Protein AF-A0A815IG19-F1 (afdb_monomer_lite)

Radius of gyration: 32.84 Å; chains: 1; bounding box: 84×66×95 Å

Structure (mmCIF, N/CA/C/O backbone):
data_AF-A0A815IG19-F1
#
_entry.id   AF-A0A815IG19-F1
#
loop_
_atom_site.group_PDB
_atom_site.id
_atom_site.type_symbol
_atom_site.label_atom_id
_atom_site.label_alt_id
_atom_site.label_comp_id
_atom_site.label_asym_id
_atom_site.label_entity_id
_atom_site.label_seq_id
_atom_site.pdbx_PDB_ins_code
_atom_site.Cartn_x
_atom_site.Cartn_y
_atom_site.Cartn_z
_atom_site.occupancy
_atom_site.B_iso_or_equiv
_atom_site.auth_seq_id
_atom_site.auth_comp_id
_atom_site.auth_asym_id
_atom_site.auth_atom_id
_atom_site.pdbx_PDB_model_num
ATOM 1 N N . MET A 1 1 ? 14.663 2.638 -41.928 1.00 62.72 1 MET A N 1
ATOM 2 C CA . MET A 1 1 ? 13.233 2.380 -42.229 1.00 62.72 1 MET A CA 1
ATOM 3 C C . MET A 1 1 ? 12.978 0.930 -42.662 1.00 62.72 1 MET A C 1
ATOM 5 O O . MET A 1 1 ? 12.234 0.260 -41.966 1.00 62.72 1 MET A O 1
ATOM 9 N N . ILE A 1 2 ? 13.628 0.408 -43.716 1.00 82.56 2 ILE A N 1
ATOM 10 C CA . ILE A 1 2 ? 13.399 -0.968 -44.228 1.00 82.56 2 ILE A CA 1
ATOM 11 C C . ILE A 1 2 ? 13.691 -2.063 -43.181 1.00 82.56 2 ILE A C 1
ATOM 13 O O . ILE A 1 2 ? 12.855 -2.937 -42.961 1.00 82.56 2 ILE A O 1
ATOM 17 N N . GLU A 1 3 ? 14.836 -1.997 -42.492 1.00 87.00 3 GLU A N 1
ATOM 18 C CA . GLU A 1 3 ? 15.204 -2.995 -41.470 1.00 87.00 3 GLU A CA 1
ATOM 19 C C . GLU A 1 3 ? 14.201 -3.038 -40.303 1.00 87.00 3 GLU A C 1
ATOM 21 O O . GLU A 1 3 ? 13.783 -4.111 -39.871 1.00 87.00 3 GLU A O 1
ATOM 26 N N . TYR A 1 4 ? 13.748 -1.873 -39.830 1.00 85.56 4 TYR A N 1
ATOM 27 C CA . TYR A 1 4 ? 12.746 -1.789 -38.766 1.00 85.56 4 TYR A CA 1
ATOM 28 C C . TYR A 1 4 ? 11.423 -2.455 -39.178 1.00 85.56 4 TYR A C 1
ATOM 30 O O . TYR A 1 4 ? 10.830 -3.195 -38.394 1.00 85.56 4 TYR A O 1
ATOM 38 N N . THR A 1 5 ? 10.983 -2.271 -40.428 1.00 85.50 5 THR A N 1
ATOM 39 C CA . THR A 1 5 ? 9.784 -2.934 -40.966 1.00 85.50 5 THR A CA 1
ATOM 40 C C . THR A 1 5 ? 9.928 -4.457 -40.987 1.00 85.50 5 THR A C 1
ATOM 42 O O . THR A 1 5 ? 8.974 -5.165 -40.656 1.00 85.50 5 THR A O 1
ATOM 45 N N . ILE A 1 6 ? 11.114 -4.972 -41.324 1.00 86.25 6 ILE A N 1
ATOM 46 C CA . ILE A 1 6 ? 11.411 -6.410 -41.301 1.00 86.25 6 ILE A CA 1
ATOM 47 C C . ILE A 1 6 ? 11.325 -6.952 -39.873 1.00 86.25 6 ILE A C 1
ATOM 49 O O . ILE A 1 6 ? 10.612 -7.930 -39.639 1.00 86.25 6 ILE A O 1
ATOM 53 N N . ILE A 1 7 ? 11.990 -6.297 -38.916 1.00 85.94 7 ILE A N 1
ATOM 54 C CA . ILE A 1 7 ? 11.973 -6.679 -37.495 1.00 85.94 7 ILE A CA 1
ATOM 55 C C . ILE A 1 7 ? 10.540 -6.672 -36.959 1.00 85.94 7 ILE A C 1
ATOM 57 O O . ILE A 1 7 ? 10.085 -7.666 -36.399 1.00 85.94 7 ILE A O 1
ATOM 61 N N . ARG A 1 8 ? 9.784 -5.599 -37.213 1.00 84.44 8 ARG A N 1
ATOM 62 C CA . ARG A 1 8 ? 8.375 -5.488 -36.818 1.00 84.44 8 ARG A CA 1
ATOM 63 C C . ARG A 1 8 ? 7.523 -6.611 -37.410 1.00 84.44 8 ARG A C 1
ATOM 65 O O . ARG A 1 8 ? 6.678 -7.173 -36.717 1.00 84.44 8 ARG A O 1
ATOM 72 N N . GLY A 1 9 ? 7.741 -6.953 -38.680 1.00 84.69 9 GLY A N 1
ATOM 73 C CA . GLY A 1 9 ? 7.064 -8.068 -39.339 1.00 84.69 9 GLY A CA 1
ATOM 74 C C . GLY A 1 9 ? 7.369 -9.415 -38.679 1.00 84.69 9 GLY A C 1
ATOM 75 O O . GLY A 1 9 ? 6.464 -10.228 -38.502 1.00 84.69 9 GLY A O 1
ATOM 76 N N . ILE A 1 10 ? 8.620 -9.639 -38.266 1.00 85.50 10 ILE A N 1
ATOM 77 C CA . ILE A 1 10 ? 9.021 -10.834 -37.511 1.00 85.50 10 ILE A CA 1
ATOM 78 C C . ILE A 1 10 ? 8.312 -10.870 -36.153 1.00 85.50 10 ILE A C 1
ATOM 80 O O . ILE A 1 10 ? 7.688 -11.882 -35.835 1.00 85.50 10 ILE A O 1
ATOM 84 N N . CYS A 1 11 ? 8.350 -9.774 -35.391 1.00 82.25 11 CYS A N 1
ATOM 85 C CA . CYS A 1 11 ? 7.723 -9.685 -34.072 1.00 82.25 11 CYS A CA 1
ATOM 86 C C . CYS A 1 11 ? 6.214 -9.938 -34.135 1.00 82.25 11 CYS A C 1
ATOM 88 O O . CYS A 1 11 ? 5.722 -10.768 -33.385 1.00 82.25 11 CYS A O 1
ATOM 90 N N . LYS A 1 12 ? 5.485 -9.330 -35.084 1.00 83.56 12 LYS A N 1
ATOM 91 C CA . LYS A 1 12 ? 4.035 -9.563 -35.245 1.00 83.56 12 LYS A CA 1
ATOM 92 C C . LYS A 1 12 ? 3.686 -11.037 -35.463 1.00 83.56 12 LYS A C 1
ATOM 94 O O . LYS A 1 12 ? 2.710 -11.522 -34.901 1.00 83.56 12 LYS A O 1
ATOM 99 N N . ILE A 1 13 ? 4.474 -11.746 -36.274 1.00 84.62 13 ILE A N 1
ATOM 100 C CA . ILE A 1 13 ? 4.261 -13.177 -36.537 1.00 84.62 13 ILE A CA 1
ATOM 101 C C . ILE A 1 13 ? 4.494 -13.990 -35.264 1.00 84.62 13 ILE A C 1
ATOM 103 O O . ILE A 1 13 ? 3.682 -14.848 -34.932 1.00 84.62 13 ILE A O 1
ATOM 107 N N . LEU A 1 14 ? 5.593 -13.723 -34.557 1.00 82.81 14 LEU A N 1
ATOM 108 C CA . LEU A 1 14 ? 5.945 -14.471 -33.353 1.00 82.81 14 LEU A CA 1
ATOM 109 C C . LEU A 1 14 ? 4.978 -14.183 -32.198 1.00 82.81 14 LEU A C 1
ATOM 111 O O . LEU A 1 14 ? 4.561 -15.115 -31.523 1.00 82.81 14 LEU A O 1
ATOM 115 N N . SER A 1 15 ? 4.550 -12.932 -32.008 1.00 80.19 15 SER A N 1
ATOM 116 C CA . SER A 1 15 ? 3.579 -12.573 -30.966 1.00 80.19 15 SER A CA 1
ATOM 117 C C . SER A 1 15 ? 2.219 -13.225 -31.212 1.00 80.19 15 SER A C 1
ATOM 119 O O . SER A 1 15 ? 1.582 -13.669 -30.262 1.00 80.19 15 SER A O 1
ATOM 121 N N . LYS A 1 16 ? 1.798 -13.356 -32.480 1.00 82.06 16 LYS A N 1
ATOM 122 C CA . LYS A 1 16 ? 0.582 -14.100 -32.834 1.00 82.06 16 LYS A CA 1
ATOM 123 C C . LYS A 1 16 ? 0.697 -15.579 -32.444 1.00 82.06 16 LYS A C 1
ATOM 125 O O . LYS A 1 16 ? -0.163 -16.081 -31.730 1.00 82.06 16 LYS A O 1
ATOM 130 N N . GLN A 1 17 ? 1.795 -16.232 -32.825 1.00 81.31 17 GLN A N 1
ATOM 131 C CA . GLN A 1 17 ? 2.060 -17.632 -32.463 1.00 81.31 17 GLN A CA 1
ATOM 132 C C . GLN A 1 17 ? 2.101 -17.837 -30.942 1.00 81.31 17 GLN A C 1
ATOM 134 O O . GLN A 1 17 ? 1.592 -18.825 -30.428 1.00 81.31 17 GLN A O 1
ATOM 139 N N . GLN A 1 18 ? 2.667 -16.885 -30.200 1.00 78.06 18 GLN A N 1
ATOM 140 C CA . GLN A 1 18 ? 2.701 -16.946 -28.742 1.00 78.06 18 GLN A CA 1
ATOM 141 C C . GLN A 1 18 ? 1.303 -16.802 -28.123 1.00 78.06 18 GLN A C 1
ATOM 143 O O . GLN A 1 18 ? 0.976 -17.524 -27.188 1.00 78.06 18 GLN A O 1
ATOM 148 N N . SER A 1 19 ? 0.459 -15.911 -28.656 1.00 76.06 19 SER A N 1
ATOM 149 C CA . SER A 1 19 ? -0.928 -15.747 -28.192 1.00 76.06 19 SER A CA 1
ATOM 150 C C . SER A 1 19 ? -1.822 -16.954 -28.494 1.00 76.06 19 SER A C 1
ATOM 152 O O . SER A 1 19 ? -2.787 -17.199 -27.777 1.00 76.06 19 SER A O 1
ATOM 154 N N . GLU A 1 20 ? -1.474 -17.727 -29.523 1.00 82.62 20 GLU A N 1
ATOM 155 C CA . GLU A 1 20 ? -2.133 -18.981 -29.902 1.00 82.62 20 GLU A CA 1
ATOM 156 C C . GLU A 1 20 ? -1.581 -20.189 -29.103 1.00 82.62 20 GLU A C 1
ATOM 158 O O . GLU A 1 20 ? -2.014 -21.315 -29.319 1.00 82.62 20 GLU A O 1
ATOM 163 N N . ASN A 1 21 ? -0.679 -19.957 -28.131 1.00 73.94 21 ASN A N 1
ATOM 164 C CA . ASN A 1 21 ? 0.061 -20.961 -27.346 1.00 73.94 21 ASN A CA 1
ATOM 165 C C . ASN A 1 21 ? 0.948 -21.914 -28.178 1.00 73.94 21 ASN A C 1
ATOM 167 O O . ASN A 1 21 ? 1.387 -22.946 -27.673 1.00 73.94 21 ASN A O 1
ATOM 171 N N . ASP A 1 22 ? 1.282 -21.554 -29.420 1.00 68.00 22 ASP A N 1
ATOM 172 C CA . ASP A 1 22 ? 2.115 -22.376 -30.309 1.00 68.00 22 ASP A CA 1
ATOM 173 C C . ASP A 1 22 ? 3.610 -22.350 -29.941 1.00 68.00 22 ASP A C 1
ATOM 175 O O . ASP A 1 22 ? 4.386 -23.184 -30.418 1.00 68.00 22 ASP A O 1
ATOM 179 N N . ILE A 1 23 ? 4.050 -21.367 -29.145 1.00 75.00 23 ILE A N 1
ATOM 180 C CA . ILE A 1 23 ? 5.449 -21.188 -28.729 1.00 75.00 23 ILE A CA 1
ATOM 181 C C . ILE A 1 23 ? 5.556 -20.646 -27.299 1.00 75.00 23 ILE A C 1
ATOM 183 O O . ILE A 1 23 ? 4.781 -19.780 -26.892 1.00 75.00 23 ILE A O 1
ATOM 187 N N . THR A 1 24 ? 6.558 -21.108 -26.547 1.00 74.06 24 THR A N 1
ATOM 188 C CA . THR A 1 24 ? 6.907 -20.531 -25.238 1.00 74.06 24 THR A CA 1
ATOM 189 C C . THR A 1 24 ? 7.701 -19.222 -25.385 1.00 74.06 24 THR A C 1
ATOM 191 O O . THR A 1 24 ? 8.184 -18.887 -26.469 1.00 74.06 24 THR A O 1
ATOM 194 N N . VAL A 1 25 ? 7.899 -18.480 -24.285 1.00 66.06 25 VAL A N 1
ATOM 195 C CA . VAL A 1 25 ? 8.759 -17.273 -24.264 1.00 66.06 25 VAL A CA 1
ATOM 196 C C . VAL A 1 25 ? 10.199 -17.602 -24.695 1.00 66.06 25 VAL A C 1
ATOM 198 O O . VAL A 1 25 ? 10.800 -16.854 -25.462 1.00 66.06 25 VAL A O 1
ATOM 201 N N . GLY A 1 26 ? 10.742 -18.751 -24.273 1.00 67.62 26 GLY A N 1
ATOM 202 C CA . GLY A 1 26 ? 12.081 -19.195 -24.685 1.00 67.62 26 GLY A CA 1
ATOM 203 C C . GLY A 1 26 ? 12.168 -19.527 -26.180 1.00 67.62 26 GLY A C 1
ATOM 204 O O . GLY A 1 26 ? 13.157 -19.200 -26.841 1.00 67.62 26 GLY A O 1
ATOM 205 N N . ASP A 1 27 ? 11.101 -20.099 -26.746 1.00 74.00 27 ASP A N 1
ATOM 206 C CA . ASP A 1 27 ? 11.007 -20.386 -28.183 1.00 74.00 27 ASP A CA 1
ATOM 207 C C . ASP A 1 27 ? 10.880 -19.111 -29.024 1.00 74.00 27 ASP A C 1
ATOM 209 O O . ASP A 1 27 ? 11.406 -19.046 -30.141 1.00 74.00 27 ASP A O 1
ATOM 213 N N . PHE A 1 28 ? 10.208 -18.082 -28.497 1.00 77.94 28 PHE A N 1
ATOM 214 C CA . PHE A 1 28 ? 10.094 -16.774 -29.139 1.00 77.94 28 PHE A CA 1
ATOM 215 C C . PHE A 1 28 ? 11.479 -16.172 -29.398 1.00 77.94 28 PHE A C 1
ATOM 217 O O . PHE A 1 28 ? 11.775 -15.748 -30.517 1.00 77.94 28 PHE A O 1
ATOM 224 N N . GLU A 1 29 ? 12.356 -16.187 -28.394 1.00 76.75 29 GLU A N 1
ATOM 225 C CA . GLU A 1 29 ? 13.694 -15.601 -28.490 1.00 76.75 29 GLU A CA 1
ATOM 226 C C . GLU A 1 29 ? 14.581 -16.319 -29.508 1.00 76.75 29 GLU A C 1
ATOM 228 O O . GLU A 1 29 ? 15.235 -15.674 -30.333 1.00 76.75 29 GLU A O 1
ATOM 233 N N . GLN A 1 30 ? 14.586 -17.654 -29.502 1.00 80.75 30 GLN A N 1
ATOM 234 C CA . GLN A 1 30 ? 15.357 -18.423 -30.480 1.00 80.75 30 GLN A CA 1
ATOM 235 C C . GLN A 1 30 ? 14.843 -18.192 -31.907 1.00 80.75 30 GLN A C 1
ATOM 237 O O . GLN A 1 30 ? 15.633 -17.968 -32.832 1.00 80.75 30 GLN A O 1
ATOM 242 N N . ARG A 1 31 ? 13.519 -18.188 -32.100 1.00 83.31 31 ARG A N 1
ATOM 243 C CA . ARG A 1 31 ? 12.899 -17.974 -33.416 1.00 83.31 31 ARG A CA 1
ATOM 244 C C . ARG A 1 31 ? 13.076 -16.547 -33.925 1.00 83.31 31 ARG A C 1
ATOM 246 O O . ARG A 1 31 ? 13.221 -16.370 -35.137 1.00 83.31 31 ARG A O 1
ATOM 253 N N . LEU A 1 32 ? 13.110 -15.551 -33.039 1.00 85.25 32 LEU A N 1
ATOM 254 C CA . LEU A 1 32 ? 13.422 -14.161 -33.376 1.00 85.25 32 LEU A CA 1
ATOM 255 C C . LEU A 1 32 ? 14.798 -14.067 -34.035 1.00 85.25 32 LEU A C 1
ATOM 257 O O . LEU A 1 32 ? 14.917 -13.522 -35.132 1.00 85.25 32 LEU A O 1
ATOM 261 N N . TRP A 1 33 ? 15.823 -14.653 -33.415 1.00 85.25 33 TRP A N 1
ATOM 262 C CA . TRP A 1 33 ? 17.185 -14.608 -33.947 1.00 85.25 33 TRP A CA 1
ATOM 263 C C . TRP A 1 33 ? 17.350 -15.373 -35.255 1.00 85.25 33 TRP A C 1
ATOM 265 O O . TRP A 1 33 ? 18.054 -14.898 -36.147 1.00 85.25 33 TRP A O 1
ATOM 275 N N . LEU A 1 34 ? 16.705 -16.534 -35.391 1.00 85.75 34 LEU A N 1
ATOM 276 C CA . LEU A 1 34 ? 16.709 -17.294 -36.644 1.00 85.75 34 LEU A CA 1
ATOM 277 C C . LEU A 1 34 ? 16.098 -16.463 -37.778 1.00 85.75 34 LEU A C 1
ATOM 279 O O . LEU A 1 34 ? 16.766 -16.191 -38.772 1.00 85.75 34 LEU A O 1
ATOM 283 N N . LYS A 1 35 ? 14.877 -15.952 -37.580 1.00 86.88 35 LYS A N 1
ATOM 284 C CA . LYS A 1 35 ? 14.181 -15.145 -38.591 1.00 86.88 35 LYS A CA 1
ATOM 285 C C . LYS A 1 35 ? 14.908 -13.837 -38.907 1.00 86.88 35 LYS A C 1
ATOM 287 O O . LYS A 1 35 ? 14.890 -13.417 -40.062 1.00 86.88 35 LYS A O 1
ATOM 292 N N . LEU A 1 36 ? 15.536 -13.194 -37.920 1.00 86.25 36 LEU A N 1
ATOM 293 C CA . LEU A 1 36 ? 16.306 -11.969 -38.143 1.00 86.25 36 LEU A CA 1
ATOM 294 C C . LEU A 1 36 ? 17.538 -12.239 -39.008 1.00 86.25 36 LEU A C 1
ATOM 296 O O . LEU A 1 36 ? 17.770 -11.506 -39.963 1.00 86.25 36 LEU A O 1
ATOM 300 N N . ASN A 1 37 ? 18.289 -13.306 -38.720 1.00 85.62 37 ASN A N 1
ATOM 301 C CA . ASN A 1 37 ? 19.464 -13.685 -39.509 1.00 85.62 37 ASN A CA 1
ATOM 302 C C . ASN A 1 37 ? 19.128 -13.989 -40.975 1.00 85.62 37 ASN A C 1
ATOM 304 O O . ASN A 1 37 ? 19.974 -13.760 -41.841 1.00 85.62 37 ASN A O 1
ATOM 308 N N . ASP A 1 38 ? 17.919 -14.488 -41.234 1.00 85.81 38 ASP A N 1
ATOM 309 C CA . ASP A 1 38 ? 17.461 -14.854 -42.575 1.00 85.81 38 ASP A CA 1
ATOM 310 C C . ASP A 1 38 ? 16.901 -13.662 -43.363 1.00 85.81 38 ASP A C 1
ATOM 312 O O . ASP A 1 38 ? 17.003 -13.633 -44.587 1.00 85.81 38 ASP A O 1
ATOM 316 N N . LYS A 1 39 ? 16.289 -12.686 -42.679 1.00 88.69 39 LYS A N 1
ATOM 317 C CA . LYS A 1 39 ? 15.538 -11.595 -43.326 1.00 88.69 39 LYS A CA 1
ATOM 318 C C . LYS A 1 39 ? 16.203 -10.222 -43.271 1.00 88.69 39 LYS A C 1
ATOM 320 O O . LYS A 1 39 ? 15.758 -9.336 -43.993 1.00 88.69 39 LYS A O 1
ATOM 325 N N . THR A 1 40 ? 17.206 -10.021 -42.420 1.00 88.25 40 THR A N 1
ATOM 326 C CA . THR A 1 40 ? 17.898 -8.729 -42.270 1.00 88.25 40 THR A CA 1
ATOM 327 C C . THR A 1 40 ? 18.508 -8.242 -43.588 1.00 88.25 40 THR A C 1
ATOM 329 O O . THR A 1 40 ? 19.107 -9.022 -44.335 1.00 88.25 40 THR A O 1
ATOM 332 N N . ILE A 1 41 ? 18.437 -6.933 -43.848 1.00 89.94 41 ILE A N 1
ATOM 333 C CA . ILE A 1 41 ? 19.045 -6.326 -45.048 1.00 89.94 41 ILE A CA 1
ATOM 334 C C . ILE A 1 41 ? 20.576 -6.359 -45.018 1.00 89.94 41 ILE A C 1
ATOM 336 O O . ILE A 1 41 ? 21.223 -6.208 -46.051 1.00 89.94 41 ILE A O 1
ATOM 340 N N . TYR A 1 42 ? 21.164 -6.555 -43.838 1.00 87.44 42 TYR A N 1
ATOM 341 C CA . TYR A 1 42 ? 22.612 -6.578 -43.646 1.00 87.44 42 TYR A CA 1
ATOM 342 C C . TYR A 1 42 ? 23.214 -7.961 -43.959 1.00 87.44 42 TYR A C 1
ATOM 344 O O . TYR A 1 42 ? 24.425 -8.101 -44.125 1.00 87.44 42 TYR A O 1
ATOM 352 N N . GLY A 1 43 ? 22.383 -9.000 -44.071 1.00 87.06 43 GLY A N 1
ATOM 353 C CA . GLY A 1 43 ? 22.811 -10.389 -44.208 1.00 87.06 43 GLY A CA 1
ATOM 354 C C . GLY A 1 43 ? 23.482 -10.964 -42.950 1.00 87.06 43 GLY A C 1
ATOM 355 O O . GLY A 1 43 ? 24.058 -10.260 -42.115 1.00 87.06 43 GLY A O 1
ATOM 356 N N . LYS A 1 44 ? 23.465 -12.298 -42.834 1.00 86.88 44 LYS A N 1
ATOM 357 C CA . LYS A 1 44 ? 23.898 -13.058 -41.643 1.00 86.88 44 LYS A CA 1
ATOM 358 C C . LYS A 1 44 ? 25.302 -12.716 -41.118 1.00 86.88 44 LYS A C 1
ATOM 360 O O . LYS A 1 44 ? 25.531 -12.724 -39.910 1.00 86.88 44 LYS A O 1
ATOM 365 N N . LYS A 1 45 ? 26.266 -12.432 -42.003 1.00 86.31 45 LYS A N 1
ATOM 366 C CA . LYS A 1 45 ? 27.654 -12.125 -41.598 1.00 86.31 45 LYS A CA 1
ATOM 367 C C . LYS A 1 45 ? 27.795 -10.724 -40.999 1.00 86.31 45 LYS A C 1
ATOM 369 O O . LYS A 1 45 ? 28.525 -10.567 -40.025 1.00 86.31 45 LYS A O 1
ATOM 374 N N . LEU A 1 46 ? 27.137 -9.716 -41.572 1.00 88.19 46 LEU A N 1
ATOM 375 C CA . LEU A 1 46 ? 27.278 -8.331 -41.120 1.00 88.19 46 LEU A CA 1
ATOM 376 C C . LEU A 1 46 ? 26.428 -8.063 -39.879 1.00 88.19 46 LEU A C 1
ATOM 378 O O . LEU A 1 46 ? 26.928 -7.434 -38.955 1.00 88.19 46 LEU A O 1
ATOM 382 N N . ILE A 1 47 ? 25.208 -8.608 -39.800 1.00 88.94 47 ILE A N 1
ATOM 383 C CA . ILE A 1 47 ? 24.361 -8.455 -38.607 1.00 88.94 47 ILE A CA 1
ATOM 384 C C . ILE A 1 47 ? 25.046 -9.021 -37.357 1.00 88.94 47 ILE A C 1
ATOM 386 O O . ILE A 1 47 ? 25.034 -8.404 -36.296 1.00 88.94 47 ILE A O 1
ATOM 390 N N . ARG A 1 48 ? 25.754 -10.149 -37.494 1.00 87.75 48 ARG A N 1
ATOM 391 C CA . ARG A 1 48 ? 26.563 -10.720 -36.414 1.00 87.75 48 ARG A CA 1
ATOM 392 C C . ARG A 1 48 ? 27.678 -9.766 -35.971 1.00 87.75 48 ARG A C 1
ATOM 394 O O . ARG A 1 48 ? 27.822 -9.539 -34.775 1.00 87.75 48 ARG A O 1
ATOM 401 N N . LYS A 1 49 ? 28.405 -9.167 -36.923 1.00 90.12 49 LYS A N 1
ATOM 402 C CA . LYS A 1 49 ? 29.443 -8.163 -36.633 1.00 90.12 49 LYS A CA 1
ATOM 403 C C . LYS A 1 49 ? 28.881 -6.911 -35.959 1.00 90.12 49 LYS A C 1
ATOM 405 O O . LYS A 1 49 ? 29.558 -6.352 -35.106 1.00 90.12 49 LYS A O 1
ATOM 410 N N . ILE A 1 50 ? 27.670 -6.483 -36.328 1.00 91.19 50 ILE A N 1
ATOM 411 C CA . ILE A 1 50 ? 26.982 -5.355 -35.686 1.00 91.19 50 ILE A CA 1
ATOM 412 C C . ILE A 1 50 ? 26.764 -5.662 -34.201 1.00 91.19 50 ILE A C 1
ATOM 414 O O . ILE A 1 50 ? 27.159 -4.865 -33.365 1.00 91.19 50 ILE A O 1
ATOM 418 N N . PHE A 1 51 ? 26.223 -6.834 -33.851 1.00 90.19 51 PHE A N 1
ATOM 419 C CA . PHE A 1 51 ? 25.996 -7.196 -32.445 1.00 90.19 51 PHE A CA 1
ATOM 420 C C . PHE A 1 51 ? 27.283 -7.457 -31.642 1.00 90.19 51 PHE A C 1
ATOM 422 O O . PHE A 1 51 ? 27.280 -7.285 -30.426 1.00 90.19 51 PHE A O 1
ATOM 429 N N . GLU A 1 52 ? 28.372 -7.868 -32.295 1.00 90.62 52 GLU A N 1
ATOM 430 C CA . GLU A 1 52 ? 29.682 -8.096 -31.662 1.00 90.62 52 GLU A CA 1
ATOM 431 C C . GLU A 1 52 ? 30.497 -6.799 -31.465 1.00 90.62 52 GLU A C 1
ATOM 433 O O . GLU A 1 52 ? 31.467 -6.802 -30.710 1.00 90.62 52 GLU A O 1
ATOM 438 N N . ASN A 1 53 ? 30.122 -5.689 -32.112 1.00 91.00 53 ASN A N 1
ATOM 439 C CA . ASN A 1 53 ? 30.845 -4.417 -32.055 1.00 91.00 53 ASN A CA 1
ATOM 440 C C . ASN A 1 53 ? 29.959 -3.289 -31.507 1.00 91.00 53 ASN A C 1
ATOM 442 O O . ASN A 1 53 ? 29.020 -2.861 -32.171 1.00 91.00 53 ASN A O 1
ATOM 446 N N . GLU A 1 54 ? 30.318 -2.749 -30.340 1.00 87.50 54 GLU A N 1
ATOM 447 C CA . GLU A 1 54 ? 29.533 -1.720 -29.641 1.00 87.50 54 GLU A CA 1
ATOM 448 C C . GLU A 1 54 ? 29.224 -0.491 -30.506 1.00 87.50 54 GLU A C 1
ATOM 450 O O . GLU A 1 54 ? 28.083 -0.046 -30.561 1.00 87.50 54 GLU A O 1
ATOM 455 N N . LYS A 1 55 ? 30.210 0.023 -31.252 1.00 88.69 55 LYS A N 1
ATOM 456 C CA . LYS A 1 55 ? 30.030 1.225 -32.081 1.00 88.69 55 LYS A CA 1
ATOM 457 C C . LYS A 1 55 ? 29.072 0.977 -33.242 1.00 88.69 55 LYS A C 1
ATOM 459 O O . LYS A 1 55 ? 28.252 1.827 -33.575 1.00 88.69 55 LYS A O 1
ATOM 464 N N . LEU A 1 56 ? 29.180 -0.187 -33.884 1.00 90.12 56 LEU A N 1
ATOM 465 C CA . LEU A 1 56 ? 28.268 -0.554 -34.969 1.00 90.12 56 LEU A CA 1
ATOM 466 C C . LEU A 1 56 ? 26.853 -0.789 -34.437 1.00 90.12 56 LEU A C 1
ATOM 468 O O . LEU A 1 56 ? 25.887 -0.370 -35.076 1.00 90.12 56 LEU A O 1
ATOM 472 N N . PHE A 1 57 ? 26.737 -1.421 -33.269 1.00 91.00 57 PHE A N 1
ATOM 473 C CA . PHE A 1 57 ? 25.465 -1.612 -32.589 1.00 91.00 57 PHE A CA 1
ATOM 474 C C . PHE A 1 57 ? 24.807 -0.281 -32.217 1.00 91.00 57 PHE A C 1
ATOM 476 O O . PHE A 1 57 ? 23.619 -0.124 -32.470 1.00 91.00 57 PHE A O 1
ATOM 483 N N . GLU A 1 58 ? 25.555 0.688 -31.684 1.00 88.94 58 GLU A N 1
ATOM 484 C CA . GLU A 1 58 ? 25.051 2.023 -31.333 1.00 88.94 58 GLU A CA 1
ATOM 485 C C . GLU A 1 58 ? 24.349 2.704 -32.512 1.00 88.94 58 GLU A C 1
ATOM 487 O O . GLU A 1 58 ? 23.196 3.119 -32.389 1.00 88.94 58 GLU A O 1
ATOM 492 N N . HIS A 1 59 ? 25.007 2.763 -33.674 1.00 89.06 59 HIS A N 1
ATOM 493 C CA . HIS A 1 59 ? 24.425 3.358 -34.879 1.00 89.06 59 HIS A CA 1
ATOM 494 C C . HIS A 1 59 ? 23.212 2.574 -35.386 1.00 89.06 59 HIS A C 1
ATOM 496 O O . HIS A 1 59 ? 22.165 3.159 -35.661 1.00 89.06 59 HIS A O 1
ATOM 502 N N . TYR A 1 60 ? 23.332 1.246 -35.468 1.00 90.19 60 TYR A N 1
ATOM 503 C CA . TYR A 1 60 ? 22.238 0.376 -35.899 1.00 90.19 60 TYR A CA 1
ATOM 504 C C . TYR A 1 60 ? 21.007 0.528 -34.999 1.00 90.19 60 TYR A C 1
ATOM 506 O O . TYR A 1 60 ? 19.886 0.693 -35.479 1.00 90.19 60 TYR A O 1
ATOM 514 N N . PHE A 1 61 ? 21.211 0.498 -33.685 1.00 89.81 61 PHE A N 1
ATOM 515 C CA . PHE A 1 61 ? 20.134 0.545 -32.710 1.00 89.81 61 PHE A CA 1
ATOM 516 C C . PHE A 1 61 ? 19.502 1.934 -32.633 1.00 89.81 61 PHE A C 1
ATOM 518 O O . PHE A 1 61 ? 18.282 2.029 -32.535 1.00 89.81 61 PHE A O 1
ATOM 525 N N . HIS A 1 62 ? 20.285 3.008 -32.767 1.00 89.38 62 HIS A N 1
ATOM 526 C CA . HIS A 1 62 ? 19.766 4.373 -32.841 1.00 89.38 62 HIS A CA 1
ATOM 527 C C . HIS A 1 62 ? 18.715 4.544 -33.954 1.00 89.38 62 HIS A C 1
ATOM 529 O O . HIS A 1 62 ? 17.627 5.062 -33.699 1.00 89.38 62 HIS A O 1
ATOM 535 N N . ASP A 1 63 ? 18.990 4.062 -35.169 1.00 87.44 63 ASP A N 1
ATOM 536 C CA . ASP A 1 63 ? 18.061 4.182 -36.303 1.00 87.44 63 ASP A CA 1
ATOM 537 C C . ASP A 1 63 ? 16.756 3.401 -36.086 1.00 87.44 63 ASP A C 1
ATOM 539 O O . ASP A 1 63 ? 15.665 3.829 -36.495 1.00 87.44 63 ASP A O 1
ATOM 543 N N . LEU A 1 64 ? 16.857 2.253 -35.415 1.00 88.62 64 LEU A N 1
ATOM 544 C CA . LEU A 1 64 ? 15.700 1.460 -35.018 1.00 88.62 64 LEU A CA 1
ATOM 545 C C . LEU A 1 64 ? 14.888 2.154 -33.926 1.00 88.62 64 LEU A C 1
ATOM 547 O O . LEU A 1 64 ? 13.664 2.190 -34.033 1.00 88.62 64 LEU A O 1
ATOM 551 N N . LEU A 1 65 ? 15.545 2.752 -32.930 1.00 89.88 65 LEU A N 1
ATOM 552 C CA . LEU A 1 65 ? 14.883 3.528 -31.884 1.00 89.88 65 LEU A CA 1
ATOM 553 C C . LEU A 1 65 ? 14.132 4.722 -32.473 1.00 89.88 65 LEU A C 1
ATOM 555 O O . LEU A 1 65 ? 12.960 4.894 -32.167 1.00 89.88 65 LEU A O 1
ATOM 559 N N . CYS A 1 66 ? 14.736 5.492 -33.380 1.00 89.69 66 CYS A N 1
ATOM 560 C CA . CYS A 1 66 ? 14.042 6.589 -34.064 1.00 89.69 66 CYS A CA 1
ATOM 561 C C . CYS A 1 66 ? 12.757 6.115 -34.759 1.00 89.69 66 CYS A C 1
ATOM 563 O O . CYS A 1 66 ? 11.715 6.762 -34.669 1.00 89.69 66 CYS A O 1
ATOM 565 N N . SER A 1 67 ? 12.815 4.962 -35.430 1.00 89.56 67 SER A N 1
ATOM 566 C CA . SER A 1 67 ? 11.645 4.380 -36.099 1.00 89.56 67 SER A CA 1
ATOM 567 C C . SER A 1 67 ? 10.587 3.914 -35.088 1.00 89.56 67 SER A C 1
ATOM 569 O O . SER A 1 67 ? 9.399 4.169 -35.277 1.00 89.56 67 SER A O 1
ATOM 571 N N . PHE A 1 68 ? 11.022 3.290 -33.993 1.00 88.75 68 PHE A N 1
ATOM 572 C CA . PHE A 1 68 ? 10.170 2.809 -32.909 1.00 88.75 68 PHE A CA 1
ATOM 573 C C . PHE A 1 68 ? 9.442 3.934 -32.168 1.00 88.75 68 PHE A C 1
ATOM 575 O O . PHE A 1 68 ? 8.244 3.820 -31.913 1.00 88.75 68 PHE A O 1
ATOM 582 N N . LEU A 1 69 ? 10.138 5.022 -31.836 1.00 90.69 69 LEU A N 1
ATOM 583 C CA . LEU A 1 69 ? 9.553 6.157 -31.118 1.00 90.69 69 LEU A CA 1
ATOM 584 C C . LEU A 1 69 ? 8.503 6.867 -31.972 1.00 90.69 69 LEU A C 1
ATOM 586 O O . LEU A 1 69 ? 7.416 7.160 -31.479 1.00 90.69 69 LEU A O 1
ATOM 590 N N . ASN A 1 70 ? 8.789 7.046 -33.265 1.00 89.19 70 ASN A N 1
ATOM 591 C CA . ASN A 1 70 ? 7.842 7.625 -34.214 1.00 89.19 70 ASN A CA 1
ATOM 592 C C . ASN A 1 70 ? 6.582 6.765 -34.378 1.00 89.19 70 ASN A C 1
ATOM 594 O O . ASN A 1 70 ? 5.480 7.304 -34.375 1.00 89.19 70 ASN A O 1
ATOM 598 N N . GLU A 1 71 ? 6.717 5.439 -34.499 1.00 88.62 71 GLU A N 1
ATOM 599 C CA . GLU A 1 71 ? 5.556 4.545 -34.621 1.00 88.62 71 GLU A CA 1
ATOM 600 C C . GLU A 1 71 ? 4.651 4.592 -33.379 1.00 88.62 71 GLU A C 1
ATOM 602 O O . GLU A 1 71 ? 3.428 4.559 -33.505 1.00 88.62 71 GLU A O 1
ATOM 607 N N . ASN A 1 72 ? 5.247 4.691 -32.190 1.00 88.19 72 ASN A N 1
ATOM 608 C CA . ASN A 1 72 ? 4.528 4.659 -30.916 1.00 88.19 72 ASN A CA 1
ATOM 609 C C . ASN A 1 72 ? 4.169 6.051 -30.369 1.00 88.19 72 ASN A C 1
ATOM 611 O O . ASN A 1 72 ? 3.667 6.153 -29.252 1.00 88.19 72 ASN A O 1
ATOM 615 N N . ASN A 1 73 ? 4.396 7.117 -31.146 1.00 90.19 73 ASN A N 1
ATOM 616 C CA . ASN A 1 73 ? 4.140 8.511 -30.766 1.00 90.19 73 ASN A CA 1
ATOM 617 C C . ASN A 1 73 ? 4.832 8.958 -29.462 1.00 90.19 73 ASN A C 1
ATOM 619 O O . ASN A 1 73 ? 4.270 9.748 -28.706 1.00 90.19 73 ASN A O 1
ATOM 623 N N . ILE A 1 74 ? 6.051 8.476 -29.209 1.00 91.50 74 ILE A N 1
ATOM 624 C CA . ILE A 1 74 ? 6.853 8.839 -28.032 1.00 91.50 74 ILE A CA 1
ATOM 625 C C . ILE A 1 74 ? 7.782 10.001 -28.403 1.00 91.50 74 ILE A C 1
ATOM 627 O O . ILE A 1 74 ? 8.550 9.898 -29.357 1.00 91.50 74 ILE A O 1
ATOM 631 N N . ARG A 1 75 ? 7.750 11.098 -27.641 1.00 92.00 75 ARG A N 1
ATOM 632 C CA . ARG A 1 75 ? 8.485 12.348 -27.926 1.00 92.00 75 ARG A CA 1
ATOM 633 C C . ARG A 1 75 ? 9.841 12.470 -27.226 1.00 92.00 75 ARG A C 1
ATOM 635 O O . ARG A 1 75 ? 10.469 13.520 -27.323 1.00 92.00 75 ARG A O 1
ATOM 642 N N . LEU A 1 76 ? 10.288 11.434 -26.518 1.00 92.31 76 LEU A N 1
ATOM 643 C CA . LEU A 1 76 ? 11.635 11.382 -25.937 1.00 92.31 76 LEU A CA 1
ATOM 644 C C . LEU A 1 76 ? 12.703 11.339 -27.033 1.00 92.31 76 LEU A C 1
ATOM 646 O O . LEU A 1 76 ? 12.475 10.780 -28.108 1.00 92.31 76 LEU A O 1
ATOM 650 N N . THR A 1 77 ? 13.901 11.856 -26.757 1.00 92.62 77 THR A N 1
ATOM 651 C CA . THR A 1 77 ? 15.009 11.705 -27.706 1.00 92.62 77 THR A CA 1
ATOM 652 C C . THR A 1 77 ? 15.473 10.249 -27.792 1.00 92.62 77 THR A C 1
ATOM 654 O O . THR A 1 77 ? 15.501 9.505 -26.805 1.00 92.62 77 THR A O 1
ATOM 657 N N . SER A 1 78 ? 15.921 9.841 -28.983 1.00 89.06 78 SER A N 1
ATOM 658 C CA . SER A 1 78 ? 16.531 8.525 -29.212 1.00 89.06 78 SER A CA 1
ATOM 659 C C . SER A 1 78 ? 17.723 8.273 -28.288 1.00 89.06 78 SER A C 1
ATOM 661 O O . SER A 1 78 ? 17.903 7.155 -27.816 1.00 89.06 78 SER A O 1
ATOM 663 N N . ASN A 1 79 ? 18.504 9.311 -27.976 1.00 89.50 79 ASN A N 1
ATOM 664 C CA . ASN A 1 79 ? 19.637 9.225 -27.061 1.00 89.50 79 ASN A CA 1
ATOM 665 C C . ASN A 1 79 ? 19.201 8.924 -25.618 1.00 89.50 79 ASN A C 1
ATOM 667 O O . ASN A 1 79 ? 19.827 8.100 -24.949 1.00 89.50 79 ASN A O 1
ATOM 671 N N . PHE A 1 80 ? 18.120 9.547 -25.138 1.00 90.31 80 PHE A N 1
ATOM 672 C CA . PHE A 1 80 ? 17.572 9.239 -23.817 1.00 90.31 80 PHE A CA 1
ATOM 673 C C . PHE A 1 80 ? 17.166 7.770 -23.727 1.00 90.31 80 PHE A C 1
ATOM 675 O O . PHE A 1 80 ? 17.609 7.047 -22.834 1.00 90.31 80 PHE A O 1
ATOM 682 N N . VAL A 1 81 ? 16.386 7.312 -24.704 1.00 90.31 81 VAL A N 1
ATOM 683 C CA . VAL A 1 81 ? 15.899 5.930 -24.784 1.00 90.31 81 VAL A CA 1
ATOM 684 C C . VAL A 1 81 ? 17.058 4.943 -24.904 1.00 90.31 81 VAL A C 1
ATOM 686 O O . VAL A 1 81 ? 17.097 3.942 -24.187 1.00 90.31 81 VAL A O 1
ATOM 689 N N . PHE A 1 82 ? 18.049 5.263 -25.737 1.00 89.19 82 PHE A N 1
ATOM 690 C CA . PHE A 1 82 ? 19.267 4.477 -25.874 1.00 89.19 82 PHE A CA 1
ATOM 691 C C . PHE A 1 82 ? 19.970 4.309 -24.524 1.00 89.19 82 PHE A C 1
ATOM 693 O O . PHE A 1 82 ? 20.316 3.194 -24.144 1.00 89.19 82 PHE A O 1
ATOM 700 N N . LYS A 1 83 ? 20.144 5.387 -23.750 1.00 87.00 83 LYS A N 1
ATOM 701 C CA . LYS A 1 83 ? 20.782 5.305 -22.429 1.00 87.00 83 LYS A CA 1
ATOM 702 C C . LYS A 1 83 ? 19.955 4.507 -21.426 1.00 87.00 83 LYS A C 1
ATOM 704 O O . LYS A 1 83 ? 20.550 3.750 -20.664 1.00 87.00 83 LYS A O 1
ATOM 709 N N . ILE A 1 84 ? 18.630 4.611 -21.432 1.00 87.56 84 ILE A N 1
ATOM 710 C CA . ILE A 1 84 ? 17.785 3.798 -20.545 1.00 87.56 84 ILE A CA 1
ATOM 711 C C . ILE A 1 84 ? 17.969 2.297 -20.814 1.00 87.56 84 ILE A C 1
ATOM 713 O O . ILE A 1 84 ? 18.124 1.532 -19.868 1.00 87.56 84 ILE A O 1
ATOM 717 N N . ILE A 1 85 ? 18.018 1.879 -22.082 1.00 85.38 85 ILE A N 1
ATOM 718 C CA . ILE A 1 85 ? 18.125 0.458 -22.455 1.00 85.38 85 ILE A CA 1
ATOM 719 C C . ILE A 1 85 ? 19.565 -0.070 -22.339 1.00 85.38 85 ILE A C 1
ATOM 721 O O . ILE A 1 85 ? 19.788 -1.205 -21.914 1.00 85.38 85 ILE A O 1
ATOM 725 N N . CYS A 1 86 ? 20.555 0.726 -22.750 1.00 81.69 86 CYS A N 1
ATOM 726 C CA . CYS A 1 86 ? 21.909 0.234 -23.022 1.00 81.69 86 CYS A CA 1
ATOM 727 C C . CYS A 1 86 ? 22.928 0.511 -21.911 1.00 81.69 86 CYS A C 1
ATOM 729 O O . CYS A 1 86 ? 24.045 0.009 -21.994 1.00 81.69 86 CYS A O 1
ATOM 731 N N . THR A 1 87 ? 22.599 1.288 -20.872 1.00 78.56 87 THR A N 1
ATOM 732 C CA . THR A 1 87 ? 23.592 1.629 -19.829 1.00 78.56 87 THR A CA 1
ATOM 733 C C . THR A 1 87 ? 23.927 0.447 -18.919 1.00 78.56 87 THR A C 1
ATOM 735 O O . THR A 1 87 ? 25.006 0.424 -18.337 1.00 78.56 87 THR A O 1
ATOM 738 N N . ASN A 1 88 ? 23.059 -0.565 -18.830 1.00 77.00 88 ASN A N 1
ATOM 739 C CA . ASN A 1 88 ? 23.344 -1.777 -18.071 1.00 77.00 88 ASN A CA 1
ATOM 740 C C . ASN A 1 88 ? 24.484 -2.588 -18.748 1.00 77.00 88 ASN A C 1
ATOM 742 O O . ASN A 1 88 ? 24.294 -3.109 -19.858 1.00 77.00 88 ASN A O 1
ATOM 746 N N . PRO A 1 89 ? 25.677 -2.706 -18.126 1.00 70.19 89 PRO A N 1
ATOM 747 C CA . PRO A 1 89 ? 26.831 -3.343 -18.759 1.00 70.19 89 PRO A CA 1
ATOM 748 C C . PRO A 1 89 ? 26.813 -4.873 -18.659 1.00 70.19 89 PRO A C 1
ATOM 750 O O . PRO A 1 89 ? 27.598 -5.517 -19.347 1.00 70.19 89 PRO A O 1
ATOM 753 N N . THR A 1 90 ? 25.938 -5.473 -17.842 1.00 74.19 90 THR A N 1
ATOM 754 C CA . THR A 1 90 ? 25.815 -6.942 -17.754 1.00 74.19 90 THR A CA 1
ATOM 755 C C . THR A 1 90 ? 25.039 -7.527 -18.934 1.00 74.19 90 THR A C 1
ATOM 757 O O . THR A 1 90 ? 25.051 -8.736 -19.158 1.00 74.19 90 THR A O 1
ATOM 760 N N . ARG A 1 91 ? 24.383 -6.676 -19.732 1.00 78.31 91 ARG A N 1
ATOM 761 C CA . ARG A 1 91 ? 23.604 -7.088 -20.899 1.00 78.31 91 ARG A CA 1
ATOM 762 C C . ARG A 1 91 ? 24.425 -7.011 -22.172 1.00 78.31 91 ARG A C 1
ATOM 764 O O . ARG A 1 91 ? 24.945 -5.956 -22.523 1.00 78.31 91 ARG A O 1
ATOM 771 N N . SER A 1 92 ? 24.444 -8.115 -22.914 1.00 85.12 92 SER A N 1
ATOM 772 C CA . SER A 1 92 ? 24.971 -8.128 -24.277 1.00 85.12 92 SER A CA 1
ATOM 773 C C . SER A 1 92 ? 24.118 -7.260 -25.212 1.00 85.12 92 SER A C 1
ATOM 775 O O . SER A 1 92 ? 22.926 -7.059 -24.971 1.00 85.12 92 SER A O 1
ATOM 777 N N . ASN A 1 93 ? 24.683 -6.817 -26.336 1.00 87.44 93 ASN A N 1
ATOM 778 C CA . ASN A 1 93 ? 23.935 -6.080 -27.366 1.00 87.44 93 ASN A CA 1
ATOM 779 C C . ASN A 1 93 ? 22.734 -6.857 -27.909 1.00 87.44 93 ASN A C 1
ATOM 781 O O . ASN A 1 93 ? 21.693 -6.273 -28.202 1.00 87.44 93 ASN A O 1
ATOM 785 N N . LYS A 1 94 ? 22.837 -8.189 -27.964 1.00 85.56 94 LYS A N 1
ATOM 786 C CA . LYS A 1 94 ? 21.705 -9.058 -28.296 1.00 85.56 94 LYS A CA 1
ATOM 787 C C . LYS A 1 94 ? 20.585 -8.936 -27.265 1.00 85.56 94 LYS A C 1
ATOM 789 O O . LYS A 1 94 ? 19.446 -8.686 -27.640 1.00 85.56 94 LYS A O 1
ATOM 794 N N . THR A 1 95 ? 20.924 -9.022 -25.983 1.00 81.81 95 THR A N 1
ATOM 795 C CA . THR A 1 95 ? 19.967 -8.900 -24.875 1.00 81.81 95 THR A CA 1
ATOM 796 C C . THR A 1 95 ? 19.318 -7.512 -24.829 1.00 81.81 95 THR A C 1
ATOM 798 O O . THR A 1 95 ? 18.108 -7.408 -24.646 1.00 81.81 95 THR A O 1
ATOM 801 N N . ARG A 1 96 ? 20.095 -6.442 -25.054 1.00 83.50 96 ARG A N 1
ATOM 802 C CA . ARG A 1 96 ? 19.599 -5.051 -25.136 1.00 83.50 96 ARG A CA 1
ATOM 803 C C . ARG A 1 96 ? 18.632 -4.841 -26.300 1.00 83.50 96 ARG A C 1
ATOM 805 O O . ARG A 1 96 ? 17.661 -4.109 -26.181 1.00 83.50 96 ARG A O 1
ATOM 812 N N . PHE A 1 97 ? 18.895 -5.487 -27.430 1.00 85.50 97 PHE A N 1
ATOM 813 C CA . PHE A 1 97 ? 18.001 -5.453 -28.580 1.00 85.50 97 PHE A CA 1
ATOM 814 C C . PHE A 1 97 ? 16.724 -6.266 -28.341 1.00 85.50 97 PHE A C 1
ATOM 816 O O . PHE A 1 97 ? 15.631 -5.803 -28.652 1.00 85.50 97 PHE A O 1
ATOM 823 N N . GLN A 1 98 ? 16.848 -7.458 -27.750 1.00 80.00 98 GLN A N 1
ATOM 824 C CA . GLN A 1 98 ? 15.711 -8.321 -27.420 1.00 80.00 98 GLN A CA 1
ATOM 825 C C . GLN A 1 98 ? 14.730 -7.662 -26.455 1.00 80.00 98 GLN A C 1
ATOM 827 O O . GLN A 1 98 ? 13.525 -7.823 -26.633 1.00 80.00 98 GLN A O 1
ATOM 832 N N . SER A 1 99 ? 15.209 -6.909 -25.460 1.00 75.62 99 SER A N 1
ATOM 833 C CA . SER A 1 99 ? 14.325 -6.289 -24.466 1.00 75.62 99 SER A CA 1
ATOM 834 C C . SER A 1 99 ? 13.316 -5.319 -25.090 1.00 75.62 99 SER A C 1
ATOM 836 O O . SER A 1 99 ? 12.176 -5.267 -24.636 1.00 75.62 99 SER A O 1
ATOM 838 N N . LEU A 1 100 ? 13.690 -4.623 -26.172 1.00 75.00 100 LEU A N 1
ATOM 839 C CA . LEU A 1 100 ? 12.790 -3.752 -26.938 1.00 75.00 100 LEU A CA 1
ATOM 840 C C . LEU A 1 100 ? 11.680 -4.539 -27.664 1.00 75.00 100 LEU A C 1
ATOM 842 O O . LEU A 1 100 ? 10.646 -3.970 -27.997 1.00 75.00 100 LEU A O 1
ATOM 846 N N . LEU A 1 101 ? 11.898 -5.825 -27.949 1.00 75.12 101 LEU A N 1
ATOM 847 C CA . LEU A 1 101 ? 11.056 -6.620 -28.847 1.00 75.12 101 LEU A CA 1
ATOM 848 C C . LEU A 1 101 ? 10.157 -7.619 -28.117 1.00 75.12 101 LEU A C 1
ATOM 850 O O . LEU A 1 101 ? 9.027 -7.833 -28.548 1.00 75.12 101 LEU A O 1
ATOM 854 N N . THR A 1 102 ? 10.636 -8.226 -27.031 1.00 69.06 102 THR A N 1
ATOM 855 C CA . THR A 1 102 ? 9.876 -9.238 -26.280 1.00 69.06 102 THR A CA 1
ATOM 856 C C . THR A 1 102 ? 8.911 -8.596 -25.276 1.00 69.06 102 THR A C 1
ATOM 858 O O . THR A 1 102 ? 7.775 -9.039 -25.163 1.00 69.06 102 THR A O 1
ATOM 861 N N . ASN A 1 103 ? 9.313 -7.497 -24.621 1.00 68.62 103 ASN A N 1
ATOM 862 C CA . ASN A 1 103 ? 8.514 -6.779 -23.612 1.00 68.62 103 ASN A CA 1
ATOM 863 C C . ASN A 1 103 ? 8.144 -5.359 -24.074 1.00 68.62 103 ASN A C 1
ATOM 865 O O . ASN A 1 103 ? 8.173 -4.402 -23.298 1.00 68.62 103 ASN A O 1
ATOM 869 N N . TRP A 1 104 ? 7.838 -5.211 -25.363 1.00 77.31 104 TRP A N 1
ATOM 870 C CA . TRP A 1 104 ? 7.671 -3.907 -26.003 1.00 77.31 104 TRP A CA 1
ATOM 871 C C . TRP A 1 104 ? 6.556 -3.056 -25.362 1.00 77.31 104 TRP A C 1
ATOM 873 O O . TRP A 1 104 ? 6.728 -1.847 -25.248 1.00 77.31 104 TRP A O 1
ATOM 883 N N . GLU A 1 105 ? 5.468 -3.662 -24.870 1.00 83.94 105 GLU A N 1
ATOM 884 C CA . GLU A 1 105 ? 4.365 -2.948 -24.201 1.00 83.94 105 GLU A CA 1
ATOM 885 C C . GLU A 1 105 ? 4.802 -2.281 -22.887 1.00 83.94 105 GLU A C 1
ATOM 887 O O . GLU A 1 105 ? 4.578 -1.085 -22.693 1.00 83.94 105 GLU A O 1
ATOM 892 N N . GLU A 1 106 ? 5.480 -3.021 -22.001 1.00 86.25 106 GLU A N 1
ATOM 893 C CA . GLU A 1 106 ? 5.989 -2.460 -20.741 1.00 86.25 106 GLU A CA 1
ATOM 894 C C . GLU A 1 106 ? 7.087 -1.421 -20.993 1.00 86.25 106 GLU A C 1
ATOM 896 O O . GLU A 1 106 ? 7.142 -0.397 -20.315 1.00 86.25 106 GLU A O 1
ATOM 901 N N . ILE A 1 107 ? 7.936 -1.639 -22.001 1.00 88.00 107 ILE A N 1
ATOM 902 C CA . ILE A 1 107 ? 8.974 -0.680 -22.393 1.00 88.00 107 ILE A CA 1
ATOM 903 C C . ILE A 1 107 ? 8.362 0.622 -22.935 1.00 88.00 107 ILE A C 1
ATOM 905 O O . ILE A 1 107 ? 8.812 1.707 -22.559 1.00 88.00 107 ILE A O 1
ATOM 909 N N . ILE A 1 108 ? 7.308 0.551 -23.757 1.00 90.06 108 ILE A N 1
ATOM 910 C CA . ILE A 1 108 ? 6.546 1.739 -24.178 1.00 90.06 108 ILE A CA 1
ATOM 911 C C . ILE A 1 108 ? 5.978 2.456 -22.961 1.00 90.06 108 ILE A C 1
ATOM 913 O O . ILE A 1 108 ? 6.107 3.676 -22.862 1.00 90.06 108 ILE A O 1
ATOM 917 N N . GLN A 1 109 ? 5.387 1.715 -22.023 1.00 92.38 109 GLN A N 1
ATOM 918 C CA . GLN A 1 109 ? 4.830 2.295 -20.809 1.00 92.38 109 GLN A CA 1
ATOM 919 C C . GLN A 1 109 ? 5.904 3.011 -19.978 1.00 92.38 109 GLN A C 1
ATOM 921 O O . GLN A 1 109 ? 5.678 4.130 -19.520 1.00 92.38 109 GLN A O 1
ATOM 926 N N . ILE A 1 110 ? 7.100 2.430 -19.845 1.00 93.75 110 ILE A N 1
ATOM 927 C CA . ILE A 1 110 ? 8.256 3.070 -19.200 1.00 93.75 110 ILE A CA 1
ATOM 928 C C . ILE A 1 110 ? 8.620 4.382 -19.901 1.00 93.75 110 ILE A C 1
ATOM 930 O O . ILE A 1 110 ? 8.819 5.402 -19.238 1.00 93.75 110 ILE A O 1
ATOM 934 N N . PHE A 1 111 ? 8.673 4.403 -21.232 1.00 93.88 111 PHE A N 1
ATOM 935 C CA . PHE A 1 111 ? 8.966 5.630 -21.974 1.00 93.88 111 PHE A CA 1
ATOM 936 C C . PHE A 1 111 ? 7.871 6.685 -21.825 1.00 93.88 111 PHE A C 1
ATOM 938 O O . PHE A 1 111 ? 8.188 7.854 -21.621 1.00 93.88 111 PHE A O 1
ATOM 945 N N . GLN A 1 112 ? 6.600 6.293 -21.824 1.00 94.19 112 GLN A N 1
ATOM 946 C CA . GLN A 1 112 ? 5.487 7.203 -21.547 1.00 94.19 112 GLN A CA 1
ATOM 947 C C . GLN A 1 112 ? 5.558 7.776 -20.123 1.00 94.19 112 GLN A C 1
ATOM 949 O O . GLN A 1 112 ? 5.297 8.960 -19.920 1.00 94.19 112 GLN A O 1
ATOM 954 N N . ILE A 1 113 ? 5.978 6.985 -19.129 1.00 95.94 113 ILE A N 1
ATOM 955 C CA . ILE A 1 113 ? 6.212 7.466 -17.758 1.00 95.94 113 ILE A CA 1
ATOM 956 C C . ILE A 1 113 ? 7.311 8.540 -17.736 1.00 95.94 113 ILE A C 1
ATOM 958 O O . ILE A 1 113 ? 7.138 9.589 -17.108 1.00 95.94 113 ILE A O 1
ATOM 962 N N . PHE A 1 114 ? 8.426 8.319 -18.438 1.00 95.62 114 PHE A N 1
ATOM 963 C CA . PHE A 1 114 ? 9.489 9.322 -18.546 1.00 95.62 114 PHE A CA 1
ATOM 964 C C . PHE A 1 114 ? 9.041 10.570 -19.308 1.00 95.62 114 PHE A C 1
ATOM 966 O O . PHE A 1 114 ? 9.367 11.672 -18.877 1.00 95.62 114 PHE A O 1
ATOM 973 N N . GLU A 1 115 ? 8.259 10.426 -20.376 1.00 94.12 115 GLU A N 1
ATOM 974 C CA . GLU A 1 115 ? 7.675 11.543 -21.128 1.00 94.12 115 GLU A CA 1
ATOM 975 C C . GLU A 1 115 ? 6.718 12.384 -20.265 1.00 94.12 115 GLU A C 1
ATOM 977 O O . GLU A 1 115 ? 6.772 13.614 -20.263 1.00 94.12 115 GLU A O 1
ATOM 982 N N . LEU A 1 116 ? 5.886 11.752 -19.435 1.00 92.69 116 LEU A N 1
ATOM 983 C CA . LEU A 1 116 ? 5.092 12.480 -18.442 1.00 92.69 116 LEU A CA 1
ATOM 984 C C . LEU A 1 116 ? 5.998 13.246 -17.468 1.00 92.69 116 LEU A C 1
ATOM 986 O O . LEU A 1 116 ? 5.711 14.399 -17.128 1.00 92.69 116 LEU A O 1
ATOM 990 N N . GLY A 1 117 ? 7.121 12.643 -17.073 1.00 91.00 117 GLY A N 1
ATOM 991 C CA . GLY A 1 117 ? 8.173 13.289 -16.292 1.00 91.00 117 GLY A CA 1
ATOM 992 C C . GLY A 1 117 ? 8.807 14.496 -16.993 1.00 91.00 117 GLY A C 1
ATOM 993 O O . GLY A 1 117 ? 9.056 15.511 -16.333 1.00 91.00 117 GLY A O 1
ATOM 994 N N . THR A 1 118 ? 9.018 14.444 -18.317 1.00 90.94 118 THR A N 1
ATOM 995 C CA . THR A 1 118 ? 9.649 15.551 -19.060 1.00 90.94 118 THR A CA 1
ATOM 996 C C . THR A 1 118 ? 8.790 16.809 -19.103 1.00 90.94 118 THR A C 1
ATOM 998 O O . THR A 1 118 ? 9.305 17.923 -19.186 1.00 90.94 118 THR A O 1
ATOM 1001 N N . SER A 1 119 ? 7.477 16.658 -18.928 1.00 86.44 119 SER A N 1
ATOM 1002 C CA . SER A 1 119 ? 6.550 17.785 -18.805 1.00 86.44 119 SER A CA 1
ATOM 1003 C C . SER A 1 119 ? 6.750 18.639 -17.538 1.00 86.44 119 SER A C 1
ATOM 1005 O O . SER A 1 119 ? 6.090 19.669 -17.392 1.00 86.44 119 SER A O 1
ATOM 1007 N N . LEU A 1 120 ? 7.599 18.195 -16.603 1.00 86.12 120 LEU A N 1
ATOM 1008 C CA . LEU A 1 120 ? 7.935 18.880 -15.347 1.00 86.12 120 LEU A CA 1
ATOM 1009 C C . LEU A 1 120 ? 9.451 19.036 -15.149 1.00 86.12 120 LEU A C 1
ATOM 1011 O O . LEU A 1 120 ? 9.901 19.967 -14.480 1.00 86.12 120 LEU A O 1
ATOM 1015 N N . ILE A 1 121 ? 10.247 18.123 -15.707 1.00 88.44 121 ILE A N 1
ATOM 1016 C CA . ILE A 1 121 ? 11.702 18.084 -15.574 1.00 88.44 121 ILE A CA 1
ATOM 1017 C C . ILE A 1 121 ? 12.314 18.079 -16.972 1.00 88.44 121 ILE A C 1
ATOM 1019 O O . ILE A 1 121 ? 12.034 17.183 -17.747 1.00 88.44 121 ILE A O 1
ATOM 1023 N N . HIS A 1 122 ? 13.219 19.005 -17.289 1.00 89.69 122 HIS A N 1
ATOM 1024 C CA . HIS A 1 122 ? 13.918 18.953 -18.579 1.00 89.69 122 HIS A CA 1
ATOM 1025 C C . HIS A 1 122 ? 14.585 17.590 -18.821 1.00 89.69 122 HIS A C 1
ATOM 1027 O O . HIS A 1 122 ? 15.261 17.063 -17.930 1.00 89.69 122 HIS A O 1
ATOM 1033 N N . GLU A 1 123 ? 14.437 17.061 -20.037 1.00 91.25 123 GLU A N 1
ATOM 1034 C CA . GLU A 1 123 ? 14.936 15.737 -20.423 1.00 91.25 123 GLU A CA 1
ATOM 1035 C C . GLU A 1 123 ? 16.433 15.576 -20.135 1.00 91.25 123 GLU A C 1
ATOM 1037 O O . GLU A 1 123 ? 16.831 14.597 -19.512 1.00 91.25 123 GLU A O 1
ATOM 1042 N N . ASP A 1 124 ? 17.250 16.591 -20.430 1.00 90.12 124 ASP A N 1
ATOM 1043 C CA . ASP A 1 124 ? 18.686 16.592 -20.116 1.00 90.12 124 ASP A CA 1
ATOM 1044 C C . ASP A 1 124 ? 18.976 16.385 -18.624 1.00 90.12 124 ASP A C 1
ATOM 1046 O O . ASP A 1 124 ? 19.973 15.769 -18.238 1.00 90.12 124 ASP A O 1
ATOM 1050 N N . SER A 1 125 ? 18.114 16.908 -17.748 1.00 88.25 125 SER A N 1
ATOM 1051 C CA . SER A 1 125 ? 18.259 16.735 -16.304 1.00 88.25 125 SER A CA 1
ATOM 1052 C C . SER A 1 125 ? 17.896 15.317 -15.869 1.00 88.25 125 SER A C 1
ATOM 1054 O O . SER A 1 125 ? 18.554 14.786 -14.965 1.00 88.25 125 SER A O 1
ATOM 1056 N N . LEU A 1 126 ? 16.888 14.704 -16.497 1.00 89.00 126 LEU A N 1
ATOM 1057 C CA . LEU A 1 126 ? 16.548 13.297 -16.285 1.00 89.00 126 LEU A CA 1
ATOM 1058 C C . LEU A 1 126 ? 17.655 12.391 -16.818 1.00 89.00 126 LEU A C 1
ATOM 1060 O O . LEU A 1 126 ? 18.112 11.519 -16.085 1.00 89.00 126 LEU A O 1
ATOM 1064 N N . LEU A 1 127 ? 18.169 12.662 -18.017 1.00 89.12 127 LEU A N 1
ATOM 1065 C CA . LEU A 1 127 ? 19.260 11.908 -18.625 1.00 89.12 127 LEU A CA 1
ATOM 1066 C C . LEU A 1 127 ? 20.506 11.922 -17.737 1.00 89.12 127 LEU A C 1
ATOM 1068 O O . LEU A 1 127 ? 21.037 10.867 -17.404 1.00 89.12 127 LEU A O 1
ATOM 1072 N N . LYS A 1 128 ? 20.918 13.106 -17.264 1.00 88.00 128 LYS A N 1
ATOM 1073 C CA . LYS A 1 128 ? 22.025 13.256 -16.301 1.00 88.00 128 LYS A CA 1
ATOM 1074 C C . LYS A 1 128 ? 21.783 12.501 -14.996 1.00 88.00 128 LYS A C 1
ATOM 1076 O O . LYS A 1 128 ? 22.733 12.081 -14.349 1.00 88.00 128 LYS A O 1
ATOM 1081 N N . THR A 1 129 ? 20.529 12.378 -14.569 1.00 87.00 129 THR A N 1
ATOM 1082 C CA . THR A 1 129 ? 20.182 11.616 -13.363 1.00 87.00 129 THR A CA 1
ATOM 1083 C C . THR A 1 129 ? 20.332 10.120 -13.624 1.00 87.00 129 THR A C 1
ATOM 1085 O O . THR A 1 129 ? 20.977 9.440 -12.833 1.00 87.00 129 THR A O 1
ATOM 1088 N N . CYS A 1 130 ? 19.822 9.635 -14.757 1.00 85.12 130 CYS A N 1
ATOM 1089 C CA . CYS A 1 130 ? 19.911 8.230 -15.139 1.00 85.12 130 CYS A CA 1
ATOM 1090 C C . CYS A 1 130 ? 21.360 7.787 -15.379 1.00 85.12 130 CYS A C 1
ATOM 1092 O O . CYS A 1 130 ? 21.720 6.660 -15.073 1.00 85.12 130 CYS A O 1
ATOM 1094 N N . THR A 1 131 ? 22.230 8.660 -15.886 1.00 81.88 131 THR A N 1
ATOM 1095 C CA . THR A 1 131 ? 23.646 8.312 -16.071 1.00 81.88 131 THR A CA 1
ATOM 1096 C C . THR A 1 131 ? 24.434 8.348 -14.764 1.00 81.88 131 THR A C 1
ATOM 1098 O O . THR A 1 131 ? 25.232 7.453 -14.514 1.00 81.88 131 THR A O 1
ATOM 1101 N N . ARG A 1 132 ? 24.195 9.341 -13.896 1.00 82.81 132 ARG A N 1
ATOM 1102 C CA . ARG A 1 132 ? 24.901 9.475 -12.606 1.00 82.81 132 ARG A CA 1
ATOM 1103 C C . ARG A 1 132 ? 24.525 8.423 -11.570 1.00 82.81 132 ARG A C 1
ATOM 1105 O O . ARG A 1 132 ? 25.258 8.260 -10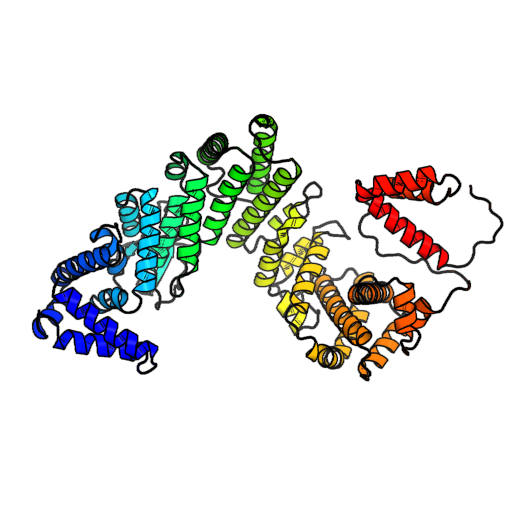.602 1.00 82.81 132 ARG A O 1
ATOM 1112 N N . GLN A 1 133 ? 23.385 7.758 -11.734 1.00 80.88 133 GLN A N 1
ATOM 1113 C CA . GLN A 1 133 ? 22.932 6.740 -10.790 1.00 80.88 133 GLN A CA 1
ATOM 1114 C C . GLN A 1 133 ? 23.754 5.450 -10.850 1.00 80.88 133 GLN A C 1
ATOM 1116 O O . GLN A 1 133 ? 23.553 4.594 -10.004 1.00 80.88 133 GLN A O 1
ATOM 1121 N N . PHE A 1 134 ? 24.601 5.255 -11.863 1.00 80.75 134 PHE A N 1
ATOM 1122 C CA . PHE A 1 134 ? 25.320 4.003 -12.059 1.00 80.75 134 PHE A CA 1
ATOM 1123 C C . PHE A 1 134 ? 26.817 4.198 -11.844 1.00 80.75 134 PHE A C 1
ATOM 1125 O O . PHE A 1 134 ? 27.444 5.040 -12.487 1.00 80.75 134 PHE A O 1
ATOM 1132 N N . ILE A 1 135 ? 27.378 3.401 -10.941 1.00 75.75 135 ILE A N 1
ATOM 1133 C CA . ILE A 1 135 ? 28.801 3.353 -10.629 1.00 75.75 135 ILE A CA 1
ATOM 1134 C C . ILE A 1 135 ? 29.282 1.930 -10.894 1.00 75.75 135 ILE A C 1
ATOM 1136 O O . ILE A 1 135 ? 28.732 0.955 -10.383 1.00 75.75 135 ILE A O 1
ATOM 1140 N N . ARG A 1 136 ? 30.340 1.812 -11.692 1.00 67.38 136 ARG A N 1
ATOM 1141 C CA . ARG A 1 136 ? 31.055 0.555 -11.889 1.00 67.38 136 ARG A CA 1
ATOM 1142 C C . ARG A 1 136 ? 32.319 0.597 -11.046 1.00 67.38 136 ARG A C 1
ATOM 1144 O O . ARG A 1 136 ? 33.156 1.471 -11.260 1.00 67.38 136 ARG A O 1
ATOM 1151 N N . ILE A 1 137 ? 32.438 -0.324 -10.095 1.00 67.19 137 ILE A N 1
ATOM 1152 C CA . ILE A 1 137 ? 33.690 -0.525 -9.372 1.00 67.19 137 ILE A CA 1
ATOM 1153 C C . ILE A 1 137 ? 34.500 -1.529 -10.184 1.00 67.19 137 ILE A C 1
ATOM 1155 O O . ILE A 1 137 ? 34.238 -2.728 -10.135 1.00 67.19 137 ILE A O 1
ATOM 1159 N N . ASP A 1 138 ? 35.460 -1.037 -10.961 1.00 56.25 138 ASP A N 1
ATOM 1160 C CA . ASP A 1 138 ? 36.572 -1.884 -11.389 1.00 56.25 138 ASP A CA 1
ATOM 1161 C C . ASP A 1 138 ? 37.535 -2.030 -10.192 1.00 56.25 138 ASP A C 1
ATOM 1163 O O . ASP A 1 138 ? 37.630 -1.110 -9.379 1.00 56.25 138 ASP A O 1
ATOM 1167 N N . ASP A 1 139 ? 38.215 -3.177 -10.082 1.00 44.19 139 ASP A N 1
ATOM 1168 C CA . ASP A 1 139 ? 38.981 -3.734 -8.938 1.00 44.19 139 ASP A CA 1
ATOM 1169 C C . ASP A 1 139 ? 39.971 -2.830 -8.167 1.00 44.19 139 ASP A C 1
ATOM 1171 O O . ASP A 1 139 ? 40.687 -3.313 -7.292 1.00 44.19 139 ASP A O 1
ATOM 1175 N N . GLN A 1 140 ? 40.051 -1.533 -8.454 1.00 41.69 140 GLN A N 1
ATOM 1176 C CA . GLN A 1 140 ? 41.002 -0.593 -7.861 1.00 41.69 140 GLN A CA 1
ATOM 1177 C C . GLN A 1 140 ? 40.397 0.726 -7.351 1.00 41.69 140 GLN A C 1
ATOM 1179 O O . GLN A 1 140 ? 41.145 1.569 -6.863 1.00 41.69 140 GLN A O 1
ATOM 1184 N N . TYR A 1 141 ? 39.076 0.924 -7.395 1.00 44.38 141 TYR A N 1
ATOM 1185 C CA . TYR A 1 141 ? 38.460 2.149 -6.871 1.00 44.38 141 TYR A CA 1
ATOM 1186 C C . TYR A 1 141 ? 37.562 1.871 -5.668 1.00 44.38 141 TYR A C 1
ATOM 1188 O O . TYR A 1 141 ? 36.446 1.377 -5.803 1.00 44.38 141 TYR A O 1
ATOM 1196 N N . HIS A 1 142 ? 38.026 2.273 -4.483 1.00 47.81 142 HIS A N 1
ATOM 1197 C CA . HIS A 1 142 ? 37.112 2.605 -3.394 1.00 47.81 142 HIS A CA 1
ATOM 1198 C C . HIS A 1 142 ? 36.115 3.635 -3.928 1.00 47.81 142 HIS A C 1
ATOM 1200 O O . HIS A 1 142 ? 36.517 4.648 -4.514 1.00 47.81 142 HIS A O 1
ATOM 1206 N N . VAL A 1 143 ? 34.819 3.376 -3.768 1.00 49.56 143 VAL A N 1
ATOM 1207 C CA . VAL A 1 143 ? 33.828 4.409 -4.039 1.00 49.56 143 VAL A CA 1
ATOM 1208 C C . VAL A 1 143 ? 34.153 5.538 -3.058 1.00 49.56 143 VAL A C 1
ATOM 1210 O O . VAL A 1 143 ? 34.309 5.344 -1.860 1.00 49.56 143 VAL A O 1
ATOM 1213 N N . ASN A 1 144 ? 34.383 6.750 -3.559 1.00 44.84 144 ASN A N 1
ATOM 1214 C CA . ASN A 1 144 ? 34.458 7.913 -2.679 1.00 44.84 144 ASN A CA 1
ATOM 1215 C C . ASN A 1 144 ? 33.011 8.259 -2.286 1.00 44.84 144 ASN A C 1
ATOM 1217 O O . ASN A 1 144 ? 32.464 9.270 -2.724 1.00 44.84 144 ASN A O 1
ATOM 1221 N N . ALA A 1 145 ? 32.366 7.395 -1.494 1.00 46.84 145 ALA A N 1
ATOM 1222 C CA . ALA A 1 145 ? 31.011 7.591 -0.977 1.00 46.84 145 ALA A CA 1
ATOM 1223 C C . ALA A 1 145 ? 30.949 8.638 0.148 1.00 46.84 145 ALA A C 1
ATOM 1225 O O . ALA A 1 145 ? 29.901 8.831 0.747 1.00 46.84 145 ALA A O 1
ATOM 1226 N N . ASN A 1 146 ? 32.038 9.371 0.411 1.00 40.72 146 ASN A N 1
ATOM 1227 C CA . ASN A 1 146 ? 32.077 10.439 1.415 1.00 40.72 146 ASN A CA 1
ATOM 1228 C C . ASN A 1 146 ? 31.173 11.647 1.088 1.00 40.72 146 ASN A C 1
ATOM 1230 O O . ASN A 1 146 ? 31.009 12.529 1.929 1.00 40.72 146 ASN A O 1
ATOM 1234 N N . ASN A 1 147 ? 30.566 11.701 -0.103 1.00 43.94 147 ASN A N 1
ATOM 1235 C CA . ASN A 1 147 ? 29.529 12.677 -0.423 1.00 43.94 147 ASN A CA 1
ATOM 1236 C C . ASN A 1 147 ? 28.160 11.998 -0.368 1.00 43.94 147 ASN A C 1
ATOM 1238 O O . ASN A 1 147 ? 27.834 11.218 -1.263 1.00 43.94 147 ASN A O 1
ATOM 1242 N N . LYS A 1 148 ? 27.349 12.354 0.640 1.00 53.09 148 LYS A N 1
ATOM 1243 C CA . LYS A 1 148 ? 25.927 11.987 0.739 1.00 53.09 148 LYS A CA 1
ATOM 1244 C C . LYS A 1 148 ? 25.264 12.119 -0.631 1.00 53.09 148 LYS A C 1
ATOM 1246 O O . LYS A 1 148 ? 25.143 13.224 -1.163 1.00 53.09 148 LYS A O 1
ATOM 1251 N N . ASN A 1 149 ? 24.881 10.992 -1.223 1.00 67.19 149 ASN A N 1
ATOM 1252 C CA . ASN A 1 149 ? 24.301 10.998 -2.556 1.00 67.19 149 ASN A CA 1
ATOM 1253 C C . ASN A 1 149 ? 22.806 11.326 -2.482 1.00 67.19 149 ASN A C 1
ATOM 1255 O O . ASN A 1 149 ? 22.080 10.793 -1.652 1.00 67.19 149 ASN A O 1
ATOM 1259 N N . ASP A 1 150 ? 22.334 12.177 -3.385 1.00 75.38 150 ASP A N 1
ATOM 1260 C CA . ASP A 1 150 ? 20.928 12.583 -3.490 1.00 75.38 150 ASP A CA 1
ATOM 1261 C C . ASP A 1 150 ? 20.056 11.564 -4.252 1.00 75.38 150 ASP A C 1
ATOM 1263 O O . ASP A 1 150 ? 18.856 11.796 -4.447 1.00 75.38 150 ASP A O 1
ATOM 1267 N N . LEU A 1 151 ? 20.669 10.498 -4.774 1.00 82.75 151 LEU A N 1
ATOM 1268 C CA . LEU A 1 151 ? 20.094 9.557 -5.733 1.00 82.75 151 LEU A CA 1
ATOM 1269 C C . LEU A 1 151 ? 20.223 8.114 -5.249 1.00 82.75 151 LEU A C 1
ATOM 1271 O O . LEU A 1 151 ? 21.211 7.750 -4.613 1.00 82.75 151 LEU A O 1
ATOM 1275 N N . TYR A 1 152 ? 19.262 7.284 -5.651 1.00 85.81 152 TYR A N 1
ATOM 1276 C CA . TYR A 1 152 ? 19.416 5.836 -5.599 1.00 85.81 152 TYR A CA 1
ATOM 1277 C C . TYR A 1 152 ? 20.513 5.441 -6.575 1.00 85.81 152 TYR A C 1
ATOM 1279 O O . TYR A 1 152 ? 20.407 5.721 -7.769 1.00 85.81 152 TYR A O 1
ATOM 1287 N N . THR A 1 153 ? 21.563 4.802 -6.079 1.00 85.94 153 THR A N 1
ATOM 1288 C CA . THR A 1 153 ? 22.760 4.501 -6.865 1.00 85.94 153 THR A CA 1
ATOM 1289 C C . THR A 1 153 ? 22.926 3.005 -7.006 1.00 85.94 153 THR A C 1
ATOM 1291 O O . THR A 1 153 ? 22.881 2.284 -6.018 1.00 85.94 153 THR A O 1
ATOM 1294 N N . LEU A 1 154 ? 23.104 2.542 -8.235 1.00 83.75 154 LEU A N 1
ATOM 1295 C CA . LEU A 1 154 ? 23.502 1.180 -8.541 1.00 83.75 154 LEU A CA 1
ATOM 1296 C C . LEU A 1 154 ? 25.011 1.093 -8.580 1.00 83.75 154 LEU A C 1
ATOM 1298 O O . LEU A 1 154 ? 25.666 1.848 -9.299 1.00 83.75 154 LEU A O 1
ATOM 1302 N N . ILE A 1 155 ? 25.529 0.126 -7.845 1.00 82.38 155 ILE A N 1
ATOM 1303 C CA . ILE A 1 155 ? 26.931 -0.228 -7.813 1.00 82.38 155 ILE A CA 1
ATOM 1304 C C . ILE A 1 155 ? 27.049 -1.633 -8.384 1.00 82.38 155 ILE A C 1
ATOM 1306 O O . ILE A 1 155 ? 26.469 -2.575 -7.847 1.00 82.38 155 ILE A O 1
ATOM 1310 N N . LEU A 1 156 ? 27.782 -1.773 -9.484 1.00 78.69 156 LEU A N 1
ATOM 1311 C CA . LEU A 1 156 ? 28.149 -3.087 -10.001 1.00 78.69 156 LEU A CA 1
ATOM 1312 C C . LEU A 1 156 ? 29.447 -3.542 -9.331 1.00 78.69 156 LEU A C 1
ATOM 1314 O O . LEU A 1 156 ? 30.476 -2.877 -9.481 1.00 78.69 156 LEU A O 1
ATOM 1318 N N . THR A 1 157 ? 29.382 -4.660 -8.610 1.00 73.38 157 THR A N 1
ATOM 1319 C CA . THR A 1 157 ? 30.525 -5.346 -7.992 1.00 73.38 157 THR A CA 1
ATOM 1320 C C . THR A 1 157 ? 30.794 -6.674 -8.713 1.00 73.38 157 THR A C 1
ATOM 1322 O O . THR A 1 157 ? 30.052 -7.066 -9.615 1.00 73.38 157 THR A O 1
ATOM 1325 N N . LYS A 1 158 ? 31.846 -7.403 -8.311 1.00 68.44 158 LYS A N 1
ATOM 1326 C CA . LYS A 1 158 ? 32.089 -8.775 -8.799 1.00 68.44 158 LYS A CA 1
ATOM 1327 C C . LYS A 1 158 ? 30.979 -9.758 -8.428 1.00 68.44 158 LYS A C 1
ATOM 1329 O O . LYS A 1 158 ? 30.804 -10.751 -9.123 1.00 68.44 158 LYS A O 1
ATOM 1334 N N . GLU A 1 159 ? 30.286 -9.500 -7.322 1.00 65.38 159 GLU A N 1
ATOM 1335 C CA . GLU A 1 159 ? 29.264 -10.386 -6.757 1.00 65.38 159 GLU A CA 1
ATOM 1336 C C . GLU A 1 159 ? 27.862 -10.090 -7.310 1.00 65.38 159 GLU A C 1
ATOM 1338 O O . GLU A 1 159 ? 26.936 -10.849 -7.047 1.00 65.38 159 GLU A O 1
ATOM 1343 N N . GLY A 1 160 ? 27.703 -9.013 -8.091 1.00 73.25 160 GLY A N 1
ATOM 1344 C CA . GLY A 1 160 ? 26.440 -8.614 -8.707 1.00 73.25 160 GLY A CA 1
ATOM 1345 C C . GLY A 1 160 ? 26.125 -7.135 -8.493 1.00 73.25 160 GLY A C 1
ATOM 1346 O O . GLY A 1 160 ? 27.013 -6.302 -8.290 1.00 73.25 160 GLY A O 1
ATOM 1347 N N . PHE A 1 161 ? 24.843 -6.786 -8.563 1.00 76.75 161 PHE A N 1
ATOM 1348 C CA . PHE A 1 161 ? 24.388 -5.425 -8.294 1.00 76.75 161 PHE A CA 1
ATOM 1349 C C . PHE A 1 161 ? 24.109 -5.205 -6.808 1.00 76.75 161 PHE A C 1
ATOM 1351 O O . PHE A 1 161 ? 23.369 -5.958 -6.176 1.00 76.75 161 PHE A O 1
ATOM 1358 N N . ALA A 1 162 ? 24.622 -4.095 -6.288 1.00 78.31 162 ALA A N 1
ATOM 1359 C CA . ALA A 1 162 ? 24.218 -3.524 -5.014 1.00 78.31 162 ALA A CA 1
ATOM 1360 C C . ALA A 1 162 ? 23.546 -2.165 -5.244 1.00 78.31 162 ALA A C 1
ATOM 1362 O O . ALA A 1 162 ? 23.902 -1.422 -6.163 1.00 78.31 162 ALA A O 1
ATOM 1363 N N . GLN A 1 163 ? 22.575 -1.822 -4.401 1.00 82.44 163 GLN A N 1
ATOM 1364 C CA . GLN A 1 163 ? 21.936 -0.509 -4.421 1.00 82.44 163 GLN A CA 1
ATOM 1365 C C . GLN A 1 163 ? 22.269 0.262 -3.144 1.00 82.44 163 GLN A C 1
ATOM 1367 O O . GLN A 1 163 ? 22.180 -0.267 -2.035 1.00 82.44 163 GLN A O 1
ATOM 1372 N N . LEU A 1 164 ? 22.623 1.531 -3.325 1.00 80.06 164 LEU A N 1
ATOM 1373 C CA . LEU A 1 164 ? 22.811 2.516 -2.275 1.00 80.06 164 LEU A CA 1
ATOM 1374 C C . LEU A 1 164 ? 21.648 3.512 -2.302 1.00 80.06 164 LEU A C 1
ATOM 1376 O O . LEU A 1 164 ? 21.376 4.141 -3.328 1.00 80.06 164 LEU A O 1
ATOM 1380 N N . GLU A 1 165 ? 20.952 3.647 -1.179 1.00 79.12 165 GLU A N 1
ATOM 1381 C CA . GLU A 1 165 ? 19.859 4.610 -1.034 1.00 79.12 165 GLU A CA 1
ATOM 1382 C C . GLU A 1 165 ? 20.390 6.045 -0.839 1.00 79.12 165 GLU A C 1
ATOM 1384 O O . GLU A 1 165 ? 21.507 6.227 -0.346 1.00 79.12 165 GLU A O 1
ATOM 1389 N N . PRO A 1 166 ? 19.605 7.082 -1.195 1.00 77.06 166 PRO A N 1
ATOM 1390 C CA . PRO A 1 166 ? 20.002 8.468 -0.973 1.00 77.06 166 PRO A CA 1
ATOM 1391 C C . PRO A 1 166 ? 20.350 8.747 0.496 1.00 77.06 166 PRO A C 1
ATOM 1393 O O . PRO A 1 166 ? 19.582 8.402 1.389 1.00 77.06 166 PRO A O 1
ATOM 1396 N N . GLY A 1 167 ? 21.467 9.433 0.738 1.00 70.00 167 GLY A N 1
ATOM 1397 C CA . GLY A 1 167 ? 21.924 9.830 2.074 1.00 70.00 167 GLY A CA 1
ATOM 1398 C C . GLY A 1 167 ? 22.623 8.737 2.888 1.00 70.00 167 GLY A C 1
ATOM 1399 O O . GLY A 1 167 ? 23.118 9.053 3.968 1.00 70.00 167 GLY A O 1
ATOM 1400 N N . ASN A 1 168 ? 22.700 7.506 2.372 1.00 70.62 168 ASN A N 1
ATOM 1401 C CA . ASN A 1 168 ? 23.411 6.399 3.007 1.00 70.62 168 ASN A CA 1
ATOM 1402 C C . ASN A 1 168 ? 24.844 6.259 2.471 1.00 70.62 168 ASN A C 1
ATOM 1404 O O . ASN A 1 168 ? 25.120 6.574 1.312 1.00 70.62 168 ASN A O 1
ATOM 1408 N N . ASP A 1 169 ? 25.722 5.708 3.310 1.00 66.56 169 ASP A N 1
ATOM 1409 C CA . ASP A 1 169 ? 27.107 5.369 2.965 1.00 66.56 169 ASP A CA 1
ATOM 1410 C C . ASP A 1 169 ? 27.244 3.874 2.609 1.00 66.56 169 ASP A C 1
ATOM 1412 O O . ASP A 1 169 ? 26.345 3.070 2.865 1.00 66.56 169 ASP A O 1
ATOM 1416 N N . GLU A 1 170 ? 28.406 3.465 2.087 1.00 64.75 170 GLU A N 1
ATOM 1417 C CA . GLU A 1 170 ? 28.712 2.080 1.665 1.00 64.75 170 GLU A CA 1
ATOM 1418 C C . GLU A 1 170 ? 28.418 0.998 2.714 1.00 64.75 170 GLU A C 1
ATOM 1420 O O . GLU A 1 170 ? 28.108 -0.140 2.369 1.00 64.75 170 GLU A O 1
ATOM 1425 N N . ARG A 1 171 ? 28.446 1.341 4.006 1.00 61.47 171 ARG A N 1
ATOM 1426 C CA . ARG A 1 171 ? 28.119 0.412 5.104 1.00 61.47 171 ARG A CA 1
ATOM 1427 C C . ARG A 1 171 ? 26.673 -0.097 5.061 1.00 61.47 171 ARG A C 1
ATOM 1429 O O . ARG A 1 171 ? 26.353 -1.060 5.751 1.00 61.47 171 ARG A O 1
ATOM 1436 N N . HIS A 1 172 ? 25.811 0.549 4.278 1.00 60.94 172 HIS A N 1
ATOM 1437 C CA . HIS A 1 172 ? 24.395 0.226 4.122 1.00 60.94 172 HIS A CA 1
ATOM 1438 C C . HIS A 1 172 ? 24.068 -0.437 2.775 1.00 60.94 172 HIS A C 1
ATOM 1440 O O . HIS A 1 172 ? 22.896 -0.499 2.398 1.00 60.94 172 HIS A O 1
ATOM 1446 N N . LEU A 1 173 ? 25.074 -0.923 2.039 1.00 65.75 173 LEU A N 1
ATOM 1447 C CA . LEU A 1 173 ? 24.863 -1.638 0.780 1.00 65.75 173 LEU A CA 1
ATOM 1448 C C . LEU A 1 173 ? 24.009 -2.898 0.994 1.00 65.75 173 LEU A C 1
ATOM 1450 O O . LEU A 1 173 ? 24.334 -3.774 1.797 1.00 65.75 173 LEU A O 1
ATOM 1454 N N . LYS A 1 174 ? 22.897 -2.989 0.257 1.00 62.38 174 LYS A N 1
ATOM 1455 C CA . LYS A 1 174 ? 22.064 -4.195 0.188 1.00 62.38 174 LYS A CA 1
ATOM 1456 C C . LYS A 1 174 ? 22.653 -5.130 -0.875 1.00 62.38 174 LYS A C 1
ATOM 1458 O O . LYS A 1 174 ? 22.516 -4.864 -2.065 1.00 62.38 174 LYS A O 1
ATOM 1463 N N . ASN A 1 175 ? 23.298 -6.214 -0.441 1.00 55.31 175 ASN A N 1
ATOM 1464 C CA . ASN A 1 175 ? 24.130 -7.080 -1.296 1.00 55.31 175 ASN A CA 1
ATOM 1465 C C . ASN A 1 175 ? 23.389 -8.226 -2.018 1.00 55.31 175 ASN A C 1
ATOM 1467 O O . ASN A 1 175 ? 24.006 -9.222 -2.371 1.00 55.31 175 ASN A O 1
ATOM 1471 N N . SER A 1 176 ? 22.077 -8.139 -2.254 1.00 53.06 176 SER A N 1
ATOM 1472 C CA . SER A 1 176 ? 21.417 -9.123 -3.131 1.00 53.06 176 SER A CA 1
ATOM 1473 C C . SER A 1 176 ? 20.196 -8.527 -3.821 1.00 53.06 176 SER A C 1
ATOM 1475 O O . SER A 1 176 ? 19.107 -8.454 -3.255 1.00 53.06 176 SER A O 1
ATOM 1477 N N . LEU A 1 177 ? 20.384 -8.076 -5.058 1.00 59.59 177 LEU A N 1
ATOM 1478 C CA . LEU A 1 177 ? 19.284 -7.787 -5.969 1.00 59.59 177 LEU A CA 1
ATOM 1479 C C . LEU A 1 177 ? 19.247 -8.893 -7.021 1.00 59.59 177 LEU A C 1
ATOM 1481 O O . LEU A 1 177 ? 20.264 -9.241 -7.605 1.00 59.59 177 LEU A O 1
ATOM 1485 N N . ASN A 1 178 ? 18.074 -9.495 -7.189 1.00 55.38 178 ASN A N 1
ATOM 1486 C CA . ASN A 1 178 ? 17.867 -10.679 -8.016 1.00 55.38 178 ASN A CA 1
ATOM 1487 C C . ASN A 1 178 ? 18.171 -10.370 -9.503 1.00 55.38 178 ASN A C 1
ATOM 1489 O O . ASN A 1 178 ? 17.574 -9.451 -10.067 1.00 55.38 178 ASN A O 1
ATOM 1493 N N . ASP A 1 179 ? 19.048 -11.149 -10.145 1.00 59.53 179 ASP A N 1
ATOM 1494 C CA . ASP A 1 179 ? 19.676 -10.828 -11.447 1.00 59.53 179 ASP A CA 1
ATOM 1495 C C . ASP A 1 179 ? 18.749 -10.891 -12.679 1.00 59.53 179 ASP A C 1
ATOM 1497 O O . ASP A 1 179 ? 19.139 -10.512 -13.785 1.00 59.53 179 ASP A O 1
ATOM 1501 N N . ASN A 1 180 ? 17.501 -11.340 -12.519 1.00 61.75 180 ASN A N 1
ATOM 1502 C CA . ASN A 1 180 ? 16.583 -11.532 -13.649 1.00 61.75 180 ASN A CA 1
ATOM 1503 C C . ASN A 1 180 ? 15.847 -10.251 -14.095 1.00 61.75 180 ASN A C 1
ATOM 1505 O O . ASN A 1 180 ? 15.158 -10.277 -15.116 1.00 61.75 180 ASN A O 1
ATOM 1509 N N . ARG A 1 181 ? 15.959 -9.134 -13.360 1.00 74.19 181 ARG A N 1
ATOM 1510 C CA . ARG A 1 181 ? 15.270 -7.861 -13.667 1.00 74.19 181 ARG A CA 1
ATOM 1511 C C . ARG A 1 181 ? 16.231 -6.786 -14.162 1.00 74.19 181 ARG A C 1
ATOM 1513 O O . ARG A 1 181 ? 17.438 -6.855 -13.947 1.00 74.19 181 ARG A O 1
ATOM 1520 N N . ASP A 1 182 ? 15.703 -5.766 -14.846 1.00 80.81 182 ASP A N 1
ATOM 1521 C CA . ASP A 1 182 ? 16.525 -4.615 -15.238 1.00 80.81 182 ASP A CA 1
ATOM 1522 C C . ASP A 1 182 ? 16.651 -3.596 -14.106 1.00 80.81 182 ASP A C 1
ATOM 1524 O O . ASP A 1 182 ? 15.945 -2.584 -14.069 1.00 80.81 182 ASP A O 1
ATOM 1528 N N . LEU A 1 183 ? 17.588 -3.848 -13.197 1.00 83.44 183 LEU A N 1
ATOM 1529 C CA . LEU A 1 183 ? 17.815 -2.984 -12.041 1.00 83.44 183 LEU A CA 1
ATOM 1530 C C . LEU A 1 183 ? 18.115 -1.534 -12.452 1.00 83.44 183 LEU A C 1
ATOM 1532 O O . LEU A 1 183 ? 17.725 -0.603 -11.752 1.00 83.44 183 LEU A O 1
ATOM 1536 N N . PHE A 1 184 ? 18.743 -1.311 -13.617 1.00 86.69 184 PHE A N 1
ATOM 1537 C CA . PHE A 1 184 ? 19.009 0.040 -14.122 1.00 86.69 184 PHE A CA 1
ATOM 1538 C C . PHE A 1 184 ? 17.723 0.816 -14.414 1.00 86.69 184 PHE A C 1
ATOM 1540 O O . PHE A 1 184 ? 17.615 1.990 -14.050 1.00 86.69 184 PHE A O 1
ATOM 1547 N N . ILE A 1 185 ? 16.732 0.177 -15.035 1.00 88.56 185 ILE A N 1
ATOM 1548 C CA . ILE A 1 185 ? 15.430 0.799 -15.295 1.00 88.56 185 ILE A CA 1
ATOM 1549 C C . ILE A 1 185 ? 14.687 1.037 -13.978 1.00 88.56 185 ILE A C 1
ATOM 1551 O O . ILE A 1 185 ? 14.178 2.138 -13.772 1.00 88.56 185 ILE A O 1
ATOM 1555 N N . GLU A 1 186 ? 14.680 0.061 -13.066 1.00 88.88 186 GLU A N 1
ATOM 1556 C CA . GLU A 1 186 ? 14.054 0.196 -11.741 1.00 88.88 186 GLU A CA 1
ATOM 1557 C C . GLU A 1 186 ? 14.629 1.397 -10.972 1.00 88.88 186 GLU A C 1
ATOM 1559 O O . GLU A 1 186 ? 13.882 2.274 -10.530 1.00 88.88 186 GLU A O 1
ATOM 1564 N N . ASN A 1 187 ? 15.959 1.524 -10.907 1.00 89.50 187 ASN A N 1
ATOM 1565 C CA . ASN A 1 187 ? 16.626 2.688 -10.317 1.00 89.50 187 ASN A CA 1
ATOM 1566 C C . ASN A 1 187 ? 16.318 3.992 -11.049 1.00 89.50 187 ASN A C 1
ATOM 1568 O O . ASN A 1 187 ? 16.126 5.019 -10.394 1.00 89.50 187 ASN A O 1
ATOM 1572 N N . SER A 1 188 ? 16.229 3.966 -12.380 1.00 92.25 188 SER A N 1
ATOM 1573 C CA . SER A 1 188 ? 15.877 5.153 -13.168 1.00 92.25 188 SER A CA 1
ATOM 1574 C C . SER A 1 188 ? 14.478 5.656 -12.807 1.00 92.25 188 SER A C 1
ATOM 1576 O O . SER A 1 188 ? 14.283 6.859 -12.622 1.00 92.25 188 SER A O 1
ATOM 1578 N N . LEU A 1 189 ? 13.513 4.743 -12.651 1.00 94.25 189 LEU A N 1
ATOM 1579 C CA . LEU A 1 189 ? 12.148 5.052 -12.220 1.00 94.25 189 LEU A CA 1
ATOM 1580 C C . LEU A 1 189 ? 12.120 5.556 -10.770 1.00 94.25 189 LEU A C 1
ATOM 1582 O O . LEU A 1 189 ? 11.503 6.586 -10.494 1.00 94.25 189 LEU A O 1
ATOM 1586 N N . MET A 1 190 ? 12.853 4.913 -9.854 1.00 92.00 190 MET A N 1
ATOM 1587 C CA . MET A 1 190 ? 12.976 5.383 -8.466 1.00 92.00 190 MET A CA 1
ATOM 1588 C C . MET A 1 190 ? 13.548 6.805 -8.394 1.00 92.00 190 MET A C 1
ATOM 1590 O O . MET A 1 190 ? 13.045 7.657 -7.651 1.00 92.00 190 MET A O 1
ATOM 1594 N N . ASN A 1 191 ? 14.570 7.098 -9.199 1.00 91.88 191 ASN A N 1
ATOM 1595 C CA . ASN A 1 191 ? 15.183 8.419 -9.274 1.00 91.88 191 ASN A CA 1
ATOM 1596 C C . ASN A 1 191 ? 14.287 9.461 -9.954 1.00 91.88 191 ASN A C 1
ATOM 1598 O O . ASN A 1 191 ? 14.307 10.621 -9.535 1.00 91.88 191 ASN A O 1
ATOM 1602 N N . LEU A 1 192 ? 13.466 9.079 -10.940 1.00 94.06 192 LEU A N 1
ATOM 1603 C CA . LEU A 1 192 ? 12.415 9.945 -11.483 1.00 94.06 192 LEU A CA 1
ATOM 1604 C C . LEU A 1 192 ? 11.448 10.368 -10.370 1.00 94.06 192 LEU A C 1
ATOM 1606 O O . LEU A 1 192 ? 11.248 11.567 -10.166 1.00 94.06 192 LEU A O 1
ATOM 1610 N N . LEU A 1 193 ? 10.917 9.413 -9.601 1.00 92.44 193 LEU A N 1
ATOM 1611 C CA . LEU A 1 193 ? 9.997 9.704 -8.496 1.00 92.44 193 LEU A CA 1
ATOM 1612 C C . LEU A 1 193 ? 10.636 10.620 -7.446 1.00 92.44 193 LEU A C 1
ATOM 1614 O O . LEU A 1 193 ? 10.030 11.615 -7.042 1.00 92.44 193 LEU A O 1
ATOM 1618 N N . LYS A 1 194 ? 11.892 10.360 -7.059 1.00 87.31 194 LYS A N 1
ATOM 1619 C CA . LYS A 1 194 ? 12.613 11.218 -6.104 1.00 87.31 194 LYS A CA 1
ATOM 1620 C C . LYS A 1 194 ? 12.846 12.626 -6.658 1.00 87.31 194 LYS A C 1
ATOM 1622 O O . LYS A 1 194 ? 12.802 13.597 -5.905 1.00 87.31 194 LYS A O 1
ATOM 1627 N N . LYS A 1 195 ? 13.079 12.770 -7.967 1.00 87.81 195 LYS A N 1
ATOM 1628 C CA . LYS A 1 195 ? 13.231 14.082 -8.612 1.00 87.81 195 LYS A CA 1
ATOM 1629 C C . LYS A 1 195 ? 11.928 14.861 -8.622 1.00 87.81 195 LYS A C 1
ATOM 1631 O O . LYS A 1 195 ? 11.979 16.033 -8.273 1.00 87.81 195 LYS A O 1
ATOM 1636 N N . LEU A 1 196 ? 10.801 14.238 -8.962 1.00 88.31 196 LEU A N 1
ATOM 1637 C CA . LEU A 1 196 ? 9.486 14.897 -8.977 1.00 88.31 196 LEU A CA 1
ATOM 1638 C C . LEU A 1 196 ? 9.122 15.483 -7.604 1.00 88.31 196 LEU A C 1
ATOM 1640 O O . LEU A 1 196 ? 8.500 16.536 -7.523 1.00 88.31 196 LEU A O 1
ATOM 1644 N N . GLN A 1 197 ? 9.601 14.866 -6.525 1.00 84.56 197 GLN A N 1
ATOM 1645 C CA . GLN A 1 197 ? 9.393 15.357 -5.162 1.00 84.56 197 GLN A CA 1
ATOM 1646 C C . GLN A 1 197 ? 10.268 16.567 -4.784 1.00 84.56 197 GLN A C 1
ATOM 1648 O O . GLN A 1 197 ? 10.027 17.184 -3.749 1.00 84.56 197 GLN A O 1
ATOM 1653 N N . LYS A 1 198 ? 11.293 16.934 -5.573 1.00 80.44 198 LYS A N 1
ATOM 1654 C CA . LYS A 1 198 ? 12.208 18.023 -5.192 1.00 80.44 198 LYS A CA 1
ATOM 1655 C C . LYS A 1 198 ? 11.517 19.396 -5.271 1.00 80.44 198 LYS A C 1
ATOM 1657 O O . LYS A 1 198 ? 10.894 19.700 -6.295 1.00 80.44 198 LYS A O 1
ATOM 1662 N N . PRO A 1 199 ? 11.753 20.296 -4.290 1.00 77.38 199 PRO A N 1
ATOM 1663 C CA . PRO A 1 199 ? 11.152 21.630 -4.241 1.00 77.38 199 PRO A CA 1
ATOM 1664 C C . PRO A 1 199 ? 11.218 22.415 -5.547 1.00 77.38 199 PRO A C 1
ATOM 1666 O O . PRO A 1 199 ? 10.240 23.031 -5.950 1.00 77.38 199 PRO A O 1
ATOM 1669 N N . LYS A 1 200 ? 12.353 22.369 -6.251 1.00 78.75 200 LYS A N 1
ATOM 1670 C CA . LYS A 1 200 ? 12.552 23.143 -7.484 1.00 78.75 200 LYS A CA 1
ATOM 1671 C C . LYS A 1 200 ? 11.557 22.826 -8.608 1.00 78.75 200 LYS A C 1
ATOM 1673 O O . LYS A 1 200 ? 11.310 23.701 -9.426 1.00 78.75 200 LYS A O 1
ATOM 1678 N N . TYR A 1 201 ? 10.995 21.618 -8.659 1.00 77.56 201 TYR A N 1
ATOM 1679 C CA . TYR A 1 201 ? 10.017 21.250 -9.690 1.00 77.56 201 TYR A CA 1
ATOM 1680 C C . TYR A 1 201 ? 8.583 21.508 -9.226 1.00 77.56 201 TYR A C 1
ATOM 1682 O O . TYR A 1 201 ? 7.750 21.934 -10.018 1.00 77.56 201 TYR A O 1
ATOM 1690 N N . VAL A 1 202 ? 8.318 21.353 -7.926 1.00 74.88 202 VAL A N 1
ATOM 1691 C CA . VAL A 1 202 ? 7.010 21.657 -7.328 1.00 74.88 202 VAL A CA 1
ATOM 1692 C C . VAL A 1 202 ? 6.763 23.173 -7.237 1.00 74.88 202 VAL A C 1
ATOM 1694 O O . VAL A 1 202 ? 5.636 23.634 -7.403 1.00 74.88 202 VAL A O 1
ATOM 1697 N N . ARG A 1 203 ? 7.810 23.988 -7.047 1.00 69.12 203 ARG A N 1
ATOM 1698 C CA . ARG A 1 203 ? 7.705 25.458 -6.945 1.00 69.12 203 ARG A CA 1
ATOM 1699 C C . ARG A 1 203 ? 7.233 26.139 -8.232 1.00 69.12 203 ARG A C 1
ATOM 1701 O O . ARG A 1 203 ? 6.612 27.200 -8.161 1.00 69.12 203 ARG A O 1
ATOM 1708 N N . ASN A 1 204 ? 7.480 25.517 -9.381 1.00 69.56 204 ASN A N 1
ATOM 1709 C CA . ASN A 1 204 ? 7.095 26.042 -10.693 1.00 69.56 204 ASN A CA 1
ATOM 1710 C C . ASN A 1 204 ? 5.667 25.647 -11.095 1.00 69.56 204 ASN A C 1
ATOM 1712 O O . ASN A 1 204 ? 5.236 25.918 -12.211 1.00 69.56 204 ASN A O 1
ATOM 1716 N N . VAL A 1 205 ? 4.920 25.001 -10.199 1.00 70.19 205 VAL A N 1
ATOM 1717 C CA . VAL A 1 205 ? 3.564 24.541 -10.486 1.00 70.19 205 VAL A CA 1
ATOM 1718 C C . VAL A 1 205 ? 2.593 25.714 -10.403 1.00 70.19 205 VAL A C 1
ATOM 1720 O O . VAL A 1 205 ? 2.388 26.307 -9.342 1.00 70.19 205 VAL A O 1
ATOM 1723 N N . GLU A 1 206 ? 1.982 26.033 -11.540 1.00 71.88 206 GLU A N 1
ATOM 1724 C CA . GLU A 1 206 ? 0.899 27.018 -11.649 1.00 71.88 206 GLU A CA 1
ATOM 1725 C C . GLU A 1 206 ? -0.467 26.399 -11.326 1.00 71.88 206 GLU A C 1
ATOM 1727 O O . GLU A 1 206 ? -1.329 27.050 -10.740 1.00 71.88 206 GLU A O 1
ATOM 1732 N N . SER A 1 207 ? -0.653 25.115 -11.655 1.00 85.25 207 SER A N 1
ATOM 1733 C CA . SER A 1 207 ? -1.897 24.381 -11.418 1.00 85.25 207 SER A CA 1
ATOM 1734 C C . SER A 1 207 ? -1.652 23.078 -10.649 1.00 85.25 207 SER A C 1
ATOM 1736 O O . SER A 1 207 ? -1.316 22.051 -11.250 1.00 85.25 207 SER A O 1
ATOM 1738 N N . PRO A 1 208 ? -1.864 23.077 -9.319 1.00 87.81 208 PRO A N 1
ATOM 1739 C CA . PRO A 1 208 ? -1.784 21.873 -8.494 1.00 87.81 208 PRO A CA 1
ATOM 1740 C C . PRO A 1 208 ? -2.659 20.713 -8.992 1.00 87.81 208 PRO A C 1
ATOM 1742 O O . PRO A 1 208 ? -2.261 19.556 -8.898 1.00 87.81 208 PRO A O 1
ATOM 1745 N N . LYS A 1 209 ? -3.827 20.997 -9.585 1.00 87.00 209 LYS A N 1
ATOM 1746 C CA . LYS A 1 209 ? -4.695 19.965 -10.184 1.00 87.00 209 LYS A CA 1
ATOM 1747 C C . LYS A 1 209 ? -4.047 19.252 -11.374 1.00 87.00 209 LYS A C 1
ATOM 1749 O O . LYS A 1 209 ? -4.126 18.028 -11.478 1.00 87.00 209 LYS A O 1
ATOM 1754 N N . GLN A 1 210 ? -3.395 20.002 -12.264 1.00 87.81 210 GLN A N 1
ATOM 1755 C CA . GLN A 1 210 ? -2.664 19.412 -13.390 1.00 87.81 210 GLN A CA 1
ATOM 1756 C C . GLN A 1 210 ? -1.465 18.596 -12.898 1.00 87.81 210 GLN A C 1
ATOM 1758 O O . GLN A 1 210 ? -1.188 17.533 -13.447 1.00 87.81 210 GLN A O 1
ATOM 1763 N N . LEU A 1 211 ? -0.797 19.055 -11.834 1.00 89.38 211 LEU A N 1
ATOM 1764 C CA . LEU A 1 211 ? 0.280 18.305 -11.193 1.00 89.38 211 LEU A CA 1
ATOM 1765 C C . LEU A 1 211 ? -0.209 16.957 -10.652 1.00 89.38 211 LEU A C 1
ATOM 1767 O O . LEU A 1 211 ? 0.386 15.935 -10.977 1.00 89.38 211 LEU A O 1
ATOM 1771 N N . ILE A 1 212 ? -1.312 16.947 -9.891 1.00 91.12 212 ILE A N 1
ATOM 1772 C CA . ILE A 1 212 ? -1.928 15.712 -9.375 1.00 91.12 212 ILE A CA 1
ATOM 1773 C C . ILE A 1 212 ? -2.241 14.757 -10.527 1.00 91.12 212 ILE A C 1
ATOM 1775 O O . ILE A 1 212 ? -1.855 13.599 -10.466 1.00 91.12 212 ILE A O 1
ATOM 1779 N N . THR A 1 213 ? -2.855 15.258 -11.603 1.00 91.44 213 THR A N 1
ATOM 1780 C CA . THR A 1 213 ? -3.208 14.436 -12.773 1.00 91.44 213 THR A CA 1
ATOM 1781 C C . THR A 1 213 ? -1.974 13.765 -13.381 1.00 91.44 213 THR A C 1
ATOM 1783 O O . THR A 1 213 ? -1.979 12.565 -13.639 1.00 91.44 213 THR A O 1
ATOM 1786 N N . LYS A 1 214 ? -0.883 14.517 -13.573 1.00 90.88 214 LYS A N 1
ATOM 1787 C CA . LYS A 1 214 ? 0.379 13.969 -14.092 1.00 90.88 214 LYS A CA 1
ATOM 1788 C C . LYS A 1 214 ? 0.991 12.947 -13.138 1.00 90.88 214 LYS A C 1
ATOM 1790 O O . LYS A 1 214 ? 1.447 11.897 -13.579 1.00 90.88 214 LYS A O 1
ATOM 1795 N N . TYR A 1 215 ? 0.998 13.241 -11.841 1.00 93.50 215 TYR A N 1
ATOM 1796 C CA . TYR A 1 215 ? 1.536 12.329 -10.836 1.00 93.50 215 TYR A CA 1
ATOM 1797 C C . TYR A 1 215 ? 0.724 11.041 -10.734 1.00 93.50 215 TYR A C 1
ATOM 1799 O O . TYR A 1 215 ? 1.316 9.976 -10.604 1.00 93.50 215 TYR A O 1
ATOM 1807 N N . ASP A 1 216 ? -0.598 11.115 -10.860 1.00 93.19 216 ASP A N 1
ATOM 1808 C CA . ASP A 1 216 ? -1.466 9.941 -10.896 1.00 93.19 216 ASP A CA 1
ATOM 1809 C C . ASP A 1 216 ? -1.181 9.068 -12.115 1.00 93.19 216 ASP A C 1
ATOM 1811 O O . ASP A 1 216 ? -1.044 7.856 -11.971 1.00 93.19 216 ASP A O 1
ATOM 1815 N N . LEU A 1 217 ? -1.024 9.666 -13.300 1.00 94.56 217 LEU A N 1
ATOM 1816 C CA . LEU A 1 217 ? -0.660 8.923 -14.510 1.00 94.56 217 LEU A CA 1
ATOM 1817 C C . LEU A 1 217 ? 0.696 8.220 -14.358 1.00 94.56 217 LEU A C 1
ATOM 1819 O O . LEU A 1 217 ? 0.820 7.051 -14.715 1.00 94.56 217 LEU A O 1
ATOM 1823 N N . ILE A 1 218 ? 1.688 8.895 -13.770 1.00 95.31 218 ILE A N 1
ATOM 1824 C CA . ILE A 1 218 ? 2.999 8.301 -13.467 1.00 95.31 218 ILE A CA 1
ATOM 1825 C C . ILE A 1 218 ? 2.858 7.162 -12.447 1.00 95.31 218 ILE A C 1
ATOM 1827 O O . ILE A 1 218 ? 3.382 6.073 -12.668 1.00 95.31 218 ILE A O 1
ATOM 1831 N N . TYR A 1 219 ? 2.131 7.386 -11.349 1.00 95.19 219 TYR A N 1
ATOM 1832 C CA . TYR A 1 219 ? 1.922 6.395 -10.293 1.00 95.19 219 TYR A CA 1
ATOM 1833 C C . TYR A 1 219 ? 1.228 5.136 -10.828 1.00 95.19 219 TYR A C 1
ATOM 1835 O O . TYR A 1 219 ? 1.701 4.022 -10.606 1.00 95.19 219 TYR A O 1
ATOM 1843 N N . HIS A 1 220 ? 0.127 5.306 -11.564 1.00 94.06 220 HIS A N 1
ATOM 1844 C CA . HIS A 1 220 ? -0.612 4.200 -12.165 1.00 94.06 220 HIS A CA 1
ATOM 1845 C C . HIS A 1 220 ? 0.186 3.502 -13.265 1.00 94.06 220 HIS A C 1
ATOM 1847 O O . HIS A 1 220 ? 0.134 2.277 -13.346 1.00 94.06 220 HIS A O 1
ATOM 1853 N N . GLY A 1 221 ? 0.958 4.255 -14.054 1.00 93.75 221 GLY A N 1
ATOM 1854 C CA . GLY A 1 221 ? 1.867 3.704 -15.051 1.00 93.75 221 GLY A CA 1
ATOM 1855 C C . GLY A 1 221 ? 2.897 2.767 -14.425 1.00 93.75 221 GLY A C 1
ATOM 1856 O O . GLY A 1 221 ? 3.018 1.628 -14.858 1.00 93.75 221 GLY A O 1
ATOM 1857 N N . ILE A 1 222 ? 3.588 3.207 -13.368 1.00 94.94 222 ILE A N 1
ATOM 1858 C CA . ILE A 1 222 ? 4.587 2.377 -12.675 1.00 94.94 222 ILE A CA 1
ATOM 1859 C C . ILE A 1 222 ? 3.926 1.165 -12.012 1.00 94.94 222 ILE A C 1
ATOM 1861 O O . ILE A 1 222 ? 4.442 0.057 -12.108 1.00 94.94 222 ILE A O 1
ATOM 1865 N N . ARG A 1 223 ? 2.769 1.349 -11.365 1.00 92.81 223 ARG A N 1
ATOM 1866 C CA . ARG A 1 223 ? 2.050 0.263 -10.680 1.00 92.81 223 ARG A CA 1
ATOM 1867 C C . ARG A 1 223 ? 1.590 -0.856 -11.624 1.00 92.81 223 ARG A C 1
ATOM 1869 O O . ARG A 1 223 ? 1.372 -1.972 -11.164 1.00 92.81 223 ARG A O 1
ATOM 1876 N N . ALA A 1 224 ? 1.388 -0.554 -12.904 1.00 90.81 224 ALA A N 1
ATOM 1877 C CA . ALA A 1 224 ? 0.946 -1.520 -13.905 1.00 90.81 224 ALA A CA 1
ATOM 1878 C C . ALA A 1 224 ? 2.083 -2.396 -14.466 1.00 90.81 224 ALA A C 1
ATOM 1880 O O . ALA A 1 224 ? 1.792 -3.418 -15.089 1.00 90.81 224 ALA A O 1
ATOM 1881 N N . LEU A 1 225 ? 3.349 -2.028 -14.232 1.00 89.88 225 LEU A N 1
ATOM 1882 C CA . LEU A 1 225 ? 4.511 -2.806 -14.663 1.00 89.88 225 LEU A CA 1
ATOM 1883 C C . LEU A 1 225 ? 4.570 -4.134 -13.894 1.00 89.88 225 LEU A C 1
ATOM 1885 O O . LEU A 1 225 ? 4.507 -4.142 -12.665 1.00 89.88 225 LEU A O 1
ATOM 1889 N N . LYS A 1 226 ? 4.711 -5.264 -14.597 1.00 85.94 226 LYS A N 1
ATOM 1890 C CA . LYS A 1 226 ? 4.758 -6.599 -13.974 1.00 85.94 226 LYS A CA 1
ATOM 1891 C C . LYS A 1 226 ? 6.187 -7.070 -13.737 1.00 85.94 226 LYS A C 1
ATOM 1893 O O . LYS A 1 226 ? 6.446 -7.749 -12.746 1.00 85.94 226 LYS A O 1
ATOM 1898 N N . ASN A 1 227 ? 7.113 -6.708 -14.628 1.00 83.44 227 ASN A N 1
ATOM 1899 C CA . ASN A 1 227 ? 8.500 -7.181 -14.568 1.00 83.44 227 ASN A CA 1
ATOM 1900 C C . ASN A 1 227 ? 9.447 -6.272 -13.768 1.00 83.44 227 ASN A C 1
ATOM 1902 O O . ASN A 1 227 ? 10.612 -6.628 -13.596 1.00 83.44 227 ASN A O 1
ATOM 1906 N N . TYR A 1 228 ? 8.962 -5.126 -13.281 1.00 85.62 228 TYR A N 1
ATOM 1907 C CA . TYR A 1 228 ? 9.767 -4.093 -12.627 1.00 85.62 228 TYR A CA 1
ATOM 1908 C C . TYR A 1 228 ? 9.232 -3.782 -11.230 1.00 85.62 228 TYR A C 1
ATOM 1910 O O . TYR A 1 228 ? 8.022 -3.661 -11.041 1.00 85.62 228 TYR A O 1
ATOM 1918 N N . VAL A 1 229 ? 10.126 -3.603 -10.258 1.00 84.50 229 VAL A N 1
ATOM 1919 C CA . VAL A 1 229 ? 9.783 -3.193 -8.890 1.00 84.50 229 VAL A CA 1
ATOM 1920 C C . VAL A 1 229 ? 10.379 -1.825 -8.568 1.00 84.50 229 VAL A C 1
ATOM 1922 O O . VAL A 1 229 ? 11.554 -1.562 -8.801 1.00 84.50 229 VAL A O 1
ATOM 1925 N N . VAL A 1 230 ? 9.539 -0.927 -8.045 1.00 87.94 230 VAL A N 1
ATOM 1926 C CA . VAL A 1 230 ? 9.900 0.457 -7.705 1.00 87.94 230 VAL A CA 1
ATOM 1927 C C . VAL A 1 230 ? 9.550 0.714 -6.241 1.00 87.94 230 VAL A C 1
ATOM 1929 O O . VAL A 1 230 ? 8.417 1.064 -5.907 1.00 87.94 230 VAL A O 1
ATOM 1932 N N . ASP A 1 231 ? 10.535 0.549 -5.361 1.00 83.50 231 ASP A N 1
ATOM 1933 C CA . ASP A 1 231 ? 10.326 0.499 -3.905 1.00 83.50 231 ASP A CA 1
ATOM 1934 C C . ASP A 1 231 ? 9.817 1.813 -3.297 1.00 83.50 231 ASP A C 1
ATOM 1936 O O . ASP A 1 231 ? 9.120 1.824 -2.284 1.00 83.50 231 ASP A O 1
ATOM 1940 N N . ASN A 1 232 ? 10.131 2.955 -3.912 1.00 86.31 232 ASN A N 1
ATOM 1941 C CA . ASN A 1 232 ? 9.720 4.267 -3.409 1.00 86.31 232 ASN A CA 1
ATOM 1942 C C . ASN A 1 232 ? 8.369 4.760 -3.966 1.00 86.31 232 ASN A C 1
ATOM 1944 O O . ASN A 1 232 ? 8.005 5.922 -3.749 1.00 86.31 232 ASN A O 1
ATOM 1948 N N . LEU A 1 233 ? 7.602 3.901 -4.647 1.00 89.31 233 LEU A N 1
ATOM 1949 C CA . LEU A 1 233 ? 6.300 4.257 -5.217 1.00 89.31 233 LEU A CA 1
ATOM 1950 C C . LEU A 1 233 ? 5.277 4.666 -4.142 1.00 89.31 233 LEU A C 1
ATOM 1952 O O . LEU A 1 233 ? 4.556 5.652 -4.315 1.00 89.31 233 LEU A O 1
ATOM 1956 N N . ASP A 1 234 ? 5.253 3.981 -2.997 1.00 82.75 234 ASP A N 1
ATOM 1957 C CA . ASP A 1 234 ? 4.352 4.324 -1.889 1.00 82.75 234 ASP A CA 1
ATOM 1958 C C . ASP A 1 234 ? 4.685 5.692 -1.278 1.00 82.75 234 ASP A C 1
ATOM 1960 O O . ASP A 1 234 ? 3.779 6.466 -0.950 1.00 82.75 234 ASP A O 1
ATOM 1964 N N . LYS A 1 235 ? 5.975 6.056 -1.209 1.00 82.19 235 LYS A N 1
ATOM 1965 C CA . LYS A 1 235 ? 6.417 7.402 -0.793 1.00 82.19 235 LYS A CA 1
ATOM 1966 C C . LYS A 1 235 ? 5.873 8.473 -1.726 1.00 82.19 235 LYS A C 1
ATOM 1968 O O . LYS A 1 235 ? 5.354 9.491 -1.270 1.00 82.19 235 LYS A O 1
ATOM 1973 N N . PHE A 1 236 ? 5.940 8.217 -3.031 1.00 88.19 236 PHE A N 1
ATOM 1974 C CA . PHE A 1 236 ? 5.351 9.098 -4.031 1.00 88.19 236 PHE A CA 1
ATOM 1975 C C . PHE A 1 236 ? 3.829 9.206 -3.885 1.00 88.19 236 PHE A C 1
ATOM 1977 O O . PHE A 1 236 ? 3.293 10.307 -3.990 1.00 88.19 236 PHE A O 1
ATOM 1984 N N . SER A 1 237 ? 3.133 8.128 -3.513 1.00 87.69 237 SER A N 1
ATOM 1985 C CA . SER A 1 237 ? 1.694 8.190 -3.229 1.00 87.69 237 SER A CA 1
ATOM 1986 C C . SER A 1 237 ? 1.343 9.139 -2.079 1.00 87.69 237 SER A C 1
ATOM 1988 O O . SER A 1 237 ? 0.362 9.870 -2.204 1.00 87.69 237 SER A O 1
ATOM 1990 N N . SER A 1 238 ? 2.094 9.173 -0.972 1.00 85.12 238 SER A N 1
ATOM 1991 C CA . SER A 1 238 ? 1.775 10.118 0.120 1.00 85.12 238 SER A CA 1
ATOM 1992 C C . SER A 1 238 ? 2.109 11.559 -0.233 1.00 85.12 238 SER A C 1
ATOM 1994 O O . SER A 1 238 ? 1.409 12.471 0.200 1.00 85.12 238 SER A O 1
ATOM 1996 N N . HIS A 1 239 ? 3.110 11.772 -1.084 1.00 87.06 239 HIS A N 1
ATOM 1997 C CA . HIS A 1 239 ? 3.373 13.081 -1.669 1.00 87.06 239 HIS A CA 1
ATOM 1998 C C . HIS A 1 239 ? 2.199 13.567 -2.539 1.00 87.06 239 HIS A C 1
ATOM 2000 O O . HIS A 1 239 ? 1.763 14.711 -2.406 1.00 87.06 239 HIS A O 1
ATOM 2006 N N . ILE A 1 240 ? 1.619 12.691 -3.369 1.00 89.88 240 ILE A N 1
ATOM 2007 C CA . ILE A 1 240 ? 0.380 12.995 -4.104 1.00 89.88 240 ILE A CA 1
ATOM 2008 C C . ILE A 1 240 ? -0.752 13.312 -3.123 1.00 89.88 240 ILE A C 1
ATOM 2010 O O . ILE A 1 240 ? -1.447 14.312 -3.300 1.00 89.88 240 ILE A O 1
ATOM 2014 N N . SER A 1 241 ? -0.924 12.500 -2.074 1.00 89.81 241 SER A N 1
ATOM 2015 C CA . SER A 1 241 ? -1.953 12.708 -1.048 1.00 89.81 241 SER A CA 1
ATOM 2016 C C . SER A 1 241 ? -1.819 14.059 -0.351 1.00 89.81 241 SER A C 1
ATOM 2018 O O . SER A 1 241 ? -2.832 14.716 -0.156 1.00 89.81 241 SER A O 1
ATOM 2020 N N . LEU A 1 242 ? -0.604 14.523 -0.046 1.00 90.12 242 LEU A N 1
ATOM 2021 C CA . LEU A 1 242 ? -0.366 15.859 0.510 1.00 90.12 242 LEU A CA 1
ATOM 2022 C C . LEU A 1 242 ? -0.913 16.958 -0.409 1.00 90.12 242 LEU A C 1
ATOM 2024 O O . LEU A 1 242 ? -1.715 17.790 0.013 1.00 90.12 242 LEU A O 1
ATOM 2028 N N . ILE A 1 243 ? -0.520 16.938 -1.683 1.00 90.12 243 ILE A N 1
ATOM 2029 C CA . ILE A 1 243 ? -0.954 17.935 -2.673 1.00 90.12 243 ILE A CA 1
ATOM 2030 C C . ILE A 1 243 ? -2.476 17.861 -2.860 1.00 90.12 243 ILE A C 1
ATOM 2032 O O . ILE A 1 243 ? -3.167 18.882 -2.916 1.00 90.12 243 ILE A O 1
ATOM 2036 N N . ARG A 1 244 ? -3.030 16.647 -2.899 1.00 91.69 244 ARG A N 1
ATOM 2037 C CA . ARG A 1 244 ? -4.466 16.397 -3.036 1.00 91.69 244 ARG A CA 1
ATOM 2038 C C . ARG A 1 244 ? -5.254 16.883 -1.810 1.00 91.69 244 ARG A C 1
ATOM 2040 O O . ARG A 1 244 ? -6.306 17.492 -1.975 1.00 91.69 244 ARG A O 1
ATOM 2047 N N . SER A 1 245 ? -4.724 16.715 -0.602 1.00 91.88 245 SER A N 1
ATOM 2048 C CA . SER A 1 245 ? -5.307 17.248 0.633 1.00 91.88 245 SER A CA 1
ATOM 2049 C C . SER A 1 245 ? -5.341 18.776 0.626 1.00 91.88 245 SER A C 1
ATOM 2051 O O . SER A 1 245 ? -6.399 19.362 0.843 1.00 91.88 245 SER A O 1
ATOM 2053 N N . ILE A 1 246 ? -4.234 19.433 0.269 1.00 90.81 246 ILE A N 1
ATOM 2054 C CA . ILE A 1 246 ? -4.174 20.904 0.187 1.00 90.81 246 ILE A CA 1
ATOM 2055 C C . ILE A 1 246 ? -5.169 21.426 -0.860 1.00 90.81 246 ILE A C 1
ATOM 2057 O O . ILE A 1 246 ? -5.942 22.341 -0.592 1.00 90.81 246 ILE A O 1
ATOM 2061 N N . THR A 1 247 ? -5.215 20.813 -2.044 1.00 91.19 247 THR A N 1
ATOM 2062 C CA . THR A 1 247 ? -6.162 21.206 -3.107 1.00 91.19 247 THR A CA 1
ATOM 2063 C C . THR A 1 247 ? -7.620 20.856 -2.809 1.00 91.19 247 THR A C 1
ATOM 2065 O O . THR A 1 247 ? -8.515 21.391 -3.468 1.00 91.19 247 THR A O 1
ATOM 2068 N N . THR A 1 248 ? -7.885 19.974 -1.843 1.00 91.44 248 THR A N 1
ATOM 2069 C CA . THR A 1 248 ? -9.238 19.706 -1.333 1.00 91.44 248 THR A CA 1
ATOM 2070 C C . THR A 1 248 ? -9.688 20.827 -0.403 1.00 91.44 248 THR A C 1
ATOM 2072 O O . THR A 1 248 ? -10.831 21.263 -0.496 1.00 91.44 248 THR A O 1
ATOM 2075 N N . ILE A 1 249 ? -8.782 21.328 0.439 1.00 91.19 249 ILE A N 1
ATOM 2076 C CA . ILE A 1 249 ? -9.075 22.335 1.465 1.00 91.19 249 ILE A CA 1
ATOM 2077 C C . ILE A 1 249 ? -9.164 23.748 0.870 1.00 91.19 249 ILE A C 1
ATOM 2079 O O . ILE A 1 249 ? -10.083 24.495 1.200 1.00 91.19 249 ILE A O 1
ATOM 2083 N N . PHE A 1 250 ? -8.262 24.093 -0.050 1.00 90.06 250 PHE A N 1
ATOM 2084 C CA . PHE A 1 250 ? -8.134 25.445 -0.599 1.00 90.06 250 PHE A CA 1
ATOM 2085 C C . PHE A 1 250 ? -8.578 25.541 -2.066 1.00 90.06 250 PHE A C 1
ATOM 2087 O O . PHE A 1 250 ? -8.681 24.541 -2.794 1.00 90.06 250 PHE A O 1
ATOM 2094 N N . ASP A 1 251 ? -8.837 26.759 -2.537 1.00 87.81 251 ASP A N 1
ATOM 2095 C CA . ASP A 1 251 ? -8.957 27.033 -3.971 1.00 87.81 251 ASP A CA 1
ATOM 2096 C C . ASP A 1 251 ? -7.626 26.767 -4.720 1.00 87.81 251 ASP A C 1
ATOM 2098 O O . ASP A 1 251 ? -6.573 26.547 -4.123 1.00 87.81 251 ASP A O 1
ATOM 2102 N N . ASN A 1 252 ? -7.651 26.705 -6.056 1.00 85.62 252 ASN A N 1
ATOM 2103 C CA . ASN A 1 252 ? -6.470 26.267 -6.818 1.00 85.62 252 ASN A CA 1
ATOM 2104 C C . ASN A 1 252 ? -5.292 27.257 -6.725 1.00 85.62 252 ASN A C 1
ATOM 2106 O O . ASN A 1 252 ? -4.137 26.830 -6.735 1.00 85.62 252 ASN A O 1
ATOM 2110 N N . GLN A 1 253 ? -5.578 28.561 -6.643 1.00 85.44 253 GLN A N 1
ATOM 2111 C CA . GLN A 1 253 ? -4.554 29.606 -6.586 1.00 85.44 253 GLN A CA 1
ATOM 2112 C C . GLN A 1 253 ? -3.880 29.647 -5.212 1.00 85.44 253 GLN A C 1
ATOM 2114 O O . GLN A 1 253 ? -2.652 29.715 -5.124 1.00 85.44 253 GLN A O 1
ATOM 2119 N N . PHE A 1 254 ? -4.661 29.560 -4.136 1.00 87.81 254 PHE A N 1
ATOM 2120 C CA . PHE A 1 254 ? -4.149 29.551 -2.776 1.00 87.81 254 PHE A CA 1
ATOM 2121 C C . PHE A 1 254 ? -3.483 28.218 -2.434 1.00 87.81 254 PHE A C 1
ATOM 2123 O O . PHE A 1 254 ? -2.394 28.218 -1.863 1.00 87.81 254 PHE A O 1
ATOM 2130 N N . ALA A 1 255 ? -4.025 27.087 -2.903 1.00 88.81 255 ALA A N 1
ATOM 2131 C CA . ALA A 1 255 ? -3.361 25.787 -2.788 1.00 88.81 255 ALA A CA 1
ATOM 2132 C C . ALA A 1 255 ? -1.942 25.819 -3.374 1.00 88.81 255 ALA A C 1
ATOM 2134 O O . ALA A 1 255 ? -1.013 25.300 -2.758 1.00 88.81 255 ALA A O 1
ATOM 2135 N N . ALA A 1 256 ? -1.744 26.470 -4.527 1.00 87.12 256 ALA A N 1
ATOM 2136 C CA . ALA A 1 256 ? -0.417 26.625 -5.119 1.00 87.12 256 ALA A CA 1
ATOM 2137 C C . ALA A 1 256 ? 0.534 27.427 -4.212 1.00 87.12 256 ALA A C 1
ATOM 2139 O O . ALA A 1 256 ? 1.705 27.069 -4.097 1.00 87.12 256 ALA A O 1
ATOM 2140 N N . LYS A 1 257 ? 0.048 28.480 -3.538 1.00 87.19 257 LYS A N 1
ATOM 2141 C CA . LYS A 1 257 ? 0.841 29.260 -2.569 1.00 87.19 257 LYS A CA 1
ATOM 2142 C C . LYS A 1 257 ? 1.235 28.419 -1.354 1.00 87.19 257 LYS A C 1
ATOM 2144 O O . LYS A 1 257 ? 2.413 28.398 -1.006 1.00 87.19 257 LYS A O 1
ATOM 2149 N N . ILE A 1 258 ? 0.285 27.691 -0.763 1.00 86.75 258 ILE A N 1
ATOM 2150 C CA . ILE A 1 258 ? 0.534 26.823 0.399 1.00 86.75 258 ILE A CA 1
ATOM 2151 C C . ILE A 1 258 ? 1.520 25.708 0.051 1.00 86.75 258 ILE A C 1
ATOM 2153 O O . ILE A 1 258 ? 2.492 25.496 0.773 1.00 86.75 258 ILE A O 1
ATOM 2157 N N . ILE A 1 259 ? 1.343 25.052 -1.100 1.00 86.81 259 ILE A N 1
ATOM 2158 C CA . ILE A 1 259 ? 2.304 24.064 -1.600 1.00 86.81 259 ILE A CA 1
ATOM 2159 C C . ILE A 1 259 ? 3.685 24.714 -1.723 1.00 86.81 259 ILE A C 1
ATOM 2161 O O . ILE A 1 259 ? 4.645 24.202 -1.168 1.00 86.81 259 ILE A O 1
ATOM 2165 N N . LYS A 1 260 ? 3.820 25.878 -2.366 1.00 85.06 260 LYS A N 1
ATOM 2166 C CA . LYS A 1 260 ? 5.129 26.546 -2.482 1.00 85.06 260 LYS A CA 1
ATOM 2167 C C . LYS A 1 260 ? 5.770 26.814 -1.117 1.00 85.06 260 LYS A C 1
ATOM 2169 O O . LYS A 1 260 ? 6.957 26.537 -0.974 1.00 85.06 260 LYS A O 1
ATOM 2174 N N . GLN A 1 261 ? 5.008 27.287 -0.129 1.00 82.31 261 GLN A N 1
ATOM 2175 C CA . GLN A 1 261 ? 5.505 27.536 1.230 1.00 82.31 261 GLN A CA 1
ATOM 2176 C C . GLN A 1 261 ? 6.013 26.259 1.913 1.00 82.31 261 GLN A C 1
ATOM 2178 O O . GLN A 1 261 ? 7.137 26.246 2.409 1.00 82.31 261 GLN A O 1
ATOM 2183 N N . ILE A 1 262 ? 5.251 25.163 1.852 1.00 81.62 262 ILE A N 1
ATOM 2184 C CA . ILE A 1 262 ? 5.643 23.868 2.436 1.00 81.62 262 ILE A CA 1
ATOM 2185 C C . ILE A 1 262 ? 6.983 23.375 1.857 1.00 81.62 262 ILE A C 1
ATOM 2187 O O . ILE A 1 262 ? 7.847 22.903 2.589 1.00 81.62 262 ILE A O 1
ATOM 2191 N N . TYR A 1 263 ? 7.210 23.540 0.549 1.00 76.62 263 TYR A N 1
ATOM 2192 C CA . TYR A 1 263 ? 8.468 23.135 -0.103 1.00 76.62 263 TYR A CA 1
ATOM 2193 C C . TYR A 1 263 ? 9.598 24.164 0.033 1.00 76.62 263 TYR A C 1
ATOM 2195 O O . TYR A 1 263 ? 10.741 23.878 -0.331 1.00 76.62 263 TYR A O 1
ATOM 2203 N N . VAL A 1 264 ? 9.318 25.389 0.482 1.00 71.50 264 VAL A N 1
ATOM 2204 C CA . VAL A 1 264 ? 10.364 26.355 0.855 1.00 71.50 264 VAL A CA 1
ATOM 2205 C C . VAL A 1 264 ? 10.994 25.967 2.185 1.00 71.50 264 VAL A C 1
ATOM 2207 O O . VAL A 1 264 ? 12.214 26.028 2.297 1.00 71.50 264 VAL A O 1
ATOM 2210 N N . ASN A 1 265 ? 10.186 25.472 3.118 1.00 66.25 265 ASN A N 1
ATOM 2211 C CA . ASN A 1 265 ? 10.624 25.074 4.455 1.00 66.25 265 ASN A CA 1
ATOM 2212 C C . ASN A 1 265 ? 11.185 23.642 4.529 1.00 66.25 265 ASN A C 1
ATOM 2214 O O . ASN A 1 265 ? 11.536 23.188 5.609 1.00 66.25 265 ASN A O 1
ATOM 2218 N N . ASP A 1 266 ? 11.241 22.929 3.398 1.00 63.88 266 ASP A N 1
ATOM 2219 C CA . ASP A 1 266 ? 11.619 21.507 3.292 1.00 63.88 266 ASP A CA 1
ATOM 2220 C C . ASP A 1 266 ? 10.747 20.542 4.129 1.00 63.88 266 ASP A C 1
ATOM 2222 O O . ASP A 1 266 ? 11.066 19.367 4.296 1.00 63.88 266 ASP A O 1
ATOM 2226 N N . ASP A 1 267 ? 9.573 21.013 4.566 1.00 58.19 267 ASP A N 1
ATOM 2227 C CA . ASP A 1 267 ? 8.630 20.303 5.441 1.00 58.19 267 ASP A CA 1
ATOM 2228 C C . ASP A 1 267 ? 8.055 19.013 4.816 1.00 58.19 267 ASP A C 1
ATOM 2230 O O . ASP A 1 267 ? 7.489 18.178 5.514 1.00 58.19 267 ASP A O 1
ATOM 2234 N N . ALA A 1 268 ? 8.166 18.849 3.494 1.00 57.28 268 ALA A N 1
ATOM 2235 C CA . ALA A 1 268 ? 7.620 17.712 2.747 1.00 57.28 268 ALA A CA 1
ATOM 2236 C C . ALA A 1 268 ? 8.675 16.689 2.290 1.00 57.28 268 ALA A C 1
ATOM 2238 O O . ALA A 1 268 ? 8.311 15.691 1.662 1.00 57.28 268 ALA A O 1
ATOM 2239 N N . ALA A 1 269 ? 9.968 16.943 2.523 1.00 55.31 269 ALA A N 1
ATOM 2240 C CA . ALA A 1 269 ? 11.029 16.200 1.846 1.00 55.31 269 ALA A CA 1
ATOM 2241 C C . ALA A 1 269 ? 11.478 14.935 2.583 1.00 55.31 269 ALA A C 1
ATOM 2243 O O . ALA A 1 269 ? 11.755 13.952 1.897 1.00 55.31 269 ALA A O 1
ATOM 2244 N N . ASN A 1 270 ? 11.522 14.937 3.922 1.00 64.81 270 ASN A N 1
ATOM 2245 C CA . ASN A 1 270 ? 11.824 13.776 4.770 1.00 64.81 270 ASN A CA 1
ATOM 2246 C C . ASN A 1 270 ? 11.365 14.052 6.217 1.00 64.81 270 ASN A C 1
ATOM 2248 O O . ASN A 1 270 ? 11.775 15.042 6.814 1.00 64.81 270 ASN A O 1
ATOM 2252 N N . PHE A 1 271 ? 10.539 13.174 6.792 1.00 77.19 271 PHE A N 1
ATOM 2253 C CA . PHE A 1 271 ? 10.185 13.246 8.211 1.00 77.19 271 PHE A CA 1
ATOM 2254 C C . PHE A 1 271 ? 11.101 12.335 9.029 1.00 77.19 271 PHE A C 1
ATOM 2256 O O . PHE A 1 271 ? 11.072 11.120 8.847 1.00 77.19 271 PHE A O 1
ATOM 2263 N N . ASP A 1 272 ? 11.865 12.910 9.958 1.00 77.06 272 ASP A N 1
ATOM 2264 C CA . ASP A 1 272 ? 12.791 12.137 10.800 1.00 77.06 272 ASP A CA 1
ATOM 2265 C C . ASP A 1 272 ? 12.096 11.366 11.937 1.00 77.06 272 ASP A C 1
ATOM 2267 O O . ASP A 1 272 ? 12.659 10.422 12.485 1.00 77.06 272 ASP A O 1
ATOM 2271 N N . SER A 1 273 ? 10.869 11.740 12.321 1.00 86.75 273 SER A N 1
ATOM 2272 C CA . SER A 1 273 ? 10.139 11.092 13.419 1.00 86.75 273 SER A CA 1
ATOM 2273 C C . SER A 1 273 ? 8.620 11.215 13.272 1.00 86.75 273 SER A C 1
ATOM 2275 O O . SER A 1 273 ? 8.111 12.073 12.553 1.00 86.75 273 SER A O 1
ATOM 2277 N N . CYS A 1 274 ? 7.870 10.409 14.028 1.00 88.25 274 CYS A N 1
ATOM 2278 C CA . CYS A 1 274 ? 6.416 10.572 14.135 1.00 88.25 274 CYS A CA 1
ATOM 2279 C C . CYS A 1 274 ? 6.020 11.961 14.677 1.00 88.25 274 CYS A C 1
ATOM 2281 O O . CYS A 1 274 ? 5.034 12.540 14.226 1.00 88.25 274 CYS A O 1
ATOM 2283 N N . ASN A 1 275 ? 6.818 12.534 15.584 1.00 85.06 275 ASN A N 1
ATOM 2284 C CA . ASN A 1 275 ? 6.562 13.863 16.143 1.00 85.06 275 ASN A CA 1
ATOM 2285 C C . ASN A 1 275 ? 6.772 14.981 15.115 1.00 85.06 275 ASN A C 1
ATOM 2287 O O . ASN A 1 275 ? 6.056 15.978 15.154 1.00 85.06 275 ASN A O 1
ATOM 2291 N N . SER A 1 276 ? 7.715 14.833 14.176 1.00 86.88 276 SER A N 1
ATOM 2292 C CA . SER A 1 276 ? 7.881 15.829 13.110 1.00 86.88 276 SER A CA 1
ATOM 2293 C C . SER A 1 276 ? 6.717 15.803 12.118 1.00 86.88 276 SER A C 1
ATOM 2295 O O . SER A 1 276 ? 6.328 16.864 11.629 1.00 86.88 276 SER A O 1
ATOM 2297 N N . ILE A 1 277 ? 6.109 14.632 11.890 1.00 89.31 277 ILE A N 1
ATOM 2298 C CA . ILE A 1 277 ? 4.847 14.507 11.143 1.00 89.31 277 ILE A CA 1
ATOM 2299 C C . ILE A 1 277 ? 3.724 15.223 11.891 1.00 89.31 277 ILE A C 1
ATOM 2301 O O . ILE A 1 277 ? 3.055 16.069 11.302 1.00 89.31 277 ILE A O 1
ATOM 2305 N N . HIS A 1 278 ? 3.546 14.935 13.182 1.00 87.00 278 HIS A N 1
ATOM 2306 C CA . HIS A 1 278 ? 2.496 15.563 13.982 1.00 87.00 278 HIS A CA 1
ATOM 2307 C C . HIS A 1 278 ? 2.648 17.092 14.025 1.00 87.00 278 HIS A C 1
ATOM 2309 O O . HIS A 1 278 ? 1.720 17.822 13.691 1.00 87.00 278 HIS A O 1
ATOM 2315 N N . GLY A 1 279 ? 3.859 17.595 14.282 1.00 86.00 279 GLY A N 1
ATOM 2316 C CA . GLY A 1 279 ? 4.132 19.033 14.267 1.00 86.00 279 GLY A CA 1
ATOM 2317 C C . GLY A 1 279 ? 3.938 19.681 12.889 1.00 86.00 279 GLY A C 1
ATOM 2318 O O . GLY A 1 279 ? 3.584 20.857 12.804 1.00 86.00 279 GLY A O 1
ATOM 2319 N N . PHE A 1 280 ? 4.153 18.953 11.788 1.00 89.06 280 PHE A N 1
ATOM 2320 C CA . PHE A 1 280 ? 3.796 19.433 10.448 1.00 89.06 280 PHE A CA 1
ATOM 2321 C C . PHE A 1 280 ? 2.279 19.555 10.276 1.00 89.06 280 PHE A C 1
ATOM 2323 O O . PHE A 1 280 ? 1.801 20.556 9.739 1.00 89.06 280 PHE A O 1
ATOM 2330 N N . ILE A 1 281 ? 1.525 18.570 10.763 1.00 90.38 281 ILE A N 1
ATOM 2331 C CA . ILE A 1 281 ? 0.063 18.595 10.751 1.00 90.38 281 ILE A CA 1
ATOM 2332 C C . ILE A 1 281 ? -0.474 19.770 11.568 1.00 90.38 281 ILE A C 1
ATOM 2334 O O . ILE A 1 281 ? -1.309 20.511 11.059 1.00 90.38 281 ILE A O 1
ATOM 2338 N N . GLU A 1 282 ? 0.055 20.025 12.763 1.00 88.12 282 GLU A N 1
ATOM 2339 C CA . GLU A 1 282 ? -0.317 21.194 13.572 1.00 88.12 282 GLU A CA 1
ATOM 2340 C C . GLU A 1 282 ? -0.044 22.519 12.847 1.00 88.12 282 GLU A C 1
ATOM 2342 O O . GLU A 1 282 ? -0.894 23.412 12.835 1.00 88.12 282 GLU A O 1
ATOM 2347 N N . ARG A 1 283 ? 1.114 22.650 12.181 1.00 87.69 283 ARG A N 1
ATOM 2348 C CA . ARG A 1 283 ? 1.422 23.834 11.359 1.00 87.69 283 ARG A CA 1
ATOM 2349 C C . ARG A 1 283 ? 0.424 24.002 10.219 1.00 87.69 283 ARG A C 1
ATOM 2351 O O . ARG A 1 283 ? -0.021 25.121 9.971 1.00 87.69 283 ARG A O 1
ATOM 2358 N N . LEU A 1 284 ? 0.067 22.916 9.534 1.00 88.62 284 LEU A N 1
ATOM 2359 C CA . LEU A 1 284 ? -0.918 22.950 8.457 1.00 88.62 284 LEU A CA 1
ATOM 2360 C C . LEU A 1 284 ? -2.304 23.347 8.981 1.00 88.62 284 LEU A C 1
ATOM 2362 O O . LEU A 1 284 ? -2.945 24.199 8.373 1.00 88.62 284 LEU A O 1
ATOM 2366 N N . THR A 1 285 ? -2.741 22.798 10.116 1.00 88.88 285 THR A N 1
ATOM 2367 C CA . THR A 1 285 ? -3.992 23.186 10.788 1.00 88.88 285 THR A CA 1
ATOM 2368 C C . THR A 1 285 ? -3.983 24.674 11.125 1.00 88.88 285 THR A C 1
ATOM 2370 O O . THR A 1 285 ? -4.913 25.383 10.755 1.00 88.88 285 THR A O 1
ATOM 2373 N N . LYS A 1 286 ? -2.891 25.187 11.703 1.00 88.44 286 LYS A N 1
ATOM 2374 C CA . LYS A 1 286 ? -2.749 26.615 12.011 1.00 88.44 286 LYS A CA 1
ATOM 2375 C C . LYS A 1 286 ? -2.822 27.493 10.761 1.00 88.44 286 LYS A C 1
ATOM 2377 O O . LYS A 1 286 ? -3.420 28.560 10.805 1.00 88.44 286 LYS A O 1
ATOM 2382 N N . ILE A 1 287 ? -2.226 27.063 9.647 1.00 86.88 287 ILE A N 1
ATOM 2383 C CA . ILE A 1 287 ? -2.346 27.767 8.359 1.00 86.88 287 ILE A CA 1
ATOM 2384 C C . ILE A 1 287 ? -3.807 27.797 7.902 1.00 86.88 287 ILE A C 1
ATOM 2386 O O . ILE A 1 287 ? -4.274 28.833 7.443 1.00 86.88 287 ILE A O 1
ATOM 2390 N N . ILE A 1 288 ? -4.531 26.684 8.023 1.00 86.88 288 ILE A N 1
ATOM 2391 C CA . ILE A 1 288 ? -5.947 26.601 7.642 1.00 86.88 288 ILE A CA 1
ATOM 2392 C C . ILE A 1 288 ? -6.792 27.552 8.497 1.00 86.88 288 ILE A C 1
ATOM 2394 O O . ILE A 1 288 ? -7.610 28.286 7.953 1.00 86.88 288 ILE A O 1
ATOM 2398 N N . GLU A 1 289 ? -6.550 27.592 9.807 1.00 86.19 289 GLU A N 1
ATOM 2399 C CA . GLU A 1 289 ? -7.247 28.481 10.743 1.00 86.19 289 GLU A CA 1
ATOM 2400 C C . GLU A 1 289 ? -6.963 29.965 10.476 1.00 86.19 289 GLU A C 1
ATOM 2402 O O . GLU A 1 289 ? -7.867 30.789 10.561 1.00 86.19 289 GLU A O 1
ATOM 2407 N N . THR A 1 290 ? -5.730 30.332 10.116 1.00 86.06 290 THR A N 1
ATOM 2408 C CA . THR A 1 290 ? -5.369 31.736 9.848 1.00 86.06 290 THR A CA 1
ATOM 2409 C C . THR A 1 290 ? -5.758 32.225 8.454 1.00 86.06 290 THR A C 1
ATOM 2411 O O . THR A 1 290 ? -5.612 33.413 8.169 1.00 86.06 290 THR A O 1
ATOM 2414 N N . THR A 1 291 ? -6.229 31.340 7.572 1.00 84.44 291 THR A N 1
ATOM 2415 C CA . THR A 1 291 ? -6.538 31.653 6.165 1.00 84.44 291 THR A CA 1
ATOM 2416 C C . THR A 1 291 ? -7.969 31.267 5.784 1.00 84.44 291 THR A C 1
ATOM 2418 O O . THR A 1 291 ? -8.231 30.904 4.637 1.00 84.44 291 THR A O 1
ATOM 2421 N N . GLU A 1 292 ? -8.894 31.367 6.747 1.00 77.12 292 GLU A N 1
ATOM 2422 C CA . GLU A 1 292 ? -10.293 30.918 6.645 1.00 77.12 292 GLU A CA 1
ATOM 2423 C C . GLU A 1 292 ? -11.013 31.451 5.387 1.00 77.12 292 GLU A C 1
ATOM 2425 O O . GLU A 1 292 ? -11.723 30.695 4.728 1.00 77.12 292 GLU A O 1
ATOM 2430 N N . ASP A 1 293 ? -10.723 32.684 4.954 1.00 79.62 293 ASP A N 1
ATOM 2431 C CA . ASP A 1 293 ? -11.306 33.307 3.749 1.00 79.62 293 ASP A CA 1
ATOM 2432 C C . ASP A 1 293 ? -10.977 32.585 2.423 1.00 79.62 293 ASP A C 1
ATOM 2434 O O . ASP A 1 293 ? -11.648 32.786 1.408 1.00 79.62 293 ASP A O 1
ATOM 2438 N N . HIS A 1 294 ? -9.938 31.746 2.400 1.00 81.62 294 HIS A N 1
ATOM 2439 C CA . HIS A 1 294 ? -9.497 30.991 1.218 1.00 81.62 294 HIS A CA 1
ATOM 2440 C C . HIS A 1 294 ? -9.802 29.490 1.306 1.00 81.62 294 HIS A C 1
ATOM 2442 O O . HIS A 1 294 ? -9.465 28.713 0.399 1.00 81.62 294 HIS A O 1
ATOM 2448 N N . VAL A 1 295 ? -10.436 29.068 2.398 1.00 85.56 295 VAL A N 1
ATOM 2449 C CA . VAL A 1 295 ? -10.843 27.690 2.638 1.00 85.56 295 VAL A CA 1
ATOM 2450 C C . VAL A 1 295 ? -12.198 27.456 1.977 1.00 85.56 295 VAL A C 1
ATOM 2452 O O . VAL A 1 295 ? -13.182 28.127 2.269 1.00 85.56 295 VAL A O 1
ATOM 2455 N N . LYS A 1 296 ? -12.267 26.475 1.075 1.00 89.50 296 LYS A N 1
ATOM 2456 C CA . LYS A 1 296 ? -13.522 26.113 0.386 1.00 89.50 296 LYS A CA 1
ATOM 2457 C C . LYS A 1 296 ? -14.224 24.896 0.992 1.00 89.50 296 LYS A C 1
ATOM 2459 O O . LYS A 1 296 ? -15.340 24.577 0.594 1.00 89.50 296 LYS A O 1
ATOM 2464 N N . ALA A 1 297 ? -13.530 24.148 1.848 1.00 85.81 297 ALA A N 1
ATOM 2465 C CA . ALA A 1 297 ? -14.039 22.929 2.465 1.00 85.81 297 ALA A CA 1
ATOM 2466 C C . ALA A 1 297 ? -14.718 23.243 3.803 1.00 85.81 297 ALA A C 1
ATOM 2468 O O . ALA A 1 297 ? -14.283 24.132 4.527 1.00 85.81 297 ALA A O 1
ATOM 2469 N N . ASP A 1 298 ? -15.757 22.489 4.161 1.00 87.56 298 ASP A N 1
ATOM 2470 C CA . ASP A 1 298 ? -16.355 22.599 5.492 1.00 87.56 298 ASP A CA 1
ATOM 2471 C C . ASP A 1 298 ? -15.433 22.025 6.590 1.00 87.56 298 ASP A C 1
ATOM 2473 O O . ASP A 1 298 ? -14.504 21.252 6.327 1.00 87.56 298 ASP A O 1
ATOM 2477 N N . LYS A 1 299 ? -15.704 22.381 7.853 1.00 86.62 299 LYS A N 1
ATOM 2478 C CA . LYS A 1 299 ? -14.896 21.954 9.013 1.00 86.62 299 LYS A CA 1
ATOM 2479 C C . LYS A 1 299 ? -14.749 20.431 9.115 1.00 86.62 299 LYS A C 1
ATOM 2481 O O . LYS A 1 299 ? -13.661 19.937 9.406 1.00 86.62 299 LYS A O 1
ATOM 2486 N N . ALA A 1 300 ? -15.812 19.678 8.824 1.00 86.88 300 ALA A N 1
ATOM 2487 C CA . ALA A 1 300 ? -15.788 18.216 8.872 1.00 86.88 300 ALA A CA 1
ATOM 2488 C C . ALA A 1 300 ? -14.869 17.616 7.792 1.00 86.88 300 ALA A C 1
ATOM 2490 O O . ALA A 1 300 ? -14.109 16.678 8.053 1.00 86.88 300 ALA A O 1
ATOM 2491 N N . THR A 1 301 ? -14.900 18.170 6.58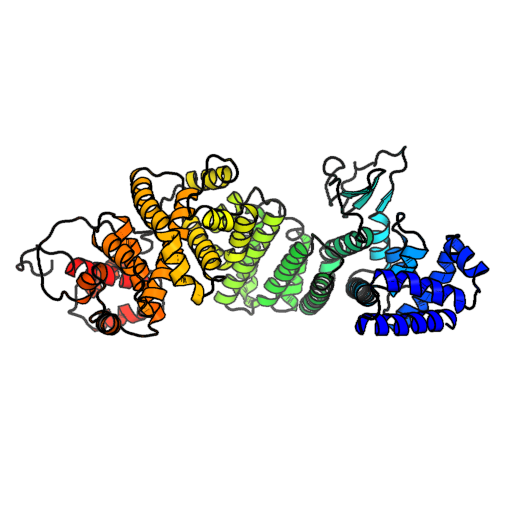1 1.00 89.12 301 THR A N 1
ATOM 2492 C CA . THR A 1 301 ? -14.054 17.773 5.453 1.00 89.12 301 THR A CA 1
ATOM 2493 C C . THR A 1 301 ? -12.599 18.116 5.720 1.00 89.12 301 THR A C 1
ATOM 2495 O O . THR A 1 301 ? -11.733 17.284 5.445 1.00 89.12 301 THR A O 1
ATOM 2498 N N . ILE A 1 302 ? -12.316 19.286 6.298 1.00 88.69 302 ILE A N 1
ATOM 2499 C CA . ILE A 1 302 ? -10.967 19.685 6.721 1.00 88.69 302 ILE A CA 1
ATOM 2500 C C . ILE A 1 302 ? -10.423 18.680 7.736 1.00 88.69 302 ILE A C 1
ATOM 2502 O O . ILE A 1 302 ? -9.402 18.047 7.470 1.00 88.69 302 ILE A O 1
ATOM 2506 N N . GLN A 1 303 ? -11.142 18.458 8.841 1.00 89.06 303 GLN A N 1
ATOM 2507 C CA . GLN A 1 303 ? -10.723 17.537 9.900 1.00 89.06 303 GLN A CA 1
ATOM 2508 C C . GLN A 1 303 ? -10.467 16.129 9.344 1.00 89.06 303 GLN A C 1
ATOM 2510 O O . GLN A 1 303 ? -9.415 15.534 9.574 1.00 89.06 303 GLN A O 1
ATOM 2515 N N . ARG A 1 304 ? -11.389 15.608 8.525 1.00 89.62 304 ARG A N 1
ATOM 2516 C CA . ARG A 1 304 ? -11.229 14.314 7.846 1.00 89.62 304 ARG A CA 1
ATOM 2517 C C . ARG A 1 304 ? -10.007 14.271 6.930 1.00 89.62 304 ARG A C 1
ATOM 2519 O O . ARG A 1 304 ? -9.335 13.243 6.870 1.00 89.62 304 ARG A O 1
ATOM 2526 N N . THR A 1 305 ? -9.753 15.337 6.180 1.00 91.25 305 THR A N 1
ATOM 2527 C CA . THR A 1 305 ? -8.647 15.411 5.216 1.00 91.25 305 THR A CA 1
ATOM 2528 C C . THR A 1 305 ? -7.299 15.448 5.929 1.00 91.25 305 THR A C 1
ATOM 2530 O O . THR A 1 305 ? -6.386 14.726 5.526 1.00 91.25 305 THR A O 1
ATOM 2533 N N . ILE A 1 306 ? -7.195 16.211 7.019 1.00 91.75 306 ILE A N 1
ATOM 2534 C CA . ILE A 1 306 ? -5.991 16.304 7.850 1.00 91.75 306 ILE A CA 1
ATOM 2535 C C . ILE A 1 306 ? -5.678 14.954 8.505 1.00 91.75 306 ILE A C 1
ATOM 2537 O O . ILE A 1 306 ? -4.574 14.443 8.335 1.00 91.75 306 ILE A O 1
ATOM 2541 N N . LEU A 1 307 ? -6.659 14.317 9.155 1.00 90.56 307 LEU A N 1
ATOM 2542 C CA . LEU A 1 307 ? -6.448 13.019 9.812 1.00 90.56 307 LEU A CA 1
ATOM 2543 C C . LEU A 1 307 ? -6.047 11.917 8.816 1.00 90.56 307 LEU A C 1
ATOM 2545 O O . LEU A 1 307 ? -5.196 11.077 9.109 1.00 90.56 307 LEU A O 1
ATOM 2549 N N . LYS A 1 308 ? -6.633 11.915 7.610 1.00 91.12 308 LYS A N 1
ATOM 2550 C CA . LYS A 1 308 ? -6.229 10.990 6.540 1.00 91.12 308 LYS A CA 1
ATOM 2551 C C . LYS A 1 308 ? -4.806 11.253 6.058 1.00 91.12 308 LYS A C 1
ATOM 2553 O O . LYS A 1 308 ? -4.077 10.296 5.810 1.00 91.12 308 LYS A O 1
ATOM 2558 N N . LEU A 1 309 ? -4.427 12.522 5.905 1.00 91.62 309 LEU A N 1
ATOM 2559 C CA . LEU A 1 309 ? -3.076 12.904 5.508 1.00 91.62 309 LEU A CA 1
ATOM 2560 C C . LEU A 1 309 ? -2.058 12.434 6.548 1.00 91.62 309 LEU A C 1
ATOM 2562 O O . LEU A 1 309 ? -1.110 11.743 6.188 1.00 91.62 309 LEU A O 1
ATOM 2566 N N . GLU A 1 310 ? -2.288 12.745 7.822 1.00 91.81 310 GLU A N 1
ATOM 2567 C CA . GLU A 1 310 ? -1.424 12.326 8.926 1.00 91.81 310 GLU A CA 1
ATOM 2568 C C . GLU A 1 310 ? -1.255 10.804 8.962 1.00 91.81 310 GLU A C 1
ATOM 2570 O O . GLU A 1 310 ? -0.135 10.298 9.028 1.00 91.81 310 GLU A O 1
ATOM 2575 N N . SER A 1 311 ? -2.354 10.058 8.818 1.00 91.00 311 SER A N 1
ATOM 2576 C CA . SER A 1 311 ? -2.309 8.596 8.791 1.00 91.00 311 SER A CA 1
ATOM 2577 C C . SER A 1 311 ? -1.500 8.044 7.608 1.00 91.00 311 SER A C 1
ATOM 2579 O O . SER A 1 311 ? -0.715 7.111 7.784 1.00 91.00 311 SER A O 1
ATOM 2581 N N . GLU A 1 312 ? -1.632 8.619 6.408 1.00 89.31 312 GLU A N 1
ATOM 2582 C CA . GLU A 1 312 ? -0.845 8.210 5.234 1.00 89.31 312 GLU A CA 1
ATOM 2583 C C . GLU A 1 312 ? 0.647 8.571 5.365 1.00 89.31 312 GLU A C 1
ATOM 2585 O O . GLU A 1 312 ? 1.502 7.811 4.898 1.00 89.31 312 GLU A O 1
ATOM 2590 N N . LEU A 1 313 ? 0.981 9.688 6.021 1.00 89.69 313 LEU A N 1
ATOM 2591 C CA . LEU A 1 313 ? 2.365 10.068 6.325 1.00 89.69 313 LEU A CA 1
ATOM 2592 C C . LEU A 1 313 ? 2.995 9.113 7.347 1.00 89.69 313 LEU A C 1
ATOM 2594 O O . LEU A 1 313 ? 4.076 8.584 7.094 1.00 89.69 313 LEU A O 1
ATOM 2598 N N . LEU A 1 314 ? 2.296 8.818 8.447 1.00 90.81 314 LEU A N 1
ATOM 2599 C CA . LEU A 1 314 ? 2.753 7.875 9.475 1.00 90.81 314 LEU A CA 1
ATOM 2600 C C . LEU A 1 314 ? 2.923 6.457 8.923 1.00 90.81 314 LEU A C 1
ATOM 2602 O O . LEU A 1 314 ? 3.921 5.797 9.207 1.00 90.81 314 LEU A O 1
ATOM 2606 N N . LYS A 1 315 ? 1.979 5.992 8.095 1.00 88.88 315 LYS A N 1
ATOM 2607 C CA . LYS A 1 315 ? 2.071 4.693 7.414 1.00 88.88 315 LYS A CA 1
ATOM 2608 C C . LYS A 1 315 ? 3.337 4.610 6.563 1.00 88.88 315 LYS A C 1
ATOM 2610 O O . LYS A 1 315 ? 4.042 3.610 6.625 1.00 88.88 315 LYS A O 1
ATOM 2615 N N . ASN A 1 316 ? 3.637 5.650 5.790 1.00 85.38 316 ASN A N 1
ATOM 2616 C CA . ASN A 1 316 ? 4.829 5.671 4.948 1.00 85.38 316 ASN A CA 1
ATOM 2617 C C . ASN A 1 316 ? 6.124 5.759 5.748 1.00 85.38 316 ASN A C 1
ATOM 2619 O O . ASN A 1 316 ? 7.071 5.043 5.438 1.00 85.38 316 ASN A O 1
ATOM 2623 N N . TRP A 1 317 ? 6.156 6.583 6.793 1.00 87.31 317 TRP A N 1
ATOM 2624 C CA . TRP A 1 317 ? 7.291 6.636 7.709 1.00 87.31 317 TRP A CA 1
ATOM 2625 C C . TRP A 1 317 ? 7.565 5.262 8.334 1.00 87.31 317 TRP A C 1
ATOM 2627 O O . TRP A 1 317 ? 8.712 4.826 8.413 1.00 87.31 317 TRP A O 1
ATOM 2637 N N . LEU A 1 318 ? 6.508 4.523 8.683 1.00 87.38 318 LEU A N 1
ATOM 2638 C CA . LEU A 1 318 ? 6.612 3.177 9.236 1.00 87.38 318 LEU A CA 1
ATOM 2639 C C . LEU A 1 318 ? 7.144 2.131 8.240 1.00 87.38 318 LEU A C 1
ATOM 2641 O O . LEU A 1 318 ? 7.720 1.130 8.667 1.00 87.38 318 LEU A O 1
ATOM 2645 N N . ILE A 1 319 ? 6.978 2.326 6.929 1.00 82.81 319 ILE A N 1
ATOM 2646 C CA . ILE A 1 319 ? 7.571 1.429 5.921 1.00 82.81 319 ILE A CA 1
ATOM 2647 C C . ILE A 1 319 ? 9.101 1.459 6.043 1.00 82.81 319 ILE A C 1
ATOM 2649 O O . ILE A 1 319 ? 9.730 0.404 6.124 1.00 82.81 319 ILE A O 1
ATOM 2653 N N . ASP A 1 320 ? 9.677 2.654 6.181 1.00 77.75 320 ASP A N 1
ATOM 2654 C CA . ASP A 1 320 ? 11.125 2.855 6.325 1.00 77.75 320 ASP A CA 1
ATOM 2655 C C . ASP A 1 320 ? 11.646 2.456 7.710 1.00 77.75 320 ASP A C 1
ATOM 2657 O O . ASP A 1 320 ? 12.734 1.901 7.851 1.00 77.75 320 ASP A O 1
ATOM 2661 N N . HIS A 1 321 ? 10.841 2.692 8.746 1.00 83.00 321 HIS A N 1
ATOM 2662 C CA . HIS A 1 321 ? 11.240 2.524 10.141 1.00 83.00 321 HIS A CA 1
ATOM 2663 C C . HIS A 1 321 ? 10.622 1.284 10.782 1.00 83.00 321 HIS A C 1
ATOM 2665 O O . HIS A 1 321 ? 10.427 1.262 11.990 1.00 83.00 321 HIS A O 1
ATOM 2671 N N . GLY A 1 322 ? 10.283 0.239 10.020 1.00 74.44 322 GLY A N 1
ATOM 2672 C CA . GLY A 1 322 ? 9.266 -0.749 10.423 1.00 74.44 322 GLY A CA 1
ATOM 2673 C C . GLY A 1 322 ? 9.429 -1.480 11.764 1.00 74.44 322 GLY A C 1
ATOM 2674 O O . GLY A 1 322 ? 8.481 -2.106 12.226 1.00 74.44 322 GLY A O 1
ATOM 2675 N N . ASN A 1 323 ? 10.573 -1.384 12.440 1.00 77.69 323 ASN A N 1
ATOM 2676 C CA . ASN A 1 323 ? 10.743 -1.849 13.821 1.00 77.69 323 ASN A CA 1
ATOM 2677 C C . ASN A 1 323 ? 10.268 -0.851 14.902 1.00 77.69 323 ASN A C 1
ATOM 2679 O O . ASN A 1 323 ? 10.298 -1.204 16.082 1.00 77.69 323 ASN A O 1
ATOM 2683 N N . GLN A 1 324 ? 9.859 0.359 14.517 1.00 85.31 324 GLN A N 1
ATOM 2684 C CA . GLN A 1 324 ? 9.451 1.490 15.362 1.00 85.31 324 GLN A CA 1
ATOM 2685 C C . GLN A 1 324 ? 7.926 1.708 15.341 1.00 85.31 324 GLN A C 1
ATOM 2687 O O . GLN A 1 324 ? 7.426 2.811 15.531 1.00 85.31 324 GLN A O 1
ATOM 2692 N N . TYR A 1 325 ? 7.145 0.642 15.141 1.00 86.69 325 TYR A N 1
ATOM 2693 C CA . TYR A 1 325 ? 5.678 0.725 15.172 1.00 86.69 325 TYR A CA 1
ATOM 2694 C C . TYR A 1 325 ? 5.123 1.260 16.501 1.00 86.69 325 TYR A C 1
ATOM 2696 O O . TYR A 1 325 ? 4.045 1.841 16.501 1.00 86.69 325 TYR A O 1
ATOM 2704 N N . GLY A 1 326 ? 5.845 1.103 17.618 1.00 86.56 326 GLY A N 1
ATOM 2705 C CA . GLY A 1 326 ? 5.440 1.656 18.915 1.00 86.56 326 GLY A CA 1
ATOM 2706 C C . GLY A 1 326 ? 5.293 3.180 18.897 1.00 86.56 326 GLY A C 1
ATOM 2707 O O . GLY A 1 326 ? 4.369 3.705 19.515 1.00 86.56 326 GLY A O 1
ATOM 2708 N N . ASP A 1 327 ? 6.126 3.883 18.131 1.00 87.56 327 ASP A N 1
ATOM 2709 C CA . ASP A 1 327 ? 6.088 5.347 18.044 1.00 87.56 327 ASP A CA 1
ATOM 2710 C C . ASP A 1 327 ? 4.821 5.803 17.308 1.00 87.56 327 ASP A C 1
ATOM 2712 O O . ASP A 1 327 ? 4.081 6.659 17.788 1.00 87.56 327 ASP A O 1
ATOM 2716 N N . VAL A 1 328 ? 4.486 5.128 16.204 1.00 89.25 328 VAL A N 1
ATOM 2717 C CA . VAL A 1 328 ? 3.246 5.369 15.448 1.00 89.25 328 VAL A CA 1
ATOM 2718 C C . VAL A 1 328 ? 2.010 5.052 16.291 1.00 89.25 328 VAL A C 1
ATOM 2720 O O . VAL A 1 328 ? 1.046 5.817 16.301 1.00 89.25 328 VAL A O 1
ATOM 2723 N N . LEU A 1 329 ? 2.026 3.929 17.016 1.00 88.06 329 LEU A N 1
ATOM 2724 C CA . LEU A 1 329 ? 0.922 3.546 17.897 1.00 88.06 329 LEU A CA 1
ATOM 2725 C C . LEU A 1 329 ? 0.744 4.537 19.055 1.00 88.06 329 LEU A C 1
ATOM 2727 O O . LEU A 1 329 ? -0.390 4.765 19.465 1.00 88.06 329 LEU A O 1
ATOM 2731 N N . THR A 1 330 ? 1.824 5.154 19.543 1.00 86.44 330 THR A N 1
ATOM 2732 C CA . THR A 1 330 ? 1.758 6.211 20.567 1.00 86.44 330 THR A CA 1
ATOM 2733 C C . THR A 1 330 ? 0.995 7.427 20.045 1.00 86.44 330 THR A C 1
ATOM 2735 O O . THR A 1 330 ? 0.084 7.899 20.720 1.00 86.44 330 THR A O 1
ATOM 2738 N N . VAL A 1 331 ? 1.285 7.876 18.818 1.00 86.19 331 VAL A N 1
ATOM 2739 C CA . VAL A 1 331 ? 0.569 9.004 18.191 1.00 86.19 331 VAL A CA 1
ATOM 2740 C C . VAL A 1 331 ? -0.912 8.678 17.967 1.00 86.19 331 VAL A C 1
ATOM 2742 O O . VAL A 1 331 ? -1.778 9.490 18.275 1.00 86.19 331 VAL A O 1
ATOM 2745 N N . ILE A 1 332 ? -1.237 7.463 17.509 1.00 84.62 332 ILE A N 1
ATOM 2746 C CA . ILE A 1 332 ? -2.637 7.018 17.335 1.00 84.62 332 ILE A CA 1
ATOM 2747 C C . ILE A 1 332 ? -3.387 6.943 18.677 1.00 84.62 332 ILE A C 1
ATOM 2749 O O . ILE A 1 332 ? -4.608 7.142 18.730 1.00 84.62 332 ILE A O 1
ATOM 2753 N N . ASN A 1 333 ? -2.675 6.626 19.760 1.00 82.69 333 ASN A N 1
ATOM 2754 C CA . ASN A 1 333 ? -3.250 6.514 21.095 1.00 82.69 333 ASN A CA 1
ATOM 2755 C C . ASN A 1 333 ? -3.461 7.869 21.785 1.00 82.69 333 ASN A C 1
ATOM 2757 O O . ASN A 1 333 ? -4.060 7.884 22.853 1.00 82.69 333 ASN A O 1
ATOM 2761 N N . HIS A 1 334 ? -3.004 8.986 21.212 1.00 79.94 334 HIS A N 1
ATOM 2762 C CA . HIS A 1 334 ? -3.230 10.305 21.802 1.00 79.94 334 HIS A CA 1
ATOM 2763 C C . HIS A 1 334 ? -4.738 10.585 21.944 1.00 79.94 334 HIS A C 1
ATOM 2765 O O . HIS A 1 334 ? -5.516 10.292 21.028 1.00 79.94 334 HIS A O 1
ATOM 2771 N N . ASN A 1 335 ? -5.158 11.122 23.093 1.00 70.81 335 ASN A N 1
ATOM 2772 C CA . ASN A 1 335 ? -6.579 11.358 23.386 1.00 70.81 335 ASN A CA 1
ATOM 2773 C C . ASN A 1 335 ? -7.145 12.508 22.548 1.00 70.81 335 ASN A C 1
ATOM 2775 O O . ASN A 1 335 ? -8.261 12.417 22.049 1.00 70.81 335 ASN A O 1
ATOM 2779 N N . ASP A 1 336 ? -6.330 13.533 22.301 1.00 70.19 336 ASP A N 1
ATOM 2780 C CA . ASP A 1 336 ? -6.744 14.724 21.550 1.00 70.19 336 ASP A CA 1
ATOM 2781 C C . ASP A 1 336 ? -6.869 14.492 20.034 1.00 70.19 336 ASP A C 1
ATOM 2783 O O . ASP A 1 336 ? -7.212 15.411 19.290 1.00 70.19 336 ASP A O 1
ATOM 2787 N N . THR A 1 337 ? -6.594 13.274 19.541 1.00 73.00 337 THR A N 1
ATOM 2788 C CA . THR A 1 337 ? -6.652 12.966 18.108 1.00 73.00 337 THR A CA 1
ATOM 2789 C C . THR A 1 337 ? -7.591 11.802 17.769 1.00 73.00 337 THR A C 1
ATOM 2791 O O . THR A 1 337 ? -7.545 10.684 18.297 1.00 73.00 337 THR A O 1
ATOM 2794 N N . ASP A 1 338 ? -8.423 12.044 16.756 1.00 82.69 338 ASP A N 1
ATOM 2795 C CA . ASP A 1 338 ? -9.300 11.048 16.130 1.00 82.69 338 ASP A CA 1
ATOM 2796 C C . ASP A 1 338 ? -8.574 10.202 15.058 1.00 82.69 338 ASP A C 1
ATOM 2798 O O . ASP A 1 338 ? -9.196 9.548 14.215 1.00 82.69 338 ASP A O 1
ATOM 2802 N N . LEU A 1 339 ? -7.236 10.193 15.077 1.00 84.31 339 LEU A N 1
ATOM 2803 C CA . LEU A 1 339 ? -6.382 9.570 14.059 1.00 84.31 339 LEU A CA 1
ATOM 2804 C C . LEU A 1 339 ? -6.657 8.069 13.884 1.00 84.31 339 LEU A C 1
ATOM 2806 O O . LEU A 1 339 ? -6.560 7.517 12.784 1.00 84.31 339 LEU A O 1
ATOM 2810 N N . TRP A 1 340 ? -7.077 7.416 14.965 1.00 83.44 340 TRP A N 1
ATOM 2811 C CA . TRP A 1 340 ? -7.480 6.013 14.990 1.00 83.44 340 TRP A CA 1
ATOM 2812 C C . TRP A 1 340 ? -8.563 5.645 13.968 1.00 83.44 340 TRP A C 1
ATOM 2814 O O . TRP A 1 340 ? -8.608 4.503 13.518 1.00 83.44 340 TRP A O 1
ATOM 2824 N N . ARG A 1 341 ? -9.411 6.596 13.550 1.00 82.19 341 ARG A N 1
ATOM 2825 C CA . ARG A 1 341 ? -10.464 6.359 12.547 1.00 82.19 341 ARG A CA 1
ATOM 2826 C C . ARG A 1 341 ? -9.904 6.015 11.165 1.00 82.19 341 ARG A C 1
ATOM 2828 O O . ARG A 1 341 ? -10.615 5.433 10.348 1.00 82.19 341 ARG A O 1
ATOM 2835 N N . TYR A 1 342 ? -8.650 6.376 10.888 1.00 83.25 342 TYR A N 1
ATOM 2836 C CA . TYR A 1 342 ? -8.014 6.209 9.578 1.00 83.25 342 TYR A CA 1
ATOM 2837 C C . TYR A 1 342 ? -6.790 5.280 9.600 1.00 83.25 342 TYR A C 1
ATOM 2839 O O . TYR A 1 342 ? -6.207 5.016 8.551 1.00 83.25 342 TYR A O 1
ATOM 2847 N N . SER A 1 343 ? -6.439 4.704 10.754 1.00 83.31 343 SER A N 1
ATOM 2848 C CA . SER A 1 343 ? -5.210 3.921 10.944 1.00 83.31 343 SER A CA 1
ATOM 2849 C C . SER A 1 343 ? -5.285 2.453 10.497 1.00 83.31 343 SER A C 1
ATOM 2851 O O . SER A 1 343 ? -4.339 1.695 10.709 1.00 83.31 343 SER A O 1
ATOM 2853 N N . ALA A 1 344 ? -6.354 2.034 9.815 1.00 83.56 344 ALA A N 1
ATOM 2854 C CA . ALA A 1 344 ? -6.543 0.642 9.392 1.00 83.56 344 ALA A CA 1
ATOM 2855 C C . ALA A 1 344 ? -5.375 0.081 8.562 1.00 83.56 344 ALA A C 1
ATOM 2857 O O . ALA A 1 344 ? -4.925 -1.045 8.782 1.00 83.56 344 ALA A O 1
ATOM 2858 N N . LYS A 1 345 ? -4.821 0.885 7.643 1.00 84.44 345 LYS A N 1
ATOM 2859 C CA . LYS A 1 345 ? -3.653 0.489 6.834 1.00 84.44 345 LYS A CA 1
ATOM 2860 C C . LYS A 1 345 ? -2.386 0.308 7.675 1.00 84.44 345 LYS A C 1
ATOM 2862 O O . LYS A 1 345 ? -1.577 -0.561 7.361 1.00 84.44 345 LYS A O 1
ATOM 2867 N N . ILE A 1 346 ? -2.221 1.101 8.736 1.00 87.75 346 ILE A N 1
ATOM 2868 C CA . ILE A 1 346 ? -1.093 0.992 9.671 1.00 87.75 346 ILE A CA 1
ATOM 2869 C C . ILE A 1 346 ? -1.196 -0.329 10.435 1.00 87.75 346 ILE A C 1
ATOM 2871 O O . ILE A 1 346 ? -0.229 -1.084 10.486 1.00 87.75 346 ILE A O 1
ATOM 2875 N N . PHE A 1 347 ? -2.379 -0.661 10.959 1.00 87.19 347 PHE A N 1
ATOM 2876 C CA . PHE A 1 347 ? -2.601 -1.939 11.637 1.00 87.19 347 PHE A CA 1
ATOM 2877 C C . PHE A 1 347 ? -2.405 -3.139 10.709 1.00 87.19 347 PHE A C 1
ATOM 2879 O O . PHE A 1 347 ? -1.794 -4.125 11.117 1.00 87.19 347 PHE A O 1
ATOM 2886 N N . LEU A 1 348 ? -2.846 -3.048 9.451 1.00 85.06 348 LEU A N 1
ATOM 2887 C CA . LEU A 1 348 ? -2.590 -4.085 8.450 1.00 85.06 348 LEU A CA 1
ATOM 2888 C C . LEU A 1 348 ? -1.087 -4.275 8.195 1.00 85.06 348 LEU A C 1
ATOM 2890 O O . LEU A 1 348 ? -0.624 -5.410 8.097 1.00 85.06 348 LEU A O 1
ATOM 2894 N N . TYR A 1 349 ? -0.322 -3.184 8.114 1.00 86.75 349 TYR A N 1
ATOM 2895 C CA . TYR A 1 349 ? 1.132 -3.248 7.971 1.00 86.75 349 TYR A CA 1
ATOM 2896 C C . TYR A 1 349 ? 1.796 -3.900 9.193 1.00 86.75 349 TYR A C 1
ATOM 2898 O O . TYR A 1 349 ? 2.610 -4.808 9.036 1.00 86.75 349 TYR A O 1
ATOM 2906 N N . ILE A 1 350 ? 1.414 -3.496 10.410 1.00 87.94 350 ILE A N 1
ATOM 2907 C CA . ILE A 1 350 ? 1.928 -4.089 11.656 1.00 87.94 350 ILE A CA 1
ATOM 2908 C C . ILE A 1 350 ? 1.604 -5.586 11.710 1.00 87.94 350 ILE A C 1
ATOM 2910 O O . ILE A 1 350 ? 2.484 -6.384 12.026 1.00 87.94 350 ILE A O 1
ATOM 2914 N N . ASN A 1 351 ? 0.377 -5.971 11.344 1.00 86.75 351 ASN A N 1
ATOM 2915 C CA . ASN A 1 351 ? -0.042 -7.367 11.256 1.00 86.75 351 ASN A CA 1
ATOM 2916 C C . ASN A 1 351 ? 0.863 -8.170 10.312 1.00 86.75 351 ASN A C 1
ATOM 2918 O O . ASN A 1 351 ? 1.435 -9.163 10.742 1.00 86.75 351 ASN A O 1
ATOM 2922 N N . ARG A 1 352 ? 1.049 -7.705 9.068 1.00 85.81 352 ARG A N 1
ATOM 2923 C CA . ARG A 1 352 ? 1.902 -8.367 8.061 1.00 85.81 352 ARG A CA 1
ATOM 2924 C C . ARG A 1 352 ? 3.369 -8.448 8.460 1.00 85.81 352 ARG A C 1
ATOM 2926 O O . ARG A 1 352 ? 4.068 -9.342 8.026 1.00 85.81 352 ARG A O 1
ATOM 2933 N N . ARG A 1 353 ? 3.868 -7.491 9.241 1.00 85.50 353 ARG A N 1
ATOM 2934 C CA . ARG A 1 353 ? 5.268 -7.496 9.679 1.00 85.50 353 ARG A CA 1
ATOM 2935 C C . ARG A 1 353 ? 5.509 -8.446 10.849 1.00 85.50 353 ARG A C 1
ATOM 2937 O O . ARG A 1 353 ? 6.608 -8.971 11.016 1.00 85.50 353 ARG A O 1
ATOM 2944 N N . LEU A 1 354 ? 4.507 -8.604 11.706 1.00 86.94 354 LEU A N 1
ATOM 2945 C CA . LEU A 1 354 ? 4.579 -9.457 12.886 1.00 86.94 354 LEU A CA 1
ATOM 2946 C C . LEU A 1 354 ? 3.987 -10.852 12.646 1.00 86.94 354 LEU A C 1
ATOM 2948 O O . LEU A 1 354 ? 4.133 -11.716 13.508 1.00 86.94 354 LEU A O 1
ATOM 2952 N N . ASP A 1 355 ? 3.376 -11.087 11.486 1.00 87.75 355 ASP A N 1
ATOM 2953 C CA . ASP A 1 355 ? 2.561 -12.260 11.144 1.00 87.75 355 ASP A CA 1
ATOM 2954 C C . ASP A 1 355 ? 1.541 -12.587 12.244 1.00 87.75 355 ASP A C 1
ATOM 2956 O O . ASP A 1 355 ? 1.339 -13.744 12.608 1.00 87.75 355 ASP A O 1
ATOM 2960 N N . LEU A 1 356 ? 0.930 -11.553 12.841 1.00 88.12 356 LEU A N 1
ATOM 2961 C CA . LEU A 1 356 ? 0.024 -11.719 13.986 1.00 88.12 356 LEU A CA 1
ATOM 2962 C C . LEU A 1 356 ? -1.167 -12.605 13.619 1.00 88.12 356 LEU A C 1
ATOM 2964 O O . LEU A 1 356 ? -1.483 -13.529 14.356 1.00 88.12 356 LEU A O 1
ATOM 2968 N N . MET A 1 357 ? -1.799 -12.341 12.478 1.00 88.88 357 MET A N 1
ATOM 2969 C CA . MET A 1 357 ? -2.946 -13.102 11.988 1.00 88.88 357 MET A CA 1
ATOM 2970 C C . MET A 1 357 ? -2.593 -14.570 11.739 1.00 88.88 357 MET A C 1
ATOM 2972 O O . MET A 1 357 ? -3.284 -15.435 12.261 1.00 88.88 357 MET A O 1
ATOM 2976 N N . GLU A 1 358 ? -1.500 -14.845 11.024 1.00 89.56 358 GLU A N 1
ATOM 2977 C CA . GLU A 1 358 ? -1.044 -16.215 10.755 1.00 89.56 358 GLU A CA 1
ATOM 2978 C C . GLU A 1 358 ? -0.744 -16.971 12.058 1.00 89.56 358 GLU A C 1
ATOM 2980 O O . GLU A 1 358 ? -1.100 -18.135 12.207 1.00 89.56 358 GLU A O 1
ATOM 2985 N N . ASN A 1 359 ? -0.148 -16.301 13.051 1.00 91.00 359 ASN A N 1
ATOM 2986 C CA . ASN A 1 359 ? 0.079 -16.908 14.362 1.00 91.00 359 ASN A CA 1
ATOM 2987 C C . ASN A 1 359 ? -1.234 -17.159 15.120 1.00 91.00 359 ASN A C 1
ATOM 2989 O O . ASN A 1 359 ? -1.368 -18.182 15.783 1.00 91.00 359 ASN A O 1
ATOM 2993 N N . ILE A 1 360 ? -2.212 -16.256 15.036 1.00 92.06 360 ILE A N 1
ATOM 2994 C CA . ILE A 1 360 ? -3.523 -16.461 15.669 1.00 92.06 360 ILE A CA 1
ATOM 2995 C C . ILE A 1 360 ? -4.258 -17.637 15.025 1.00 92.06 360 ILE A C 1
ATOM 2997 O O . ILE A 1 360 ? -4.877 -18.417 15.741 1.00 92.06 360 ILE A O 1
ATOM 3001 N N . GLU A 1 361 ? -4.179 -17.778 13.708 1.00 90.25 361 GLU A N 1
ATOM 3002 C CA . GLU A 1 361 ? -4.806 -18.871 12.970 1.00 90.25 361 GLU A CA 1
ATOM 3003 C C . GLU A 1 361 ? -4.132 -20.216 13.280 1.00 90.25 361 GLU A C 1
ATOM 3005 O O . GLU A 1 361 ? -4.783 -21.128 13.785 1.00 90.25 361 GLU A O 1
ATOM 3010 N N . ASN A 1 362 ? -2.812 -20.311 13.089 1.00 91.12 362 ASN A N 1
ATOM 3011 C CA . ASN A 1 362 ? -2.059 -21.560 13.244 1.00 91.12 362 ASN A CA 1
ATOM 3012 C C . ASN A 1 362 ? -1.993 -22.070 14.690 1.00 91.12 362 ASN A C 1
ATOM 3014 O O . ASN A 1 362 ? -1.864 -23.272 14.915 1.00 91.12 362 ASN A O 1
ATOM 3018 N N . TYR A 1 363 ? -2.057 -21.165 15.670 1.00 91.44 363 TYR A N 1
ATOM 3019 C CA . TYR A 1 363 ? -1.976 -21.505 17.093 1.00 91.44 363 TYR A CA 1
ATOM 3020 C C . TYR A 1 363 ? -3.284 -21.246 17.842 1.00 91.44 363 TYR A C 1
ATOM 3022 O O . TYR A 1 363 ? -3.281 -21.161 19.068 1.00 91.44 363 TYR A O 1
ATOM 3030 N N . HIS A 1 364 ? -4.403 -21.103 17.127 1.00 93.25 364 HIS A N 1
ATOM 3031 C CA . HIS A 1 364 ? -5.733 -20.904 17.705 1.00 93.25 364 HIS A CA 1
ATOM 3032 C C . HIS A 1 364 ? -5.772 -19.803 18.787 1.00 93.25 364 HIS A C 1
ATOM 3034 O O . HIS A 1 364 ? -6.314 -19.989 19.871 1.00 93.25 364 HIS A O 1
ATOM 3040 N N . GLY A 1 365 ? -5.122 -18.665 18.536 1.00 89.31 365 GLY A N 1
ATOM 3041 C CA . GLY A 1 365 ? -5.026 -17.531 19.466 1.00 89.31 365 GLY A CA 1
ATOM 3042 C C . GLY A 1 365 ? -3.953 -17.640 20.559 1.00 89.31 365 GLY A C 1
ATOM 3043 O O . GLY A 1 365 ? -3.681 -16.637 21.223 1.00 89.31 365 GLY A O 1
ATOM 3044 N N . GLN A 1 366 ? -3.287 -18.788 20.725 1.00 89.25 366 GLN A N 1
ATOM 3045 C CA . GLN A 1 366 ? -2.255 -19.008 21.748 1.00 89.25 366 GLN A CA 1
ATOM 3046 C C . GLN A 1 366 ? -0.877 -18.491 21.307 1.00 89.25 366 GLN A C 1
ATOM 3048 O O . GLN A 1 366 ? 0.028 -19.244 20.948 1.00 89.25 366 GLN A O 1
ATOM 3053 N N . ILE A 1 367 ? -0.696 -17.171 21.338 1.00 87.62 367 ILE A N 1
ATOM 3054 C CA . ILE A 1 367 ? 0.568 -16.539 20.939 1.00 87.62 367 ILE A CA 1
ATOM 3055 C C . ILE A 1 367 ? 1.623 -16.660 22.053 1.00 87.62 367 ILE A C 1
ATOM 3057 O O . ILE A 1 367 ? 1.434 -16.150 23.161 1.00 87.62 367 ILE A O 1
ATOM 3061 N N . SER A 1 368 ? 2.782 -17.250 21.734 1.00 81.88 368 SER A N 1
ATOM 3062 C CA . SER A 1 368 ? 3.958 -17.241 22.617 1.00 81.88 368 SER A CA 1
ATOM 3063 C C . SER A 1 368 ? 4.744 -15.933 22.490 1.00 81.88 368 SER A C 1
ATOM 3065 O O . SER A 1 368 ? 5.324 -15.624 21.447 1.00 81.88 368 SER A O 1
ATOM 3067 N N . VAL A 1 369 ? 4.796 -15.163 23.578 1.00 74.62 369 VAL A N 1
ATOM 3068 C CA . VAL A 1 369 ? 5.527 -13.883 23.642 1.00 74.62 369 VAL A CA 1
ATOM 3069 C C . VAL A 1 369 ? 7.023 -14.083 23.931 1.00 74.62 369 VAL A C 1
ATOM 3071 O O . VAL A 1 369 ? 7.846 -13.214 23.627 1.00 74.62 369 VAL A O 1
ATOM 3074 N N . GLU A 1 370 ? 7.397 -15.248 24.460 1.00 68.44 370 GLU A N 1
ATOM 3075 C CA . GLU A 1 370 ? 8.765 -15.572 24.882 1.00 68.44 370 GLU A CA 1
ATOM 3076 C C . GLU A 1 370 ? 9.717 -15.791 23.693 1.00 68.44 370 GLU A C 1
ATOM 3078 O O . GLU A 1 370 ? 10.902 -15.469 23.786 1.00 68.44 370 GLU A O 1
ATOM 3083 N N . ASN A 1 371 ? 9.186 -16.168 22.523 1.00 60.34 371 ASN A N 1
ATOM 3084 C CA . ASN A 1 371 ? 9.941 -16.427 21.286 1.00 60.34 371 ASN A CA 1
ATOM 3085 C C . ASN A 1 371 ? 10.420 -15.149 20.547 1.00 60.34 371 ASN A C 1
ATOM 3087 O O . ASN A 1 371 ? 10.726 -15.162 19.356 1.00 60.34 371 ASN A O 1
ATOM 3091 N N . GLY A 1 372 ? 10.496 -14.008 21.241 1.00 69.19 372 GLY A N 1
ATOM 3092 C CA . GLY A 1 372 ? 11.222 -12.804 20.816 1.00 69.19 372 GLY A CA 1
ATOM 3093 C C . GLY A 1 372 ? 10.502 -11.875 19.830 1.00 69.19 372 GLY A C 1
ATOM 3094 O O . GLY A 1 372 ? 10.567 -10.655 20.010 1.00 69.19 372 GLY A O 1
ATOM 3095 N N . LYS A 1 373 ? 9.777 -12.402 18.834 1.00 78.88 373 LYS A N 1
ATOM 3096 C CA . LYS A 1 373 ? 9.144 -11.602 17.759 1.00 78.88 373 LYS A CA 1
ATOM 3097 C C . LYS A 1 373 ? 8.144 -10.563 18.285 1.00 78.88 373 LYS A C 1
ATOM 3099 O O . LYS A 1 373 ? 8.146 -9.413 17.846 1.00 78.88 373 LYS A O 1
ATOM 3104 N N . PHE A 1 374 ? 7.349 -10.941 19.285 1.00 86.38 374 PHE A N 1
ATOM 3105 C CA . PHE A 1 374 ? 6.314 -10.088 19.881 1.00 86.38 374 PHE A CA 1
ATOM 3106 C C . PHE A 1 374 ? 6.799 -9.265 21.080 1.00 86.38 374 PHE A C 1
ATOM 3108 O O . PHE A 1 374 ? 6.073 -8.405 21.572 1.00 86.38 374 PHE A O 1
ATOM 3115 N N . LYS A 1 375 ? 8.047 -9.454 21.532 1.00 85.44 375 LYS A N 1
ATOM 3116 C CA . LYS A 1 375 ? 8.585 -8.832 22.755 1.00 85.44 375 LYS A CA 1
ATOM 3117 C C . LYS A 1 375 ? 8.553 -7.304 22.722 1.00 85.44 375 LYS A C 1
ATOM 3119 O O . LYS A 1 375 ? 8.361 -6.666 23.752 1.00 85.44 375 LYS A O 1
ATOM 3124 N N . LYS A 1 376 ? 8.768 -6.698 21.551 1.00 83.44 376 LYS A N 1
ATOM 3125 C CA . LYS A 1 376 ? 8.705 -5.236 21.381 1.00 83.44 376 LYS A CA 1
ATOM 3126 C C . LYS A 1 376 ? 7.272 -4.706 21.485 1.00 83.44 376 LYS A C 1
ATOM 3128 O O . LYS A 1 376 ? 7.066 -3.688 22.138 1.00 83.44 376 LYS A O 1
ATOM 3133 N N . LEU A 1 377 ? 6.308 -5.412 20.895 1.00 86.50 377 LEU A N 1
ATOM 3134 C CA . LEU A 1 377 ? 4.889 -5.068 20.973 1.00 86.50 377 LEU A CA 1
ATOM 3135 C C . LEU A 1 377 ? 4.354 -5.257 22.397 1.00 86.50 377 LEU A C 1
ATOM 3137 O O . LEU A 1 377 ? 3.662 -4.386 22.910 1.00 86.50 377 LEU A O 1
ATOM 3141 N N . GLU A 1 378 ? 4.767 -6.328 23.074 1.00 87.19 378 GLU A N 1
ATOM 3142 C CA . GLU A 1 378 ? 4.451 -6.547 24.486 1.00 87.19 378 GLU A CA 1
ATOM 3143 C C . GLU A 1 378 ? 4.995 -5.413 25.361 1.00 87.19 378 GLU A C 1
ATOM 3145 O O . GLU A 1 378 ? 4.251 -4.799 26.119 1.00 87.19 378 GLU A O 1
ATOM 3150 N N . LYS A 1 379 ? 6.279 -5.062 25.196 1.00 85.44 379 LYS A N 1
ATOM 3151 C CA . LYS A 1 379 ? 6.893 -3.933 25.911 1.00 85.44 379 LYS A CA 1
ATOM 3152 C C . LYS A 1 379 ? 6.150 -2.618 25.681 1.00 85.44 379 LYS A C 1
ATOM 3154 O O . LYS A 1 379 ? 6.092 -1.793 26.588 1.00 85.44 379 LYS A O 1
ATOM 3159 N N . PHE A 1 380 ? 5.622 -2.399 24.480 1.00 85.50 380 PHE A N 1
ATOM 3160 C CA . PHE A 1 380 ? 4.806 -1.227 24.183 1.00 85.50 380 PHE A CA 1
ATOM 3161 C C . PHE A 1 380 ? 3.503 -1.240 24.993 1.00 85.50 380 PHE A C 1
ATOM 3163 O O . PHE A 1 380 ? 3.226 -0.270 25.693 1.00 85.50 380 PHE A O 1
ATOM 3170 N N . PHE A 1 381 ? 2.760 -2.350 24.992 1.00 84.56 381 PHE A N 1
ATOM 3171 C CA . PHE A 1 381 ? 1.525 -2.456 25.773 1.00 84.56 381 PHE A CA 1
ATOM 3172 C C . PHE A 1 381 ? 1.754 -2.342 27.280 1.00 84.56 381 PHE A C 1
ATOM 3174 O O . PHE A 1 381 ? 1.013 -1.624 27.935 1.00 84.56 381 PHE A O 1
ATOM 3181 N N . THR A 1 382 ? 2.835 -2.915 27.819 1.00 81.56 382 THR A N 1
ATOM 3182 C CA . THR A 1 382 ? 3.166 -2.754 29.249 1.00 81.56 382 THR A CA 1
ATOM 3183 C C . THR A 1 382 ? 3.460 -1.305 29.657 1.00 81.56 382 THR A C 1
ATOM 3185 O O . THR A 1 382 ? 3.372 -0.974 30.835 1.00 81.56 382 THR A O 1
ATOM 3188 N N . LYS A 1 383 ? 3.841 -0.440 28.705 1.00 79.56 383 LYS A N 1
ATOM 3189 C CA . LYS A 1 383 ? 4.122 0.986 28.947 1.00 79.56 383 LYS A CA 1
ATOM 3190 C C . LYS A 1 383 ? 2.896 1.877 28.773 1.00 79.56 383 LYS A C 1
ATOM 3192 O O . LYS A 1 383 ? 2.878 2.974 29.322 1.00 79.56 383 LYS A O 1
ATOM 3197 N N . LEU A 1 384 ? 1.904 1.436 28.001 1.00 72.12 384 LEU A N 1
ATOM 3198 C CA . LEU A 1 384 ? 0.613 2.102 27.900 1.00 72.12 384 LEU A CA 1
ATOM 3199 C C . LEU A 1 384 ? -0.109 1.889 29.234 1.00 72.12 384 LEU A C 1
ATOM 3201 O O . LEU A 1 384 ? -0.717 0.852 29.460 1.00 72.12 384 LEU A O 1
ATOM 3205 N N . SER A 1 385 ? -0.008 2.860 30.137 1.00 55.00 385 SER A N 1
ATOM 3206 C CA . SER A 1 385 ? -0.529 2.837 31.514 1.00 55.00 385 SER A CA 1
ATOM 3207 C C . SER A 1 385 ? -2.044 2.609 31.648 1.00 55.00 385 SER A C 1
ATOM 3209 O O . SER A 1 385 ? -2.554 2.525 32.765 1.00 55.00 385 SER A O 1
ATOM 3211 N N . ASP A 1 386 ? -2.766 2.502 30.533 1.00 56.62 386 ASP A N 1
ATOM 3212 C CA . ASP A 1 386 ? -4.211 2.357 30.467 1.00 56.62 386 ASP A CA 1
ATOM 3213 C C . ASP A 1 386 ? -4.612 0.884 30.269 1.00 56.62 386 ASP A C 1
ATOM 3215 O O . ASP A 1 386 ? -4.352 0.274 29.225 1.00 56.62 386 ASP A O 1
ATOM 3219 N N . GLN A 1 387 ? -5.279 0.314 31.278 1.00 44.66 387 GLN A N 1
ATOM 3220 C CA . GLN A 1 387 ? -5.826 -1.052 31.260 1.00 44.66 387 GLN A CA 1
ATOM 3221 C C . GLN A 1 387 ? -6.950 -1.223 30.215 1.00 44.66 387 GLN A C 1
ATOM 3223 O O . GLN A 1 387 ? -7.311 -2.350 29.885 1.00 44.66 387 GLN A O 1
ATOM 3228 N N . SER A 1 388 ? -7.442 -0.122 29.639 1.00 51.00 388 SER A N 1
ATOM 3229 C CA . SER A 1 388 ? -8.458 -0.032 28.583 1.00 51.00 388 SER A CA 1
ATOM 3230 C C . SER A 1 388 ? -7.876 0.471 27.252 1.00 51.00 388 SER A C 1
ATOM 3232 O O . SER A 1 388 ? -8.499 1.245 26.528 1.00 51.00 388 SER A O 1
ATOM 3234 N N . SER A 1 389 ? -6.655 0.055 26.899 1.00 66.50 389 SER A N 1
ATOM 3235 C CA . SER A 1 389 ? -5.910 0.688 25.804 1.00 66.50 389 SER A CA 1
ATOM 3236 C C . SER A 1 389 ? -6.612 0.549 24.441 1.00 66.50 389 SER A C 1
ATOM 3238 O O . SER A 1 389 ? -6.648 -0.525 23.835 1.00 66.50 389 SER A O 1
ATOM 3240 N N . LYS A 1 390 ? -7.099 1.683 23.917 1.00 77.00 390 LYS A N 1
ATOM 3241 C CA . LYS A 1 390 ? -7.672 1.913 22.573 1.00 77.00 390 LYS A CA 1
ATOM 3242 C C . LYS A 1 390 ? -6.964 1.122 21.465 1.00 77.00 390 LYS A C 1
ATOM 3244 O O . LYS A 1 390 ? -7.615 0.519 20.614 1.00 77.00 390 LYS A O 1
ATOM 3249 N N . ILE A 1 391 ? -5.631 1.059 21.500 1.00 82.00 391 ILE A N 1
ATOM 3250 C CA . ILE A 1 391 ? -4.823 0.305 20.530 1.00 82.00 391 ILE A CA 1
ATOM 3251 C C . ILE A 1 391 ? -5.086 -1.206 20.565 1.00 82.00 391 ILE A C 1
ATOM 3253 O O . ILE A 1 391 ? -5.175 -1.815 19.500 1.00 82.00 391 ILE A O 1
ATOM 3257 N N . GLN A 1 392 ? -5.235 -1.818 21.745 1.00 82.25 392 GLN A N 1
ATOM 3258 C CA . GLN A 1 392 ? -5.514 -3.256 21.864 1.00 82.25 392 GLN A CA 1
ATOM 3259 C C . GLN A 1 392 ? -6.857 -3.592 21.210 1.00 82.25 392 GLN A C 1
ATOM 3261 O O . GLN A 1 392 ? -6.940 -4.511 20.397 1.00 82.25 392 GLN A O 1
ATOM 3266 N N . LEU A 1 393 ? -7.886 -2.786 21.490 1.00 78.69 393 LEU A N 1
ATOM 3267 C CA . LEU A 1 393 ? -9.219 -2.945 20.909 1.00 78.69 393 LEU A CA 1
ATOM 3268 C C . LEU A 1 393 ? -9.199 -2.813 19.381 1.00 78.69 393 LEU A C 1
ATOM 3270 O O . LEU A 1 393 ? -9.805 -3.623 18.675 1.00 78.69 393 LEU A O 1
ATOM 3274 N N . LEU A 1 394 ? -8.498 -1.800 18.863 1.00 82.69 394 LEU A N 1
ATOM 3275 C CA . LEU A 1 394 ? -8.350 -1.608 17.422 1.00 82.69 394 LEU A CA 1
ATOM 3276 C C . LEU A 1 394 ? -7.640 -2.802 16.786 1.00 82.69 394 LEU A C 1
ATOM 3278 O O . LEU A 1 394 ? -8.120 -3.300 15.768 1.00 82.69 394 LEU A O 1
ATOM 3282 N N . LEU A 1 395 ? -6.559 -3.297 17.395 1.00 85.12 395 LEU A N 1
ATOM 3283 C CA . LEU A 1 395 ? -5.810 -4.445 16.888 1.00 85.12 395 LEU A CA 1
ATOM 3284 C C . LEU A 1 395 ? -6.680 -5.710 16.856 1.00 85.12 395 LEU A C 1
ATOM 3286 O O . LEU A 1 395 ? -6.769 -6.348 15.810 1.00 85.12 395 LEU A O 1
ATOM 3290 N N . VAL A 1 396 ? -7.395 -6.015 17.947 1.00 86.94 396 VAL A N 1
ATOM 3291 C CA . VAL A 1 396 ? -8.338 -7.146 18.027 1.00 86.94 396 VAL A CA 1
ATOM 3292 C C . VAL A 1 396 ? -9.389 -7.065 16.924 1.00 86.94 396 VAL A C 1
ATOM 3294 O O . VAL A 1 396 ? -9.627 -8.040 16.219 1.00 86.94 396 VAL A O 1
ATOM 3297 N N . ASN A 1 397 ? -10.027 -5.905 16.744 1.00 81.94 397 ASN A N 1
ATOM 3298 C CA . ASN A 1 397 ? -11.091 -5.752 15.751 1.00 81.94 397 ASN A CA 1
ATOM 3299 C C . ASN A 1 397 ? -10.577 -5.894 14.312 1.00 81.94 397 ASN A C 1
ATOM 3301 O O . ASN A 1 397 ? -11.239 -6.530 13.491 1.00 81.94 397 ASN A O 1
ATOM 3305 N N . HIS A 1 398 ? -9.403 -5.338 14.002 1.00 80.88 398 HIS A N 1
ATOM 3306 C CA . HIS A 1 398 ? -8.793 -5.486 12.679 1.00 80.88 398 HIS A CA 1
ATOM 3307 C C . HIS A 1 398 ? -8.387 -6.935 12.397 1.00 80.88 398 HIS A C 1
ATOM 3309 O O . HIS A 1 398 ? -8.695 -7.450 11.326 1.00 80.88 398 HIS A O 1
ATOM 3315 N N . LEU A 1 399 ? -7.731 -7.604 13.350 1.00 84.69 399 LEU A N 1
ATOM 3316 C CA . LEU A 1 399 ? -7.322 -9.002 13.203 1.00 84.69 399 LEU A CA 1
ATOM 3317 C C . LEU A 1 399 ? -8.537 -9.922 13.056 1.00 84.69 399 LEU A C 1
ATOM 3319 O O . LEU A 1 399 ? -8.571 -10.738 12.146 1.00 84.69 399 LEU A O 1
ATOM 3323 N N . HIS A 1 400 ? -9.569 -9.722 13.876 1.00 84.44 400 HIS A N 1
ATOM 3324 C CA . HIS A 1 400 ? -10.818 -10.478 13.814 1.00 84.44 400 HIS A CA 1
ATOM 3325 C C . HIS A 1 400 ? -11.499 -10.346 12.448 1.00 84.44 400 HIS A C 1
ATOM 3327 O O . HIS A 1 400 ? -11.921 -11.335 11.859 1.00 84.44 400 HIS A O 1
ATOM 3333 N N . THR A 1 401 ? -11.572 -9.118 11.925 1.00 78.31 401 THR A N 1
ATOM 3334 C CA . THR A 1 401 ? -12.170 -8.854 10.610 1.00 78.31 401 THR A CA 1
ATOM 3335 C C . THR A 1 401 ? -11.383 -9.567 9.510 1.00 78.31 401 THR A C 1
ATOM 3337 O O . THR A 1 401 ? -11.973 -10.195 8.641 1.00 78.31 401 THR A O 1
ATOM 3340 N N . ASN A 1 402 ? -10.051 -9.535 9.571 1.00 78.56 402 ASN A N 1
ATOM 3341 C CA . ASN A 1 402 ? -9.211 -10.221 8.591 1.00 78.56 402 ASN A CA 1
ATOM 3342 C C . ASN A 1 402 ? -9.274 -11.753 8.703 1.00 78.56 402 ASN A C 1
ATOM 3344 O O . ASN A 1 402 ? -9.112 -12.409 7.683 1.00 78.56 402 ASN A O 1
ATOM 3348 N N . LEU A 1 403 ? -9.521 -12.312 9.893 1.00 83.75 403 LEU A N 1
ATOM 3349 C CA . LEU A 1 403 ? -9.706 -13.756 10.085 1.00 83.75 403 LEU A CA 1
ATOM 3350 C C . LEU A 1 403 ? -11.019 -14.269 9.501 1.00 83.75 403 LEU A C 1
ATOM 3352 O O . LEU A 1 403 ? -11.024 -15.348 8.928 1.00 83.75 403 LEU A O 1
ATOM 3356 N N . ILE A 1 404 ? -12.120 -13.521 9.625 1.00 82.50 404 ILE A N 1
ATOM 3357 C CA . ILE A 1 404 ? -13.433 -14.006 9.170 1.00 82.50 404 ILE A CA 1
ATOM 3358 C C . ILE A 1 404 ? -13.678 -13.784 7.671 1.00 82.50 404 ILE A C 1
ATOM 3360 O O . ILE A 1 404 ? -14.334 -14.598 7.033 1.00 82.50 404 ILE A O 1
ATOM 3364 N N . LEU A 1 405 ? -13.139 -12.704 7.089 1.00 79.38 405 LEU A N 1
ATOM 3365 C CA . LEU A 1 405 ? -13.359 -12.340 5.682 1.00 79.38 405 LEU A CA 1
ATOM 3366 C C . LEU A 1 405 ? -13.004 -13.420 4.635 1.00 79.38 405 LEU A C 1
ATOM 3368 O O . LEU A 1 405 ? -13.733 -13.501 3.647 1.00 79.38 405 LEU A O 1
ATOM 3372 N N . PRO A 1 406 ? -11.909 -14.197 4.760 1.00 79.50 406 PRO A N 1
ATOM 3373 C CA . PRO A 1 406 ? -11.529 -15.168 3.734 1.00 79.50 406 PRO A CA 1
ATOM 3374 C C . PRO A 1 406 ? -12.279 -16.504 3.829 1.00 79.50 406 PRO A C 1
ATOM 3376 O O . PRO A 1 406 ? -12.104 -17.342 2.947 1.00 79.50 406 PRO A O 1
ATOM 3379 N N . ILE A 1 407 ? -13.068 -16.737 4.882 1.00 82.81 407 ILE A N 1
ATOM 3380 C CA . ILE A 1 407 ? -13.623 -18.064 5.167 1.00 82.81 407 ILE A CA 1
ATOM 3381 C C . ILE A 1 407 ? -14.947 -18.270 4.445 1.00 82.81 407 ILE A C 1
ATOM 3383 O O . ILE A 1 407 ? -15.822 -17.406 4.455 1.00 82.81 407 ILE A O 1
ATOM 3387 N N . ASN A 1 408 ? -15.095 -19.447 3.840 1.00 84.25 408 ASN A N 1
ATOM 3388 C CA . ASN A 1 408 ? -16.339 -19.866 3.222 1.00 84.25 408 ASN A CA 1
ATOM 3389 C C . ASN A 1 408 ? -17.344 -20.316 4.292 1.00 84.25 408 ASN A C 1
ATOM 3391 O O . ASN A 1 408 ? -17.033 -21.161 5.129 1.00 84.25 408 ASN A O 1
ATOM 3395 N N . GLU A 1 409 ? -18.565 -19.788 4.227 1.00 84.62 409 GLU A N 1
ATOM 3396 C CA . GLU A 1 409 ? -19.670 -20.142 5.128 1.00 84.62 409 GLU A CA 1
ATOM 3397 C C . GLU A 1 409 ? -19.958 -21.655 5.137 1.00 84.62 409 GLU A C 1
ATOM 3399 O O . GLU A 1 409 ? -20.330 -22.205 6.171 1.00 84.62 409 GLU A O 1
ATOM 3404 N N . ASN A 1 410 ? -19.695 -22.351 4.024 1.00 85.75 410 ASN A N 1
ATOM 3405 C CA . ASN A 1 410 ? -19.848 -23.807 3.918 1.00 85.75 410 ASN A CA 1
ATOM 3406 C C . ASN A 1 410 ? -18.890 -24.600 4.829 1.00 85.75 410 ASN A C 1
ATOM 3408 O O . ASN A 1 410 ? -19.156 -25.762 5.127 1.00 85.75 410 ASN A O 1
ATOM 3412 N N . ASP A 1 411 ? -17.784 -23.998 5.274 1.00 89.31 411 ASP A N 1
ATOM 3413 C CA . ASP A 1 411 ? -16.787 -24.662 6.121 1.00 89.31 411 ASP A CA 1
ATOM 3414 C C . ASP A 1 411 ? -17.055 -24.465 7.620 1.00 89.31 411 ASP A C 1
ATOM 3416 O O . ASP A 1 411 ? -16.387 -25.076 8.458 1.00 89.31 411 ASP A O 1
ATOM 3420 N N . PHE A 1 412 ? -18.029 -23.629 7.987 1.00 92.25 412 PHE A N 1
ATOM 3421 C CA . PHE A 1 412 ? -18.236 -23.187 9.367 1.00 92.25 412 PHE A CA 1
ATOM 3422 C C . PHE A 1 412 ? -18.519 -24.340 10.336 1.00 92.25 412 PHE A C 1
ATOM 3424 O O . PHE A 1 412 ? -17.947 -24.378 11.425 1.00 92.25 412 PHE A O 1
ATOM 3431 N N . GLU A 1 413 ? -19.334 -25.318 9.939 1.00 90.31 413 GLU A N 1
ATOM 3432 C CA . GLU A 1 413 ? -19.626 -26.499 10.764 1.00 90.31 413 GLU A CA 1
ATOM 3433 C C . GLU A 1 413 ? -18.371 -27.350 11.015 1.00 90.31 413 GLU A C 1
ATOM 3435 O O . GLU A 1 413 ? -18.105 -27.773 12.145 1.00 90.31 413 GLU A O 1
ATOM 3440 N N . ASN A 1 414 ? -17.546 -27.543 9.980 1.00 92.19 414 ASN A N 1
ATOM 3441 C CA . ASN A 1 414 ? -16.285 -28.275 10.089 1.00 92.19 414 ASN A CA 1
ATOM 3442 C C . ASN A 1 414 ? -15.287 -27.550 10.998 1.00 92.19 414 ASN A C 1
ATOM 3444 O O . ASN A 1 414 ? -14.598 -28.203 11.786 1.00 92.19 414 ASN A O 1
ATOM 3448 N N . ILE A 1 415 ? -15.230 -26.217 10.919 1.00 92.56 415 ILE A N 1
ATOM 3449 C CA . ILE A 1 415 ? -14.386 -25.389 11.787 1.00 92.56 415 ILE A CA 1
ATOM 3450 C C . ILE A 1 415 ? -14.813 -25.549 13.246 1.00 92.56 415 ILE A C 1
ATOM 3452 O O . ILE A 1 415 ? -13.969 -25.877 14.077 1.00 92.56 415 ILE A O 1
ATOM 3456 N N . LEU A 1 416 ? -16.108 -25.408 13.563 1.00 94.31 416 LEU A N 1
ATOM 3457 C CA . LEU A 1 416 ? -16.604 -25.596 14.934 1.00 94.31 416 LEU A CA 1
ATOM 3458 C C . LEU A 1 416 ? -16.229 -26.976 15.479 1.00 94.31 416 LEU A C 1
ATOM 3460 O O . LEU A 1 416 ? -15.712 -27.084 16.590 1.00 94.31 416 LEU A O 1
ATOM 3464 N N . ARG A 1 417 ? -16.434 -28.033 14.684 1.00 94.19 417 ARG A N 1
ATOM 3465 C CA . ARG A 1 417 ? -16.120 -29.411 15.086 1.00 94.19 417 ARG A CA 1
ATOM 3466 C C . ARG A 1 417 ? -14.630 -29.606 15.366 1.00 94.19 417 ARG A C 1
ATOM 3468 O O . ARG A 1 417 ? -14.275 -30.191 16.387 1.00 94.19 417 ARG A O 1
ATOM 3475 N N . LYS A 1 418 ? -13.763 -29.133 14.467 1.00 94.31 418 LYS A N 1
ATOM 3476 C CA . LYS A 1 418 ? -12.306 -29.294 14.572 1.00 94.31 418 LYS A CA 1
ATOM 3477 C C . LYS A 1 418 ? -11.725 -28.500 15.743 1.00 94.31 418 LYS A C 1
ATOM 3479 O O . LYS A 1 418 ? -10.841 -28.994 16.442 1.00 94.31 418 LYS A O 1
ATOM 3484 N N . ASP A 1 419 ? -12.245 -27.299 15.972 1.00 94.81 419 ASP A N 1
ATOM 3485 C CA . ASP A 1 419 ? -11.632 -26.327 16.872 1.00 94.81 419 ASP A CA 1
ATOM 3486 C C . ASP A 1 419 ? -12.250 -26.304 18.282 1.00 94.81 419 ASP A C 1
ATOM 3488 O O . ASP A 1 419 ? -11.745 -25.607 19.165 1.00 94.81 419 ASP A O 1
ATOM 3492 N N . TYR A 1 420 ? -13.286 -27.109 18.545 1.00 94.69 420 TYR A N 1
ATOM 3493 C CA . TYR A 1 420 ? -13.978 -27.166 19.840 1.00 94.69 420 TYR A CA 1
ATOM 3494 C C . TYR A 1 420 ? -13.031 -27.356 21.041 1.00 94.69 420 TYR A C 1
ATOM 3496 O O . TYR A 1 420 ? -13.115 -26.628 22.030 1.00 94.69 420 TYR A O 1
ATOM 3504 N N . GLY A 1 421 ? -12.061 -28.272 20.940 1.00 93.69 421 GLY A N 1
ATOM 3505 C CA . GLY A 1 421 ? -11.094 -28.510 22.019 1.00 93.69 421 GLY A CA 1
ATOM 3506 C C . GLY A 1 421 ? -10.126 -27.341 22.262 1.00 93.69 421 GLY A C 1
ATOM 3507 O O . GLY A 1 421 ? -9.522 -27.241 23.332 1.00 93.69 421 GLY A O 1
ATOM 3508 N N . PHE A 1 422 ? -9.940 -26.446 21.287 1.00 94.56 422 PHE A N 1
ATOM 3509 C CA . PHE A 1 422 ? -9.214 -25.187 21.486 1.00 94.56 422 PHE A CA 1
ATOM 3510 C C . PHE A 1 422 ? -10.116 -24.125 22.111 1.00 94.56 422 PHE A C 1
ATOM 3512 O O . PHE A 1 422 ? -9.654 -23.389 22.978 1.00 94.56 422 PHE A O 1
ATOM 3519 N N . PHE A 1 423 ? -11.401 -24.087 21.749 1.00 94.00 423 PHE A N 1
ATOM 3520 C CA . PHE A 1 423 ? -12.383 -23.200 22.370 1.00 94.00 423 PHE A CA 1
ATOM 3521 C C . PHE A 1 423 ? -12.470 -23.393 23.887 1.00 94.00 423 PHE A C 1
ATOM 3523 O O . PHE A 1 423 ? -12.309 -22.415 24.618 1.00 94.00 423 PHE A O 1
ATOM 3530 N N . GLU A 1 424 ? -12.629 -24.628 24.369 1.00 91.38 424 GLU A N 1
ATOM 3531 C CA . GLU A 1 424 ? -12.702 -24.897 25.814 1.00 91.38 424 GLU A CA 1
ATOM 3532 C C . GLU A 1 424 ? -11.427 -24.433 26.532 1.00 91.38 424 GLU A C 1
ATOM 3534 O O . GLU A 1 424 ? -11.484 -23.690 27.515 1.00 91.38 424 GLU A O 1
ATOM 3539 N N . ARG A 1 425 ? -10.257 -24.798 25.990 1.00 91.94 425 ARG A N 1
ATOM 3540 C CA . ARG A 1 425 ? -8.957 -24.400 26.550 1.00 91.94 425 ARG A CA 1
ATOM 3541 C C . ARG A 1 425 ? -8.775 -22.886 26.582 1.00 91.94 425 ARG A C 1
ATOM 3543 O O . ARG A 1 425 ? -8.374 -22.349 27.609 1.00 91.94 425 ARG A O 1
ATOM 3550 N N . ASN A 1 426 ? -9.103 -22.194 25.495 1.00 91.62 426 ASN A N 1
ATOM 3551 C CA . ASN A 1 426 ? -8.949 -20.745 25.392 1.00 91.62 426 ASN A CA 1
ATOM 3552 C C . ASN A 1 426 ? -9.912 -19.986 26.314 1.00 91.62 426 ASN A C 1
ATOM 3554 O O . ASN A 1 426 ? -9.540 -18.940 26.841 1.00 91.62 426 ASN A O 1
ATOM 3558 N N . MET A 1 427 ? -11.122 -20.505 26.546 1.00 87.81 427 MET A N 1
ATOM 3559 C CA . MET A 1 427 ? -12.065 -19.931 27.512 1.00 87.81 427 MET A CA 1
ATOM 3560 C C . MET A 1 427 ? -11.548 -20.036 28.952 1.00 87.81 427 MET A C 1
ATOM 3562 O O . MET A 1 427 ? -11.643 -19.063 29.701 1.00 87.81 427 MET A O 1
ATOM 3566 N N . HIS A 1 428 ? -10.964 -21.176 29.337 1.00 86.75 428 HIS A N 1
ATOM 3567 C CA . HIS A 1 428 ? -10.317 -21.317 30.646 1.00 86.75 428 HIS A CA 1
ATOM 3568 C C . HIS A 1 428 ? -9.081 -20.422 30.769 1.00 86.75 428 HIS A C 1
ATOM 3570 O O . HIS A 1 428 ? -8.936 -19.698 31.751 1.00 86.75 428 HIS A O 1
ATOM 3576 N N . GLU A 1 429 ? -8.236 -20.402 29.740 1.00 86.00 429 GLU A N 1
ATOM 3577 C CA . GLU A 1 429 ? -7.033 -19.574 29.701 1.00 86.00 429 GLU A CA 1
ATOM 3578 C C . GLU A 1 429 ? -7.358 -18.072 29.804 1.00 86.00 429 GLU A C 1
ATOM 3580 O O . GLU A 1 429 ? -6.659 -17.329 30.492 1.00 86.00 429 GLU A O 1
ATOM 3585 N N . MET A 1 430 ? -8.451 -17.618 29.182 1.00 82.75 430 MET A N 1
ATOM 3586 C CA . MET A 1 430 ? -8.929 -16.239 29.303 1.00 82.75 430 MET A CA 1
ATOM 3587 C C . MET A 1 430 ? -9.264 -15.864 30.753 1.00 82.75 430 MET A C 1
ATOM 3589 O O . MET A 1 430 ? -8.941 -14.757 31.184 1.00 82.75 430 MET A O 1
ATOM 3593 N N . ASN A 1 431 ? -9.871 -16.774 31.521 1.00 76.12 431 ASN A N 1
ATOM 3594 C CA . ASN A 1 431 ? -10.160 -16.526 32.937 1.00 76.12 431 ASN A CA 1
ATOM 3595 C C . ASN A 1 431 ? -8.873 -16.362 33.744 1.00 76.12 431 ASN A C 1
ATOM 3597 O O . ASN A 1 431 ? -8.744 -15.397 34.493 1.00 76.12 431 ASN A O 1
ATOM 3601 N N . GLU A 1 432 ? -7.883 -17.232 33.521 1.00 78.12 432 GLU A N 1
ATOM 3602 C CA . GLU A 1 432 ? -6.580 -17.102 34.181 1.00 78.12 432 GLU A CA 1
ATOM 3603 C C . GLU A 1 432 ? -5.877 -15.780 33.838 1.00 78.12 432 GLU A C 1
ATOM 3605 O O . GLU A 1 432 ? -5.197 -15.193 34.687 1.00 78.12 432 GLU A O 1
ATOM 3610 N N . HIS A 1 433 ? -6.012 -15.309 32.591 1.00 75.12 433 HIS A N 1
ATOM 3611 C CA . HIS A 1 433 ? -5.455 -14.029 32.139 1.00 75.12 433 HIS A CA 1
ATOM 3612 C C . HIS A 1 433 ? -6.115 -12.829 32.816 1.00 75.12 433 HIS A C 1
ATOM 3614 O O . HIS A 1 433 ? -5.401 -11.902 33.206 1.00 75.12 433 HIS A O 1
ATOM 3620 N N . LEU A 1 434 ? -7.444 -12.848 32.976 1.00 68.38 434 LEU A N 1
ATOM 3621 C CA . LEU A 1 434 ? -8.195 -11.793 33.667 1.00 68.38 434 LEU A CA 1
ATOM 3622 C C . LEU A 1 434 ? -7.777 -11.659 35.136 1.00 68.38 434 LEU A C 1
ATOM 3624 O O . LEU A 1 434 ? -7.704 -10.544 35.648 1.00 68.38 434 LEU A O 1
ATOM 3628 N N . GLU A 1 435 ? -7.450 -12.772 35.790 1.00 66.81 435 GLU A N 1
ATOM 3629 C CA . GLU A 1 435 ? -7.027 -12.790 37.193 1.00 66.81 435 GLU A CA 1
ATOM 3630 C C . GLU A 1 435 ? -5.561 -12.370 37.383 1.00 66.81 435 GLU A C 1
ATOM 3632 O O . GLU A 1 435 ? -5.232 -11.701 38.361 1.00 66.81 435 GLU A O 1
ATOM 3637 N N . ASN A 1 436 ? -4.671 -12.713 36.442 1.00 65.31 436 ASN A N 1
ATOM 3638 C CA . ASN A 1 436 ? -3.218 -12.613 36.646 1.00 65.31 436 ASN A CA 1
ATOM 3639 C C . ASN A 1 436 ? -2.483 -11.607 35.739 1.00 65.31 436 ASN A C 1
ATOM 3641 O O . ASN A 1 436 ? -1.251 -11.584 35.757 1.00 65.31 436 ASN A O 1
ATOM 3645 N N . LYS A 1 437 ? -3.194 -10.787 34.943 1.00 62.59 437 LYS A N 1
ATOM 3646 C CA . LYS A 1 437 ? -2.623 -9.800 33.989 1.00 62.59 437 LYS A CA 1
ATOM 3647 C C . LYS A 1 437 ? -1.435 -10.359 33.204 1.00 62.59 437 LYS A C 1
ATOM 3649 O O . LYS A 1 437 ? -0.338 -9.798 33.185 1.00 62.59 437 LYS A O 1
ATOM 3654 N N . ARG A 1 438 ? -1.651 -11.510 32.577 1.00 66.75 438 ARG A N 1
ATOM 3655 C CA . ARG A 1 438 ? -0.637 -12.135 31.734 1.00 66.75 438 ARG A CA 1
ATOM 3656 C C . ARG A 1 438 ? -0.654 -11.472 30.345 1.00 66.75 438 ARG A C 1
ATOM 3658 O O . ARG A 1 438 ? -1.652 -10.926 29.895 1.00 66.75 438 ARG A O 1
ATOM 3665 N N . HIS A 1 439 ? 0.521 -11.459 29.730 1.00 81.62 439 HIS A N 1
ATOM 3666 C CA . HIS A 1 439 ? 0.917 -10.812 28.474 1.00 81.62 439 HIS A CA 1
ATOM 3667 C C . HIS A 1 439 ? -0.184 -10.263 27.534 1.00 81.62 439 HIS A C 1
ATOM 3669 O O . HIS A 1 439 ? -0.997 -11.017 26.993 1.00 81.62 439 HIS A O 1
ATOM 3675 N N . HIS A 1 440 ? -0.120 -8.967 27.217 1.00 85.25 440 HIS A N 1
ATOM 3676 C CA . HIS A 1 440 ? -1.093 -8.251 26.383 1.00 85.25 440 HIS A CA 1
ATOM 3677 C C . HIS A 1 440 ? -1.229 -8.812 24.965 1.00 85.25 440 HIS A C 1
ATOM 3679 O O . HIS A 1 440 ? -2.336 -8.917 24.442 1.00 85.25 440 HIS A O 1
ATOM 3685 N N . VAL A 1 441 ? -0.126 -9.191 24.317 1.00 87.50 441 VAL A N 1
ATOM 3686 C CA . VAL A 1 441 ? -0.184 -9.751 22.957 1.00 87.50 441 VAL A CA 1
ATOM 3687 C C . VAL A 1 441 ? -0.912 -11.097 22.952 1.00 87.50 441 VAL A C 1
ATOM 3689 O O . VAL A 1 441 ? -1.687 -11.372 22.035 1.00 87.50 441 VAL A O 1
ATOM 3692 N N . ARG A 1 442 ? -0.717 -11.913 23.994 1.00 87.62 442 ARG A N 1
ATOM 3693 C CA . ARG A 1 442 ? -1.432 -13.184 24.157 1.00 87.62 442 ARG A CA 1
ATOM 3694 C C . ARG A 1 442 ? -2.923 -12.941 24.378 1.00 87.62 442 ARG A C 1
ATOM 3696 O O . ARG A 1 442 ? -3.733 -13.579 23.717 1.00 87.62 442 ARG A O 1
ATOM 3703 N N . LEU A 1 443 ? -3.279 -11.958 25.207 1.00 86.75 443 LEU A N 1
ATOM 3704 C CA . LEU A 1 443 ? -4.668 -11.536 25.400 1.00 86.75 443 LEU A CA 1
ATOM 3705 C C . LEU A 1 443 ? -5.331 -11.115 24.077 1.00 86.75 443 LEU A C 1
ATOM 3707 O O . LEU A 1 443 ? -6.434 -11.562 23.771 1.00 86.75 443 LEU A O 1
ATOM 3711 N N . ILE A 1 444 ? -4.650 -10.307 23.259 1.00 88.31 444 ILE A N 1
ATOM 3712 C CA . ILE A 1 444 ? -5.137 -9.914 21.927 1.00 88.31 444 ILE A CA 1
ATOM 3713 C C . ILE A 1 444 ? -5.393 -11.153 21.065 1.00 88.31 444 ILE A C 1
ATOM 3715 O O . ILE A 1 444 ? -6.451 -11.237 20.441 1.00 88.31 444 ILE A O 1
ATOM 3719 N N . GLY A 1 445 ? -4.459 -12.109 21.033 1.00 90.81 445 GLY A N 1
ATOM 3720 C CA . GLY A 1 445 ? -4.608 -13.353 20.276 1.00 90.81 445 GLY A CA 1
ATOM 3721 C C . GLY A 1 445 ? -5.831 -14.161 20.710 1.00 90.81 445 GLY A C 1
ATOM 3722 O O . GLY A 1 445 ? -6.673 -14.493 19.873 1.00 90.81 445 GLY A O 1
ATOM 3723 N N . LEU A 1 446 ? -5.979 -14.380 22.019 1.00 90.44 446 LEU A N 1
ATOM 3724 C CA . LEU A 1 446 ? -7.102 -15.110 22.606 1.00 90.44 446 LEU A CA 1
ATOM 3725 C C . LEU A 1 446 ? -8.447 -14.434 22.316 1.00 90.44 446 LEU A C 1
ATOM 3727 O O . LEU A 1 446 ? -9.360 -15.090 21.821 1.00 90.44 446 LEU A O 1
ATOM 3731 N N . ILE A 1 447 ? -8.580 -13.124 22.571 1.00 89.50 447 ILE A N 1
ATOM 3732 C CA . ILE A 1 447 ? -9.836 -12.394 22.317 1.00 89.50 447 ILE A CA 1
ATOM 3733 C C . ILE A 1 447 ? -10.181 -12.446 20.828 1.00 89.50 447 ILE A C 1
ATOM 3735 O O . ILE A 1 447 ? -11.337 -12.664 20.470 1.00 89.50 447 ILE A O 1
ATOM 3739 N N . THR A 1 448 ? -9.195 -12.235 19.956 1.00 90.88 448 THR A N 1
ATOM 3740 C CA . THR A 1 448 ? -9.411 -12.232 18.506 1.00 90.88 448 THR A CA 1
ATOM 3741 C C . THR A 1 448 ? -9.952 -13.581 18.036 1.00 90.88 448 THR A C 1
ATOM 3743 O O . THR A 1 448 ? -10.970 -13.617 17.343 1.00 90.88 448 THR A O 1
ATOM 3746 N N . TRP A 1 449 ? -9.311 -14.676 18.449 1.00 95.62 449 TRP A N 1
ATOM 3747 C CA . TRP A 1 449 ? -9.706 -16.025 18.058 1.00 95.62 449 TRP A CA 1
ATOM 3748 C C . TRP A 1 449 ? -11.053 -16.441 18.665 1.00 95.62 449 TRP A C 1
ATOM 3750 O O . TRP A 1 449 ? -11.903 -16.989 17.969 1.00 95.62 449 TRP A O 1
ATOM 3760 N N . LEU A 1 450 ? -11.308 -16.107 19.935 1.00 92.69 450 LEU A N 1
ATOM 3761 C CA . LEU A 1 450 ? -12.593 -16.383 20.583 1.00 92.69 450 LEU A CA 1
ATOM 3762 C C . LEU A 1 450 ? -13.739 -15.613 19.916 1.00 92.69 450 LEU A C 1
ATOM 3764 O O . LEU A 1 450 ? -14.792 -16.192 19.666 1.00 92.69 450 LEU A O 1
ATOM 3768 N N . LYS A 1 451 ? -13.546 -14.337 19.559 1.00 91.19 451 LYS A N 1
ATOM 3769 C CA . LYS A 1 451 ? -14.553 -13.576 18.795 1.00 91.19 451 LYS A CA 1
ATOM 3770 C C . LYS A 1 451 ? -14.836 -14.213 17.437 1.00 91.19 451 LYS A C 1
ATOM 3772 O O . LYS A 1 451 ? -15.994 -14.302 17.042 1.00 91.19 451 LYS A O 1
ATOM 3777 N N . TYR A 1 452 ? -13.788 -14.671 16.762 1.00 92.31 452 TYR A N 1
ATOM 3778 C CA . TYR A 1 452 ? -13.886 -15.368 15.487 1.00 92.31 452 TYR A CA 1
ATOM 3779 C C . TYR A 1 452 ? -14.729 -16.650 15.620 1.00 92.31 452 TYR A C 1
ATOM 3781 O O . TYR A 1 452 ? -15.736 -16.802 14.929 1.00 92.31 452 TYR A O 1
ATOM 3789 N N . TYR A 1 453 ? -14.399 -17.506 16.590 1.00 94.19 453 TYR A N 1
ATOM 3790 C CA . TYR A 1 453 ? -15.135 -18.740 16.869 1.00 94.19 453 TYR A CA 1
ATOM 3791 C C . TYR A 1 453 ? -16.596 -18.464 17.272 1.00 94.19 453 TYR A C 1
ATOM 3793 O O . TYR A 1 453 ? -17.516 -19.127 16.796 1.00 94.19 453 TYR A O 1
ATOM 3801 N N . ALA A 1 454 ? -16.835 -17.431 18.088 1.00 90.38 454 ALA A N 1
ATOM 3802 C CA . ALA A 1 454 ? -18.174 -16.997 18.484 1.00 90.38 454 ALA A CA 1
ATOM 3803 C C . ALA A 1 454 ? -19.030 -16.536 17.299 1.00 90.38 454 ALA A C 1
ATOM 3805 O O . ALA A 1 454 ? -20.229 -16.808 17.272 1.00 90.38 454 ALA A O 1
ATOM 3806 N N . GLN A 1 455 ? -18.440 -15.824 16.334 1.00 89.06 455 GLN A N 1
ATOM 3807 C CA . GLN A 1 455 ? -19.158 -15.364 15.148 1.00 89.06 455 GLN A CA 1
ATOM 3808 C C . GLN A 1 455 ? -19.552 -16.534 14.239 1.00 89.06 455 GLN A C 1
ATOM 3810 O O . GLN A 1 455 ? -20.682 -16.554 13.751 1.00 89.06 455 GLN A O 1
ATOM 3815 N N . ILE A 1 456 ? -18.664 -17.516 14.058 1.00 91.69 456 ILE A N 1
ATOM 3816 C CA . ILE A 1 456 ? -18.972 -18.753 13.324 1.00 91.69 456 ILE A CA 1
ATOM 3817 C C . ILE A 1 456 ? -20.098 -19.512 14.024 1.00 91.69 456 ILE A C 1
ATOM 3819 O O . ILE A 1 456 ? -21.091 -19.862 13.389 1.00 91.69 456 ILE A O 1
ATOM 3823 N N . TYR A 1 457 ? -19.992 -19.701 15.340 1.00 92.31 457 TYR A N 1
ATOM 3824 C CA . TYR A 1 457 ? -21.037 -20.354 16.124 1.00 92.31 457 TYR A CA 1
ATOM 3825 C C . TYR A 1 457 ? -22.378 -19.618 16.010 1.00 92.31 457 TYR A C 1
ATOM 3827 O O . TYR A 1 457 ? -23.396 -20.257 15.767 1.00 92.31 457 TYR A O 1
ATOM 3835 N N . ALA A 1 458 ? -22.393 -18.284 16.101 1.00 85.62 458 ALA A N 1
ATOM 3836 C CA . ALA A 1 458 ? -23.610 -17.490 15.931 1.00 85.62 458 ALA A CA 1
ATOM 3837 C C . ALA A 1 458 ? -24.246 -17.685 14.544 1.00 85.62 458 ALA A C 1
ATOM 3839 O O . ALA A 1 458 ? -25.464 -17.797 14.445 1.00 85.62 458 ALA A O 1
ATOM 3840 N N . PHE A 1 459 ? -23.441 -17.762 13.483 1.00 86.12 459 PHE A N 1
ATOM 3841 C CA . PHE A 1 459 ? -23.936 -18.002 12.126 1.00 86.12 459 PHE A CA 1
ATOM 3842 C C . PHE A 1 459 ? -24.552 -19.398 11.975 1.00 86.12 459 PHE A C 1
ATOM 3844 O O . PHE A 1 459 ? -25.679 -19.535 11.502 1.00 86.12 459 PHE A O 1
ATOM 3851 N N . VAL A 1 460 ? -23.842 -20.435 12.424 1.00 88.19 460 VAL A N 1
ATOM 3852 C CA . VAL A 1 460 ? -24.317 -21.828 12.370 1.00 88.19 460 VAL A CA 1
ATOM 3853 C C . VAL A 1 460 ? -25.584 -21.999 13.214 1.00 88.19 460 VAL A C 1
ATOM 3855 O O . VAL A 1 460 ? -26.546 -22.635 12.786 1.00 88.19 460 VAL A O 1
ATOM 3858 N N . LEU A 1 461 ? -25.627 -21.345 14.378 1.00 86.06 461 LEU A N 1
ATOM 3859 C CA . LEU A 1 461 ? -26.795 -21.294 15.249 1.00 86.06 461 LEU A CA 1
ATOM 3860 C C . LEU A 1 461 ? -27.983 -20.581 14.591 1.00 86.06 461 LEU A C 1
ATOM 3862 O O . LEU A 1 461 ? -29.122 -21.015 14.753 1.00 86.06 461 LEU A O 1
ATOM 3866 N N . HIS A 1 462 ? -27.743 -19.492 13.855 1.00 81.81 462 HIS A N 1
ATOM 3867 C CA . HIS A 1 462 ? -28.777 -18.763 13.119 1.00 81.81 462 HIS A CA 1
ATOM 3868 C C . HIS A 1 462 ? -29.413 -19.631 12.022 1.00 81.81 462 HIS A C 1
ATOM 3870 O O . HIS A 1 462 ? -30.641 -19.640 11.899 1.00 81.81 462 HIS A O 1
ATOM 3876 N N . ASN A 1 463 ? -28.608 -20.433 11.324 1.00 82.50 463 ASN A N 1
ATOM 3877 C CA . ASN A 1 463 ? -29.042 -21.299 10.224 1.00 82.50 463 ASN A CA 1
ATOM 3878 C C . ASN A 1 463 ? -29.615 -22.664 10.652 1.00 82.50 463 ASN A C 1
ATOM 3880 O O . ASN A 1 463 ? -29.892 -23.492 9.792 1.00 82.50 463 ASN A O 1
ATOM 3884 N N . ASP A 1 464 ? -29.846 -22.881 11.951 1.00 78.06 464 ASP A N 1
ATOM 3885 C CA . ASP A 1 464 ? -30.481 -24.096 12.495 1.00 78.06 464 ASP A CA 1
ATOM 3886 C C . ASP A 1 464 ? -29.714 -25.405 12.255 1.00 78.06 464 ASP A C 1
ATOM 3888 O O . ASP A 1 464 ? -30.307 -26.462 12.045 1.00 78.06 464 ASP A O 1
ATOM 3892 N N . SER A 1 465 ? -28.382 -25.359 12.283 1.00 78.50 465 SER A N 1
ATOM 3893 C CA . SER A 1 465 ? -27.594 -26.589 12.179 1.00 78.50 465 SER A CA 1
ATOM 3894 C C . SER A 1 465 ? -27.866 -27.537 13.354 1.00 78.50 465 SER A C 1
ATOM 3896 O O . SER A 1 465 ? -27.997 -27.116 14.508 1.00 78.50 465 SER A O 1
ATOM 3898 N N . HIS A 1 466 ? -27.917 -28.837 13.064 1.00 77.56 466 HIS A N 1
ATOM 3899 C CA . HIS A 1 466 ? -28.148 -29.909 14.040 1.00 77.56 466 HIS A CA 1
ATOM 3900 C C . HIS A 1 466 ? -26.885 -30.726 14.345 1.00 77.56 466 HIS A C 1
ATOM 3902 O O . HIS A 1 466 ? -26.966 -31.851 14.829 1.00 77.56 466 HIS A O 1
ATOM 3908 N N . GLU A 1 467 ? -25.714 -30.162 14.062 1.00 79.69 467 GLU A N 1
ATOM 3909 C CA . GLU A 1 467 ? -24.421 -30.782 14.337 1.00 79.69 467 GLU A CA 1
ATOM 3910 C C . GLU A 1 467 ? -24.183 -31.039 15.836 1.00 79.69 467 GLU A C 1
ATOM 3912 O O . GLU A 1 467 ? -24.440 -30.182 16.687 1.00 79.69 467 GLU A O 1
ATOM 3917 N N . ASP A 1 468 ? -23.597 -32.194 16.172 1.00 84.31 468 ASP A N 1
ATOM 3918 C CA . ASP A 1 468 ? -23.351 -32.617 17.564 1.00 84.31 468 ASP A CA 1
ATOM 3919 C C . ASP A 1 468 ? -22.501 -31.608 18.353 1.00 84.31 468 ASP A C 1
ATOM 3921 O O . ASP A 1 468 ? -22.689 -31.411 19.559 1.00 84.31 468 ASP A O 1
ATOM 3925 N N . VAL A 1 469 ? -21.573 -30.927 17.669 1.00 87.38 469 VAL A N 1
ATOM 3926 C CA . VAL A 1 469 ? -20.708 -29.912 18.285 1.00 87.38 469 VAL A CA 1
ATOM 3927 C C . VAL A 1 469 ? -21.513 -28.744 18.863 1.00 87.38 469 VAL A C 1
ATOM 3929 O O . VAL A 1 469 ? -21.127 -28.203 19.900 1.00 87.38 469 VAL A O 1
ATOM 3932 N N . MET A 1 470 ? -22.668 -28.407 18.281 1.00 86.69 470 MET A N 1
ATOM 3933 C CA . MET A 1 470 ? -23.543 -27.344 18.784 1.00 86.69 470 MET A CA 1
ATOM 3934 C C . MET A 1 470 ? -24.044 -27.671 20.192 1.00 86.69 470 MET A C 1
ATOM 3936 O O . MET A 1 470 ? -23.967 -26.836 21.088 1.00 86.69 470 MET A O 1
ATOM 3940 N N . SER A 1 471 ? -24.435 -28.927 20.429 1.00 84.88 471 SER A N 1
ATOM 3941 C CA . SER A 1 471 ? -24.872 -29.402 21.750 1.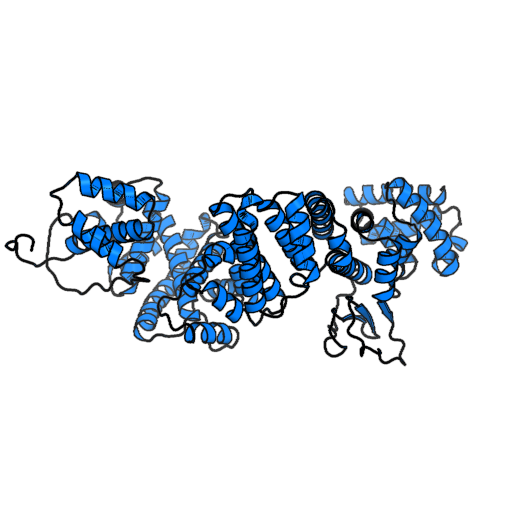00 84.88 471 SER A CA 1
ATOM 3942 C C . SER A 1 471 ? -23.747 -29.400 22.793 1.00 84.88 471 SER A C 1
ATOM 3944 O O . SER A 1 471 ? -24.009 -29.323 23.999 1.00 84.88 471 SER A O 1
ATOM 3946 N N . ASN A 1 472 ? -22.490 -29.524 22.361 1.00 88.31 472 ASN A N 1
ATOM 3947 C CA . ASN A 1 472 ? -21.326 -29.440 23.245 1.00 88.31 472 ASN A CA 1
ATOM 3948 C C . ASN A 1 472 ? -21.036 -27.986 23.628 1.00 88.31 472 ASN A C 1
ATOM 3950 O O . ASN A 1 472 ? -20.926 -27.683 24.816 1.00 88.31 472 ASN A O 1
ATOM 3954 N N . ILE A 1 473 ? -21.019 -27.080 22.643 1.00 88.44 473 ILE A N 1
ATOM 3955 C CA . ILE A 1 473 ? -20.859 -25.636 22.870 1.00 88.44 473 ILE A CA 1
ATOM 3956 C C . ILE A 1 473 ? -21.982 -25.115 23.774 1.00 88.44 473 ILE A C 1
ATOM 3958 O O . ILE A 1 473 ? -21.712 -24.399 24.737 1.00 88.44 473 ILE A O 1
ATOM 3962 N N . ASP A 1 474 ? -23.226 -25.535 23.538 1.00 83.50 474 ASP A N 1
ATOM 3963 C CA . ASP A 1 474 ? -24.377 -25.144 24.351 1.00 83.50 474 ASP A CA 1
ATOM 3964 C C . ASP A 1 474 ? -24.229 -25.561 25.812 1.00 83.50 474 ASP A C 1
ATOM 3966 O O . ASP A 1 474 ? -24.477 -24.763 26.720 1.00 83.50 474 ASP A O 1
ATOM 3970 N N . ARG A 1 475 ? -23.804 -26.809 26.046 1.00 83.94 475 ARG A N 1
ATOM 3971 C CA . ARG A 1 475 ? -23.534 -27.323 27.392 1.00 83.94 475 ARG A CA 1
ATOM 3972 C C . ARG A 1 475 ? -22.396 -26.570 28.059 1.00 83.94 475 ARG A C 1
ATOM 3974 O O . ARG A 1 475 ? -22.519 -26.274 29.241 1.00 83.94 475 ARG A O 1
ATOM 3981 N N . PHE A 1 476 ? -21.326 -26.255 27.332 1.00 86.00 476 PHE A N 1
ATOM 3982 C CA . PHE A 1 476 ? -20.216 -25.471 27.866 1.00 86.00 476 PHE A CA 1
ATOM 3983 C C . PHE A 1 476 ? -20.687 -24.076 28.295 1.00 86.00 476 PHE A C 1
ATOM 3985 O O . PHE A 1 476 ? -20.492 -23.673 29.440 1.00 86.00 476 PHE A O 1
ATOM 3992 N N . LEU A 1 477 ? -21.389 -23.362 27.409 1.00 81.25 477 LEU A N 1
ATOM 3993 C CA . LEU A 1 477 ? -21.913 -22.029 27.696 1.00 81.25 477 LEU A CA 1
ATOM 3994 C C . LEU A 1 477 ? -22.926 -22.048 28.850 1.00 81.25 477 LEU A C 1
ATOM 3996 O O . LEU A 1 477 ? -22.962 -21.103 29.631 1.00 81.25 477 LEU A O 1
ATOM 4000 N N . ALA A 1 478 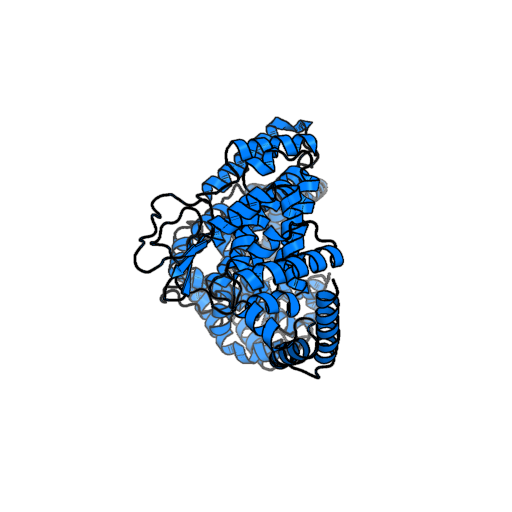? -23.724 -23.103 29.015 1.00 76.69 478 ALA A N 1
ATOM 4001 C CA . ALA A 1 478 ? -24.716 -23.200 30.088 1.00 76.69 478 ALA A CA 1
ATOM 4002 C C . ALA A 1 478 ? -24.122 -23.334 31.504 1.00 76.69 478 ALA A C 1
ATOM 4004 O O . ALA A 1 478 ? -24.844 -23.109 32.470 1.00 76.69 478 ALA A O 1
ATOM 4005 N N . ARG A 1 479 ? -22.839 -23.696 31.653 1.00 73.50 479 ARG A N 1
ATOM 4006 C CA . ARG A 1 479 ? -22.223 -23.908 32.977 1.00 73.50 479 ARG A CA 1
ATOM 4007 C C . ARG A 1 479 ? -21.892 -22.613 33.725 1.00 73.50 479 ARG A C 1
ATOM 4009 O O . ARG A 1 479 ? -21.728 -22.657 34.938 1.00 73.50 479 ARG A O 1
ATOM 4016 N N . ASP A 1 480 ? -21.816 -21.474 33.028 1.00 65.62 480 ASP A N 1
ATOM 4017 C CA . ASP A 1 480 ? -21.558 -20.148 33.622 1.00 65.62 480 ASP A CA 1
ATOM 4018 C C . ASP A 1 480 ? -20.309 -20.082 34.531 1.00 65.62 480 ASP A C 1
ATOM 4020 O O . ASP A 1 480 ? -20.245 -19.324 35.496 1.00 65.62 480 ASP A O 1
ATOM 4024 N N . GLU A 1 481 ? -19.274 -20.853 34.196 1.00 63.31 481 GLU A N 1
ATOM 4025 C CA . GLU A 1 481 ? -18.057 -21.020 35.011 1.00 63.31 481 GLU A CA 1
ATOM 4026 C C . GLU A 1 481 ? -17.072 -19.831 34.927 1.00 63.31 481 GLU A C 1
ATOM 4028 O O . GLU A 1 481 ? -16.016 -19.854 35.551 1.00 63.31 481 GLU A O 1
ATOM 4033 N N . SER A 1 482 ? -17.379 -18.790 34.144 1.00 60.78 482 SER A N 1
ATOM 4034 C CA . SER A 1 482 ? -16.421 -17.768 33.700 1.00 60.78 482 SER A CA 1
ATOM 4035 C C . SER A 1 482 ? -17.012 -16.355 33.699 1.00 60.78 482 SER A C 1
ATOM 4037 O O . SER A 1 482 ? -18.070 -16.126 33.112 1.00 60.78 482 SER A O 1
ATOM 4039 N N . VAL A 1 483 ? -16.270 -15.375 34.236 1.00 61.75 483 VAL A N 1
ATOM 4040 C CA . VAL A 1 483 ? -16.602 -13.935 34.124 1.00 61.75 483 VAL A CA 1
ATOM 4041 C C . VAL A 1 483 ? -16.571 -13.473 32.659 1.00 61.75 483 VAL A C 1
ATOM 4043 O O . VAL A 1 483 ? -17.413 -12.688 32.220 1.00 61.75 483 VAL A O 1
ATOM 4046 N N . PHE A 1 484 ? -15.645 -14.012 31.859 1.00 69.12 484 PHE A N 1
ATOM 4047 C CA . PHE A 1 484 ? -15.590 -13.763 30.417 1.00 69.12 484 PHE A CA 1
ATOM 4048 C C . PHE A 1 484 ? -16.758 -14.413 29.657 1.00 69.12 484 PHE A C 1
ATOM 4050 O O . PHE A 1 484 ? -17.198 -13.885 28.635 1.00 69.12 484 PHE A O 1
ATOM 4057 N N . GLY A 1 485 ? -17.309 -15.516 30.173 1.00 69.75 485 GLY A N 1
ATOM 4058 C CA . GLY A 1 485 ? -18.427 -16.256 29.586 1.00 69.75 485 GLY A CA 1
ATOM 4059 C C . GLY A 1 485 ? -19.655 -15.386 29.322 1.00 69.75 485 GLY A C 1
ATOM 4060 O O . GLY A 1 485 ? -20.240 -15.471 28.243 1.00 69.75 485 GLY A O 1
ATOM 4061 N N . ALA A 1 486 ? -20.000 -14.479 30.241 1.00 66.56 486 ALA A N 1
ATOM 4062 C CA . ALA A 1 486 ? -21.093 -13.526 30.037 1.00 66.56 486 ALA A CA 1
ATOM 4063 C C . ALA A 1 486 ? -20.819 -12.572 28.856 1.00 66.56 486 ALA A C 1
ATOM 4065 O O . ALA A 1 486 ? -21.680 -12.374 27.999 1.00 66.56 486 ALA A O 1
ATOM 4066 N N . THR A 1 487 ? -19.598 -12.037 28.760 1.00 70.81 487 THR A N 1
ATOM 4067 C CA . THR A 1 487 ? -19.166 -11.174 27.644 1.00 70.81 487 THR A CA 1
ATOM 4068 C C . THR A 1 487 ? -19.202 -11.921 26.309 1.00 70.81 487 THR A C 1
ATOM 4070 O O . THR A 1 487 ? -19.670 -11.386 25.303 1.00 70.81 487 THR A O 1
ATOM 4073 N N . PHE A 1 488 ? -18.754 -13.176 26.299 1.00 76.00 488 PHE A N 1
ATOM 4074 C CA . PHE A 1 488 ? -18.768 -14.039 25.121 1.00 76.00 488 PHE A CA 1
ATOM 4075 C C . PHE A 1 488 ? -20.200 -14.315 24.632 1.00 76.00 488 PHE A C 1
ATOM 4077 O O . PHE A 1 488 ? -20.501 -14.129 23.452 1.00 76.00 488 PHE A O 1
ATOM 4084 N N . LYS A 1 489 ? -21.116 -14.650 25.549 1.00 74.44 489 LYS A N 1
ATOM 4085 C CA . LYS A 1 489 ? -22.551 -14.828 25.263 1.00 74.44 489 LYS A CA 1
ATOM 4086 C C . LYS A 1 489 ? -23.204 -13.562 24.710 1.00 74.44 489 LYS A C 1
ATOM 4088 O O . LYS A 1 489 ? -23.941 -13.633 23.729 1.00 74.44 489 LYS A O 1
ATOM 4093 N N . LEU A 1 490 ? -22.914 -12.400 25.300 1.00 71.44 490 LEU A N 1
ATOM 4094 C CA . LEU A 1 490 ? -23.410 -11.109 24.809 1.00 71.44 490 LEU A CA 1
ATOM 4095 C C . LEU A 1 490 ? -22.904 -10.806 23.395 1.00 71.44 490 LEU A C 1
ATOM 4097 O O . LEU A 1 490 ? -23.654 -10.284 22.570 1.00 71.44 490 LEU A O 1
ATOM 4101 N N . PHE A 1 491 ? -21.652 -11.155 23.091 1.00 77.12 491 PHE A N 1
ATOM 4102 C CA . PHE A 1 491 ? -21.120 -11.022 21.740 1.00 77.12 491 PHE A CA 1
ATOM 4103 C C . PHE A 1 491 ? -21.858 -11.930 20.748 1.00 77.12 491 PHE A C 1
ATOM 4105 O O . PHE A 1 491 ? -22.258 -11.437 19.695 1.00 77.12 491 PHE A O 1
ATOM 4112 N N . ILE A 1 492 ? -22.110 -13.200 21.089 1.00 80.69 492 ILE A N 1
ATOM 4113 C CA . ILE A 1 492 ? -22.917 -14.116 20.261 1.00 80.69 492 ILE A CA 1
ATOM 4114 C C . ILE A 1 492 ? -24.308 -13.526 20.014 1.00 80.69 492 ILE A C 1
ATOM 4116 O O . ILE A 1 492 ? -24.733 -13.414 18.866 1.00 80.69 492 ILE A O 1
ATOM 4120 N N . LEU A 1 493 ? -24.992 -13.075 21.069 1.00 70.31 493 LEU A N 1
ATOM 4121 C CA . LEU A 1 493 ? -26.325 -12.479 20.961 1.00 70.31 493 LEU A CA 1
ATOM 4122 C C . LEU A 1 493 ? -26.327 -11.258 20.034 1.00 70.31 493 LEU A C 1
ATOM 4124 O O . LEU A 1 493 ? -27.199 -11.126 19.177 1.00 70.31 493 LEU A O 1
ATOM 4128 N N . LYS A 1 494 ? -25.317 -10.390 20.154 1.00 72.50 494 LYS A N 1
ATOM 4129 C CA . LYS A 1 494 ? -25.137 -9.246 19.255 1.00 72.50 494 LYS A CA 1
ATOM 4130 C C . LYS A 1 494 ? -25.017 -9.684 17.792 1.00 72.50 494 LYS A C 1
ATOM 4132 O O . LYS A 1 494 ? -25.609 -9.035 16.931 1.00 72.50 494 LYS A O 1
ATOM 4137 N N . GLN A 1 495 ? -24.272 -10.755 17.503 1.00 74.31 495 GLN A N 1
ATOM 4138 C CA . GLN A 1 495 ? -24.157 -11.281 16.138 1.00 74.31 495 GLN A CA 1
ATOM 4139 C C . GLN A 1 495 ? -25.494 -11.830 15.629 1.00 74.31 495 GLN A C 1
ATOM 4141 O O . GLN A 1 495 ? -25.891 -11.494 14.517 1.00 74.31 495 GLN A O 1
ATOM 4146 N N . LEU A 1 496 ? -26.230 -12.582 16.453 1.00 70.38 496 LEU A N 1
ATOM 4147 C CA . LEU A 1 496 ? -27.552 -13.115 16.097 1.00 70.38 496 LEU A CA 1
ATOM 4148 C C . LEU A 1 496 ? -28.552 -12.003 15.749 1.00 70.38 496 LEU A C 1
ATOM 4150 O O . LEU A 1 496 ? -29.238 -12.081 14.728 1.00 70.38 496 LEU A O 1
ATOM 4154 N N . VAL A 1 497 ? -28.602 -10.939 16.557 1.00 64.94 497 VAL A N 1
ATOM 4155 C CA . VAL A 1 497 ? -29.451 -9.762 16.296 1.00 64.94 497 VAL A CA 1
ATOM 4156 C C . VAL A 1 497 ? -29.050 -9.084 14.983 1.00 64.94 497 VAL A C 1
ATOM 4158 O O . VAL A 1 497 ? -29.911 -8.731 14.180 1.00 64.94 497 VAL A O 1
ATOM 4161 N N . HIS A 1 498 ? -27.747 -8.931 14.733 1.00 66.06 498 HIS A N 1
ATOM 4162 C CA . HIS A 1 498 ? -27.245 -8.318 13.504 1.00 66.06 498 HIS A CA 1
ATOM 4163 C C . HIS A 1 498 ? -27.585 -9.145 12.251 1.00 66.06 498 HIS A C 1
ATOM 4165 O O . HIS A 1 498 ? -28.031 -8.589 11.247 1.00 66.06 498 HIS A O 1
ATOM 4171 N N . MET A 1 499 ? -27.412 -10.470 12.306 1.00 69.75 499 MET A N 1
ATOM 4172 C CA . MET A 1 499 ? -27.726 -11.393 11.203 1.00 69.75 499 MET A CA 1
ATOM 4173 C C . MET A 1 499 ? -29.222 -11.423 10.879 1.00 69.75 499 MET A C 1
ATOM 4175 O O . MET A 1 499 ? -29.596 -11.547 9.716 1.00 69.75 499 MET A O 1
ATOM 4179 N N . SER A 1 500 ? -30.072 -11.204 11.883 1.00 63.44 500 SER A N 1
ATOM 4180 C CA . SER A 1 500 ? -31.528 -11.246 11.734 1.00 63.44 500 SER A CA 1
ATOM 4181 C C . SER A 1 500 ? -32.133 -10.013 11.033 1.00 63.44 500 SER A C 1
ATOM 4183 O O . SER A 1 500 ? -33.338 -9.977 10.856 1.00 63.44 500 SER A O 1
ATOM 4185 N N . LYS A 1 501 ? -31.338 -9.022 10.586 1.00 53.16 501 LYS A N 1
ATOM 4186 C CA . LYS A 1 501 ? -31.755 -7.856 9.760 1.00 53.16 501 LYS A CA 1
ATOM 4187 C C . LYS A 1 501 ? -33.028 -7.118 10.241 1.00 53.16 501 LYS A C 1
ATOM 4189 O O . LYS A 1 501 ? -34.107 -7.310 9.693 1.00 53.16 501 LYS A O 1
ATOM 4194 N N . ASN A 1 502 ? -32.877 -6.155 11.160 1.00 46.88 502 ASN A N 1
ATOM 4195 C CA . ASN A 1 502 ? -33.956 -5.266 11.659 1.00 46.88 502 ASN A CA 1
ATOM 4196 C C . ASN A 1 502 ? -35.074 -5.963 12.452 1.00 46.88 502 ASN A C 1
ATOM 4198 O O . ASN A 1 502 ? -36.211 -5.498 12.492 1.00 46.88 502 ASN A O 1
ATOM 4202 N N . VAL A 1 503 ? -34.728 -7.063 13.099 1.00 49.53 503 VAL A N 1
ATOM 4203 C CA . VAL A 1 503 ? -35.620 -7.883 13.913 1.00 49.53 503 VAL A CA 1
ATOM 4204 C C . VAL A 1 503 ? -35.411 -7.476 15.374 1.00 49.53 503 VAL A C 1
ATOM 4206 O O . VAL A 1 503 ? -34.274 -7.273 15.815 1.00 49.53 503 VAL A O 1
ATOM 4209 N N . THR A 1 504 ? -36.497 -7.240 16.109 1.00 49.12 504 THR A N 1
ATOM 4210 C CA . THR A 1 504 ? -36.414 -6.818 17.513 1.00 49.12 504 THR A CA 1
ATOM 4211 C C . THR A 1 504 ? -35.893 -7.966 18.383 1.00 49.12 504 THR A C 1
ATOM 4213 O O . THR A 1 504 ? -35.902 -9.130 17.985 1.00 49.12 504 THR A O 1
ATOM 4216 N N . LEU A 1 505 ? -35.444 -7.668 19.606 1.00 50.69 505 LEU A N 1
ATOM 4217 C CA . LEU A 1 505 ? -35.037 -8.700 20.574 1.00 50.69 505 LEU A CA 1
ATOM 4218 C C . LEU A 1 505 ? -36.158 -9.732 20.824 1.00 50.69 505 LEU A C 1
ATOM 4220 O O . LEU A 1 505 ? -35.881 -10.902 21.075 1.00 50.69 505 LEU A O 1
ATOM 4224 N N . THR A 1 506 ? -37.415 -9.302 20.702 1.00 52.34 506 THR A N 1
ATOM 4225 C CA . THR A 1 506 ? -38.622 -10.128 20.817 1.00 52.34 506 THR A CA 1
ATOM 4226 C C . THR A 1 506 ? -38.783 -11.092 19.643 1.00 52.34 506 THR A C 1
ATOM 4228 O O . THR A 1 506 ? -39.148 -12.242 19.838 1.00 52.34 506 THR A O 1
ATOM 4231 N N . ASP A 1 507 ? -38.435 -10.676 18.434 1.00 52.72 507 ASP A N 1
ATOM 4232 C CA . ASP A 1 507 ? -38.523 -11.544 17.261 1.00 52.72 507 ASP A CA 1
ATOM 4233 C C . ASP A 1 507 ? -37.356 -12.561 17.227 1.00 52.72 507 ASP A C 1
ATOM 4235 O O . ASP A 1 507 ? -37.530 -13.713 16.833 1.00 52.72 507 ASP A O 1
ATOM 4239 N N . VAL A 1 508 ? -36.166 -12.177 17.722 1.00 54.66 508 VAL A N 1
ATOM 4240 C CA . VAL A 1 508 ? -35.058 -13.118 17.992 1.00 54.66 508 VAL A CA 1
ATOM 4241 C C . VAL A 1 508 ? -35.486 -14.136 19.051 1.00 54.66 508 VAL A C 1
ATOM 4243 O O . VAL A 1 508 ? -35.249 -15.331 18.894 1.00 54.66 508 VAL A O 1
ATOM 4246 N N . ARG A 1 509 ? -36.165 -13.691 20.113 1.00 59.19 509 ARG A N 1
ATOM 4247 C CA . ARG A 1 509 ? -36.734 -14.586 21.126 1.00 59.19 509 ARG A CA 1
ATOM 4248 C C . ARG A 1 509 ? -37.640 -15.630 20.473 1.00 59.19 509 ARG A C 1
ATOM 4250 O O . ARG A 1 509 ? -37.446 -16.810 20.734 1.00 59.19 509 ARG A O 1
ATOM 4257 N N . ASP A 1 510 ? -38.552 -15.220 19.600 1.00 61.28 510 ASP A N 1
ATOM 4258 C CA . ASP A 1 510 ? -39.518 -16.119 18.962 1.00 61.28 510 ASP A CA 1
ATOM 4259 C C . ASP A 1 510 ? -38.858 -17.065 17.927 1.00 61.28 510 ASP A C 1
ATOM 4261 O O . ASP A 1 510 ? -39.247 -18.228 17.824 1.00 61.28 510 ASP A O 1
ATOM 4265 N N . LEU A 1 511 ? -37.785 -16.636 17.246 1.00 65.50 511 LEU A N 1
ATOM 4266 C CA . LEU A 1 511 ? -36.949 -17.495 16.385 1.00 65.50 511 LEU A CA 1
ATOM 4267 C C . LEU A 1 511 ? -36.259 -18.629 17.160 1.00 65.50 511 LEU A C 1
ATOM 4269 O O . LEU A 1 511 ? -36.148 -19.752 16.668 1.00 65.50 511 LEU A O 1
ATOM 4273 N N . PHE A 1 512 ? -35.781 -18.342 18.371 1.00 66.44 512 PHE A N 1
ATOM 4274 C CA . PHE A 1 512 ? -34.987 -19.281 19.165 1.00 66.44 512 PHE A CA 1
ATOM 4275 C C . PHE A 1 512 ? -35.787 -19.994 20.268 1.00 66.44 512 PHE A C 1
ATOM 4277 O O . PHE A 1 512 ? -35.268 -20.935 20.864 1.00 66.44 512 PHE A O 1
ATOM 4284 N N . ILE A 1 513 ? -37.048 -19.617 20.523 1.00 62.72 513 ILE A N 1
ATOM 4285 C CA . ILE A 1 513 ? -37.892 -20.220 21.575 1.00 62.72 513 ILE A CA 1
ATOM 4286 C C . ILE A 1 513 ? -38.164 -21.709 21.324 1.00 62.72 513 ILE A C 1
ATOM 4288 O O . ILE A 1 513 ? -38.265 -22.497 22.266 1.00 62.72 513 ILE A O 1
ATOM 4292 N N . HIS A 1 514 ? -38.236 -22.098 20.048 1.00 61.06 514 HIS A N 1
ATOM 4293 C CA . HIS A 1 514 ? -38.454 -23.474 19.607 1.00 61.06 514 HIS A CA 1
ATOM 4294 C C . HIS A 1 514 ? -37.149 -24.268 19.448 1.00 61.06 514 HIS A C 1
ATOM 4296 O O . HIS A 1 514 ? -37.189 -25.496 19.381 1.00 61.06 514 HIS A O 1
ATOM 4302 N N . ARG A 1 515 ? -35.989 -23.596 19.446 1.00 66.62 515 ARG A N 1
ATOM 4303 C CA . ARG A 1 515 ? -34.672 -24.243 19.386 1.00 66.62 515 ARG A CA 1
ATOM 4304 C C . ARG A 1 515 ? -34.236 -24.669 20.792 1.00 66.62 515 ARG A C 1
ATOM 4306 O O . ARG A 1 515 ? -34.470 -23.974 21.784 1.00 66.62 515 ARG A O 1
ATOM 4313 N N . ASN A 1 516 ? -33.605 -25.838 20.923 1.00 65.12 516 ASN A N 1
ATOM 4314 C CA . ASN A 1 516 ? -33.194 -26.384 22.226 1.00 65.12 516 ASN A CA 1
ATOM 4315 C C . ASN A 1 516 ? -31.849 -25.811 22.724 1.00 65.12 516 ASN A C 1
ATOM 4317 O O . ASN A 1 516 ? -30.971 -26.557 23.147 1.00 65.12 516 ASN A O 1
ATOM 4321 N N . VAL A 1 517 ? -31.688 -24.485 22.677 1.00 71.06 517 VAL A N 1
ATOM 4322 C CA . VAL A 1 517 ? -30.435 -23.797 23.036 1.00 71.06 517 VAL A CA 1
ATOM 4323 C C . VAL A 1 517 ? -30.443 -23.456 24.525 1.00 71.06 517 VAL A C 1
ATOM 4325 O O . VAL A 1 517 ? -30.994 -22.440 24.960 1.00 71.06 517 VAL A O 1
ATOM 4328 N N . VAL A 1 518 ? -29.852 -24.334 25.337 1.00 70.31 518 VAL A N 1
ATOM 4329 C CA . VAL A 1 518 ? -29.994 -24.320 26.806 1.00 70.31 518 VAL A CA 1
ATOM 4330 C C . VAL A 1 518 ? -29.488 -23.025 27.443 1.00 70.31 518 VAL A C 1
ATOM 4332 O O . VAL A 1 518 ? -30.160 -22.479 28.313 1.00 70.31 518 VAL A O 1
ATOM 4335 N N . TRP A 1 519 ? -28.337 -22.505 27.012 1.00 70.88 519 TRP A N 1
ATOM 4336 C CA . TRP A 1 519 ? -27.749 -21.296 27.602 1.00 70.88 519 TRP A CA 1
ATOM 4337 C C . TRP A 1 519 ? -28.494 -20.007 27.216 1.00 70.88 519 TRP A C 1
ATOM 4339 O O . TRP A 1 519 ? -28.404 -19.012 27.935 1.00 70.88 519 TRP A O 1
ATOM 4349 N N . LEU A 1 520 ? -29.225 -20.022 26.095 1.00 66.88 520 LEU A N 1
ATOM 4350 C CA . LEU A 1 520 ? -29.971 -18.877 25.569 1.00 66.88 520 LEU A CA 1
ATOM 4351 C C . LEU A 1 520 ? -31.394 -18.813 26.151 1.00 66.88 520 LEU A C 1
ATOM 4353 O O . LEU A 1 520 ? -31.926 -17.725 26.366 1.00 66.88 520 LEU A O 1
ATOM 4357 N N . ARG A 1 521 ? -31.997 -19.966 26.480 1.00 62.22 521 ARG A N 1
ATOM 4358 C CA . ARG A 1 521 ? -33.340 -20.056 27.085 1.00 62.22 521 ARG A CA 1
ATOM 4359 C C . ARG A 1 521 ? -33.540 -19.142 28.302 1.00 62.22 521 ARG A C 1
ATOM 4361 O O . ARG A 1 521 ? -34.548 -18.434 28.301 1.00 62.22 521 ARG A O 1
ATOM 4368 N N . PRO A 1 522 ? -32.636 -19.078 29.301 1.00 55.97 522 PRO A N 1
ATOM 4369 C CA . PRO A 1 522 ? -32.775 -18.158 30.431 1.00 55.97 522 PRO A CA 1
ATOM 4370 C C . PRO A 1 522 ? -32.898 -16.683 30.026 1.00 55.97 522 PRO A C 1
ATOM 4372 O O . PRO A 1 522 ? -33.593 -15.937 30.708 1.00 55.97 522 PRO A O 1
ATOM 4375 N N . LEU A 1 523 ? -32.269 -16.278 28.915 1.00 55.62 523 LEU A N 1
ATOM 4376 C CA . LEU A 1 523 ? -32.325 -14.915 28.370 1.00 55.62 523 LEU A CA 1
ATOM 4377 C C . LEU A 1 523 ? -33.624 -14.648 27.583 1.00 55.62 523 LEU A C 1
ATOM 4379 O O . LEU A 1 523 ? -34.061 -13.508 27.483 1.00 55.62 523 LEU A O 1
ATOM 4383 N N . ILE A 1 524 ? -34.237 -15.701 27.032 1.00 51.09 524 ILE A N 1
ATOM 4384 C CA . ILE A 1 524 ? -35.429 -15.661 26.166 1.00 51.09 524 ILE A CA 1
ATOM 4385 C C . ILE A 1 524 ? -36.740 -15.818 26.961 1.00 51.09 524 ILE A C 1
ATOM 4387 O O . ILE A 1 524 ? -37.748 -15.222 26.597 1.00 51.09 524 ILE A O 1
ATOM 4391 N N . THR A 1 525 ? -36.761 -16.615 28.036 1.00 44.81 525 THR A N 1
ATOM 4392 C CA . THR A 1 525 ? -38.012 -17.132 28.646 1.00 44.81 525 THR A CA 1
ATOM 4393 C C . THR A 1 525 ? -38.434 -16.528 29.994 1.00 44.81 525 THR A C 1
ATOM 4395 O O . THR A 1 525 ? -39.515 -16.868 30.466 1.00 44.81 525 THR A O 1
ATOM 4398 N N . ARG A 1 526 ? -37.666 -15.636 30.640 1.00 44.25 526 ARG A N 1
ATOM 4399 C CA . ARG A 1 526 ? -38.003 -15.131 31.994 1.00 44.25 526 ARG A CA 1
ATOM 4400 C C . ARG A 1 526 ? -38.576 -13.703 32.001 1.00 44.25 526 ARG A C 1
ATOM 4402 O O . ARG A 1 526 ? -37.876 -12.761 31.653 1.00 44.25 526 ARG A O 1
ATOM 4409 N N . VAL A 1 527 ? -39.831 -13.571 32.461 1.00 37.25 527 VAL A N 1
ATOM 4410 C CA . VAL A 1 527 ? -40.550 -12.310 32.785 1.00 37.25 527 VAL A CA 1
ATOM 4411 C C . VAL A 1 527 ? -40.935 -12.227 34.282 1.00 37.25 527 VAL A C 1
ATOM 4413 O O . VAL A 1 527 ? -41.610 -11.291 34.684 1.00 37.25 527 VAL A O 1
ATOM 4416 N N . GLU A 1 528 ? -40.477 -13.130 35.160 1.00 30.91 528 GLU A N 1
ATOM 4417 C CA . GLU A 1 528 ? -40.822 -13.060 36.598 1.00 30.91 528 GLU A CA 1
ATOM 4418 C C . GLU A 1 528 ? -39.621 -13.092 37.564 1.00 30.91 528 GLU A C 1
ATOM 4420 O O . GLU A 1 528 ? -38.576 -13.664 37.232 1.00 30.91 528 GLU A O 1
ATOM 4425 N N . PRO A 1 529 ? -39.748 -12.442 38.746 1.00 36.47 529 PRO A N 1
ATOM 4426 C CA . PRO A 1 529 ? -38.629 -11.930 39.533 1.00 36.47 529 PRO A CA 1
ATOM 4427 C C . PRO A 1 529 ? -38.171 -12.919 40.616 1.00 36.47 529 PRO A C 1
ATOM 4429 O O . PRO A 1 529 ? -38.982 -13.384 41.413 1.00 36.47 529 PRO A O 1
ATOM 4432 N N . MET A 1 530 ? -36.865 -13.208 40.709 1.00 32.88 530 MET A N 1
ATOM 4433 C CA . MET A 1 530 ? -36.309 -14.009 41.815 1.00 32.88 530 MET A CA 1
ATOM 4434 C C . MET A 1 530 ? -34.829 -13.759 42.132 1.00 32.88 530 MET A C 1
ATOM 4436 O O . MET A 1 530 ? -33.995 -14.039 41.277 1.00 32.88 530 MET A O 1
ATOM 4440 N N . ALA A 1 531 ? -34.603 -13.336 43.394 1.00 32.25 531 ALA A N 1
ATOM 4441 C CA . ALA A 1 531 ? -33.475 -13.325 44.366 1.00 32.25 531 ALA A CA 1
ATOM 4442 C C . ALA A 1 531 ? -31.977 -13.002 44.021 1.00 32.25 531 ALA A C 1
ATOM 4444 O O . ALA A 1 531 ? -31.345 -13.614 43.166 1.00 32.25 531 ALA A O 1
ATOM 4445 N N . THR A 1 532 ? -31.385 -12.064 44.780 1.00 35.91 532 THR A N 1
ATOM 4446 C CA . THR A 1 532 ? -30.075 -11.362 44.659 1.00 35.91 532 THR A CA 1
ATOM 4447 C C . THR A 1 532 ? -28.966 -12.136 45.313 1.00 35.91 532 THR A C 1
ATOM 4449 O O . THR A 1 532 ? -29.124 -12.574 46.450 1.00 35.91 532 THR A O 1
ATOM 4452 N N . ASN A 1 533 ? -27.794 -12.099 44.684 1.00 32.66 533 ASN A N 1
ATOM 4453 C CA . ASN A 1 533 ? -26.647 -11.291 45.131 1.00 32.66 533 ASN A CA 1
ATOM 4454 C C . ASN A 1 533 ? -25.420 -11.755 44.343 1.00 32.66 533 ASN A C 1
ATOM 4456 O O . ASN A 1 533 ? -24.820 -12.765 44.702 1.00 32.66 533 ASN A O 1
ATOM 4460 N N . ARG A 1 534 ? -25.044 -11.033 43.281 1.00 32.50 534 ARG A N 1
ATOM 4461 C CA . ARG A 1 534 ? -23.683 -11.054 42.725 1.00 32.50 534 ARG A CA 1
ATOM 4462 C C . ARG A 1 534 ? -23.368 -9.681 42.146 1.00 32.50 534 ARG A C 1
ATOM 4464 O O . ARG A 1 534 ? -24.120 -9.185 41.309 1.00 32.50 534 ARG A O 1
ATOM 4471 N N . ASP A 1 535 ? -22.261 -9.100 42.594 1.00 31.69 535 ASP A N 1
ATOM 4472 C CA . ASP A 1 535 ? -21.670 -7.907 41.998 1.00 31.69 535 ASP A CA 1
ATOM 4473 C C . ASP A 1 535 ? -21.239 -8.235 40.569 1.00 31.69 535 ASP A C 1
ATOM 4475 O O . ASP A 1 535 ? -20.230 -8.899 40.323 1.00 31.69 535 ASP A O 1
ATOM 4479 N N . LEU A 1 536 ? -22.055 -7.811 39.608 1.00 32.25 536 LEU A N 1
ATOM 4480 C CA . LEU A 1 536 ? -21.738 -7.927 38.197 1.00 32.25 536 LEU A CA 1
ATOM 4481 C C . LEU A 1 536 ? -20.797 -6.772 37.833 1.00 32.25 536 LEU A C 1
ATOM 4483 O O . LEU A 1 536 ? -21.238 -5.661 37.541 1.00 32.25 536 LEU A O 1
ATOM 4487 N N . VAL A 1 537 ? -19.489 -7.024 37.852 1.00 35.25 537 VAL A N 1
ATOM 4488 C CA . VAL A 1 537 ? -18.520 -6.108 37.243 1.00 35.25 537 VAL A CA 1
ATOM 4489 C C . VAL A 1 537 ? -18.614 -6.290 35.730 1.00 35.25 537 VAL A C 1
ATOM 4491 O O . VAL A 1 537 ? -17.999 -7.181 35.148 1.00 35.25 537 VAL A O 1
ATOM 4494 N N . LEU A 1 538 ? -19.431 -5.457 35.085 1.00 34.41 538 LEU A N 1
ATOM 4495 C CA . LEU A 1 538 ? -19.362 -5.271 33.640 1.00 34.41 538 LEU A CA 1
ATOM 4496 C C . LEU A 1 538 ? -17.945 -4.780 33.305 1.00 34.41 538 LEU A C 1
ATOM 4498 O O . LEU A 1 538 ? -17.486 -3.829 33.946 1.00 34.41 538 LEU A O 1
ATOM 4502 N N . PRO A 1 539 ? -17.240 -5.356 32.315 1.00 32.53 539 PRO A N 1
ATOM 4503 C CA . PRO A 1 539 ? -16.054 -4.714 31.781 1.00 32.53 539 PRO A CA 1
ATOM 4504 C C . PRO A 1 539 ? -16.502 -3.419 31.096 1.00 32.53 539 PRO A C 1
ATOM 4506 O O . PRO A 1 539 ? -16.932 -3.408 29.946 1.00 32.53 539 PRO A O 1
ATOM 4509 N N . LEU A 1 540 ? -16.442 -2.330 31.857 1.00 38.59 540 LEU A N 1
ATOM 4510 C CA . LEU A 1 540 ? -16.389 -0.959 31.384 1.00 38.59 540 LEU A CA 1
ATOM 4511 C C . LEU A 1 540 ? -15.004 -0.740 30.771 1.00 38.59 540 LEU A C 1
ATOM 4513 O O . LEU 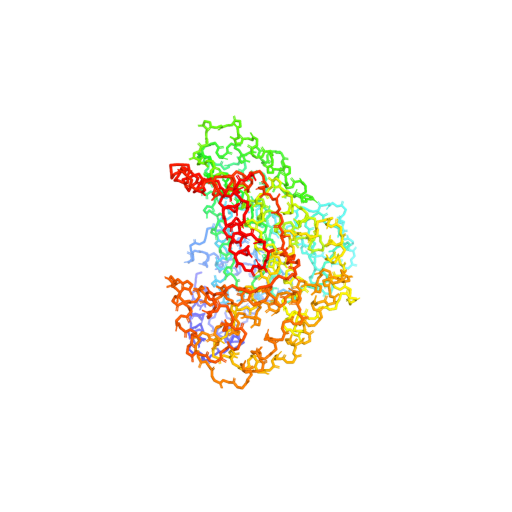A 1 540 ? -14.010 -0.818 31.491 1.00 38.59 540 LEU A O 1
ATOM 4517 N N . PRO A 1 541 ? -14.901 -0.357 29.496 1.00 32.75 541 PRO A N 1
ATOM 4518 C CA . PRO A 1 541 ? -13.864 0.556 29.090 1.00 32.75 541 PRO A CA 1
ATOM 4519 C C . PRO A 1 541 ? -14.497 1.943 28.936 1.00 32.75 541 PRO A C 1
ATOM 4521 O O . PRO A 1 541 ? -15.404 2.136 28.129 1.00 32.75 541 PRO A O 1
ATOM 4524 N N . LEU A 1 542 ? -13.951 2.894 29.699 1.00 39.41 542 LEU A N 1
ATOM 4525 C CA . LEU A 1 542 ? -14.032 4.345 29.494 1.00 39.41 542 LEU A CA 1
ATOM 4526 C C . LEU A 1 542 ? -15.355 5.017 29.913 1.00 39.41 542 LEU A C 1
ATOM 4528 O O . LEU A 1 542 ? -16.288 5.176 29.129 1.00 39.41 542 LEU A O 1
ATOM 4532 N N . PHE A 1 543 ? -15.378 5.542 31.142 1.00 41.44 543 PHE A N 1
ATOM 4533 C CA . PHE A 1 543 ? -16.203 6.707 31.482 1.00 41.44 543 PHE A CA 1
ATOM 4534 C C . PHE A 1 543 ? -15.583 7.977 30.857 1.00 41.44 543 PHE A C 1
ATOM 4536 O O . PHE A 1 543 ? -15.105 8.864 31.556 1.00 41.44 543 PHE A O 1
ATOM 4543 N N . GLU A 1 544 ? -15.598 8.085 29.529 1.00 44.34 544 GLU A N 1
ATOM 4544 C CA . GLU A 1 544 ? -15.741 9.396 28.890 1.00 44.34 544 GLU A CA 1
ATOM 4545 C C . GLU A 1 544 ? -17.245 9.649 28.788 1.00 44.34 544 GLU A C 1
ATOM 4547 O O . GLU A 1 544 ? -17.939 8.995 28.009 1.00 44.34 544 GLU A O 1
ATOM 4552 N N . GLY A 1 545 ? -17.768 10.529 29.641 1.00 48.16 545 GLY A N 1
ATOM 4553 C CA . GLY A 1 545 ? -19.203 10.812 29.689 1.00 48.16 545 GLY A CA 1
ATOM 4554 C C . GLY A 1 545 ? -19.886 10.555 31.035 1.00 48.16 545 GLY A C 1
ATOM 4555 O O . GLY A 1 545 ? -21.081 10.278 31.060 1.00 48.16 545 GLY A O 1
ATOM 4556 N N . HIS A 1 546 ? -19.163 10.565 32.164 1.00 54.81 546 HIS A N 1
ATOM 4557 C CA . HIS A 1 546 ? -19.780 10.352 33.484 1.00 54.81 546 HIS A CA 1
ATOM 4558 C C . HIS A 1 546 ? -20.847 11.404 33.801 1.00 54.81 546 HIS A C 1
ATOM 4560 O O . HIS A 1 546 ? -21.932 11.059 34.260 1.00 54.81 546 HIS A O 1
ATOM 4566 N N . ASN A 1 547 ? -20.576 12.671 33.483 1.00 63.19 547 ASN A N 1
ATOM 4567 C CA . ASN A 1 547 ? -21.535 13.757 33.669 1.00 63.19 547 ASN A CA 1
ATOM 4568 C C . ASN A 1 547 ? -22.754 13.576 32.755 1.00 63.19 547 ASN A C 1
ATOM 4570 O O . ASN A 1 547 ? -23.889 13.743 33.183 1.00 63.19 547 ASN A O 1
ATOM 4574 N N . GLU A 1 548 ? -22.534 13.159 31.513 1.00 76.00 548 GLU A N 1
ATOM 4575 C CA . GLU A 1 548 ? -23.560 12.853 30.521 1.00 76.00 548 GLU A CA 1
ATOM 4576 C C . GLU A 1 548 ? -24.427 11.672 30.958 1.00 76.00 548 GLU A C 1
ATOM 4578 O O . GLU A 1 548 ? -25.647 11.717 30.812 1.00 76.00 548 GLU A O 1
ATOM 4583 N N . TYR A 1 549 ? -23.816 10.645 31.547 1.00 69.88 549 TYR A N 1
ATOM 4584 C CA . TYR A 1 549 ? -24.522 9.540 32.176 1.00 69.88 549 TYR A CA 1
ATOM 4585 C C . TYR A 1 549 ? -25.343 10.013 33.382 1.00 69.88 549 TYR A C 1
ATOM 4587 O O . TYR A 1 549 ? -26.499 9.622 33.492 1.00 69.88 549 TYR A O 1
ATOM 4595 N N . LEU A 1 550 ? -24.802 10.870 34.258 1.00 68.19 550 LEU A N 1
ATOM 4596 C CA . LEU A 1 550 ? -25.549 11.437 35.390 1.00 68.19 550 LEU A CA 1
ATOM 4597 C C . LEU A 1 550 ? -26.763 12.246 34.915 1.00 68.19 550 LEU A C 1
ATOM 4599 O O . LEU A 1 550 ? -27.853 12.040 35.439 1.00 68.19 550 LEU A O 1
ATOM 4603 N N . ILE A 1 551 ? -26.605 13.069 33.873 1.00 76.38 551 ILE A N 1
ATOM 4604 C CA . ILE A 1 551 ? -27.690 13.842 33.245 1.00 76.38 551 ILE A CA 1
ATOM 4605 C C . ILE A 1 551 ? -28.762 12.911 32.666 1.00 76.38 551 ILE A C 1
ATOM 4607 O O . ILE A 1 551 ? -29.954 13.096 32.903 1.00 76.38 551 ILE A O 1
ATOM 4611 N N . VAL A 1 552 ? -28.351 11.894 31.903 1.00 76.19 552 VAL A N 1
ATOM 4612 C CA . VAL A 1 552 ? -29.255 10.868 31.362 1.00 76.19 552 VAL A CA 1
ATOM 4613 C C . VAL A 1 552 ? -29.986 10.152 32.498 1.00 76.19 552 VAL A C 1
ATOM 4615 O O . VAL A 1 552 ? -31.196 9.961 32.423 1.00 76.19 552 VAL A O 1
ATOM 4618 N N . ASN A 1 553 ? -29.263 9.763 33.546 1.00 72.00 553 ASN A N 1
ATOM 4619 C CA . ASN A 1 553 ? -29.789 9.021 34.681 1.00 72.00 553 ASN A CA 1
ATOM 4620 C C . ASN A 1 553 ? -30.770 9.853 35.512 1.00 72.00 553 ASN A C 1
ATOM 4622 O O . ASN A 1 553 ? -31.759 9.305 35.984 1.00 72.00 553 ASN A O 1
ATOM 4626 N N . GLU A 1 554 ? -30.536 11.154 35.671 1.00 76.94 554 GLU A N 1
ATOM 4627 C CA . GLU A 1 554 ? -31.452 12.081 36.341 1.00 76.94 554 GLU A CA 1
ATOM 4628 C C . GLU A 1 554 ? -32.764 12.230 35.555 1.00 76.94 554 GLU A C 1
ATOM 4630 O O . GLU A 1 554 ? -33.843 11.988 36.099 1.00 76.94 554 GLU A O 1
ATOM 4635 N N . ILE A 1 555 ? -32.671 12.526 34.253 1.00 77.38 555 ILE A N 1
ATOM 4636 C CA . ILE A 1 555 ? -33.837 12.740 33.378 1.00 77.38 555 ILE A CA 1
ATOM 4637 C C . ILE A 1 555 ? -34.668 11.461 33.233 1.00 77.38 555 ILE A C 1
ATOM 4639 O O . ILE A 1 555 ? -35.895 11.501 33.279 1.00 77.38 555 ILE A O 1
ATOM 4643 N N . LEU A 1 556 ? -34.013 10.316 33.026 1.00 73.00 556 LEU A N 1
ATOM 4644 C CA . LEU A 1 556 ? -34.709 9.062 32.747 1.00 73.00 556 LEU A CA 1
ATOM 4645 C C . LEU A 1 556 ? -35.206 8.346 34.001 1.00 73.00 556 LEU A C 1
ATOM 4647 O O . LEU A 1 556 ? -36.103 7.526 33.881 1.00 73.00 556 LEU A O 1
ATOM 4651 N N . ASN A 1 557 ? -34.689 8.642 35.194 1.00 67.38 557 ASN A N 1
ATOM 4652 C CA . ASN A 1 557 ? -35.276 8.110 36.426 1.00 67.38 557 ASN A CA 1
ATOM 4653 C C . ASN A 1 557 ? -36.477 8.942 36.916 1.00 67.38 557 ASN A C 1
ATOM 4655 O O . ASN A 1 557 ? -37.390 8.383 37.521 1.00 67.38 557 ASN A O 1
ATOM 4659 N N . ASN A 1 558 ? -36.537 10.240 36.597 1.00 65.88 558 ASN A N 1
ATOM 4660 C CA . ASN A 1 558 ? -37.676 11.114 36.891 1.00 65.88 558 ASN A CA 1
ATOM 4661 C C . ASN A 1 558 ? -38.669 11.175 35.710 1.00 65.88 558 ASN A C 1
ATOM 4663 O O . ASN A 1 558 ? -38.893 12.226 35.112 1.00 65.88 558 ASN A O 1
ATOM 4667 N N . PHE A 1 559 ? -39.325 10.049 35.395 1.00 57.91 559 PHE A N 1
ATOM 4668 C CA . PHE A 1 559 ? -40.265 9.875 34.262 1.00 57.91 559 PHE A CA 1
ATOM 4669 C C . PHE A 1 559 ? -41.491 10.824 34.218 1.00 57.91 559 PHE A C 1
ATOM 4671 O O . PHE A 1 559 ? -42.316 10.720 33.310 1.00 57.91 559 PHE A O 1
ATOM 4678 N N . GLY A 1 560 ? -41.639 11.750 35.168 1.00 57.38 560 GLY A N 1
ATOM 4679 C CA . GLY A 1 560 ? -42.773 12.673 35.254 1.00 57.38 560 GLY A CA 1
ATOM 4680 C C . GLY A 1 560 ? -42.823 13.753 34.163 1.00 57.38 560 GLY A C 1
ATOM 4681 O O . GLY A 1 560 ? -43.893 14.318 33.946 1.00 57.38 560 GLY A O 1
ATOM 4682 N N . ASN A 1 561 ? -41.719 14.032 33.455 1.00 70.50 561 ASN A N 1
ATOM 4683 C CA . ASN A 1 561 ? -41.649 15.107 32.457 1.00 70.50 561 ASN A CA 1
ATOM 4684 C C . ASN A 1 561 ? -41.280 14.597 31.046 1.00 70.50 561 ASN A C 1
ATOM 4686 O O . ASN A 1 561 ? -40.116 14.555 30.643 1.00 70.50 561 ASN A O 1
ATOM 4690 N N . ILE A 1 562 ? -42.295 14.227 30.257 1.00 72.25 562 ILE A N 1
ATOM 4691 C CA . ILE A 1 562 ? -42.145 13.672 28.893 1.00 72.25 562 ILE A CA 1
ATOM 4692 C C . ILE A 1 562 ? -41.375 14.615 27.945 1.00 72.25 562 ILE A C 1
ATOM 4694 O O . ILE A 1 562 ? -40.693 14.151 27.022 1.00 72.25 562 ILE A O 1
ATOM 4698 N N . ASP A 1 563 ? -41.444 15.930 28.157 1.00 75.94 563 ASP A N 1
ATOM 4699 C CA . ASP A 1 563 ? -40.772 16.904 27.295 1.00 75.94 563 ASP A CA 1
ATOM 4700 C C . ASP A 1 563 ? -39.253 16.969 27.536 1.00 75.94 563 ASP A C 1
ATOM 4702 O O . ASP A 1 563 ? -38.488 17.213 26.593 1.00 75.94 563 ASP A O 1
ATOM 4706 N N . GLU A 1 564 ? -38.779 16.634 28.739 1.00 76.19 564 GLU A N 1
ATOM 4707 C CA . GLU A 1 564 ? -37.347 16.478 29.031 1.00 76.19 564 GLU A CA 1
ATOM 4708 C C . GLU A 1 564 ? -36.768 15.230 28.365 1.00 76.19 564 GLU A C 1
ATOM 4710 O O . GLU A 1 564 ? -35.705 15.303 27.746 1.00 76.19 564 GLU A O 1
ATOM 4715 N N . VAL A 1 565 ? -37.508 14.117 28.363 1.00 75.88 565 VAL A N 1
ATOM 4716 C CA . VAL A 1 565 ? -37.109 12.885 27.660 1.00 75.88 565 VAL A CA 1
ATOM 4717 C C . VAL A 1 565 ? -37.033 13.119 26.148 1.00 75.88 565 VAL A C 1
ATOM 4719 O O . VAL A 1 565 ? -36.060 12.732 25.497 1.00 75.88 565 VAL A O 1
ATOM 4722 N N . ARG A 1 566 ? -38.010 13.823 25.560 1.00 74.38 566 ARG A N 1
ATOM 4723 C CA . ARG A 1 566 ? -37.959 14.209 24.136 1.00 74.38 566 ARG A CA 1
ATOM 4724 C C . ARG A 1 566 ? -36.769 15.113 23.827 1.00 74.38 566 ARG A C 1
ATOM 4726 O O . ARG A 1 566 ? -36.157 14.982 22.765 1.00 74.38 566 ARG A O 1
ATOM 4733 N N . THR A 1 567 ? -36.439 16.023 24.738 1.00 81.19 567 THR A N 1
ATOM 4734 C CA . THR A 1 567 ? -35.285 16.918 24.607 1.00 81.19 567 THR A CA 1
ATOM 4735 C C . THR A 1 567 ? -33.970 16.149 24.721 1.00 81.19 567 THR A C 1
ATOM 4737 O O . THR A 1 567 ? -33.064 16.382 23.919 1.00 81.19 567 THR A O 1
ATOM 4740 N N . LEU A 1 568 ? -33.884 15.177 25.631 1.00 81.19 568 LEU A N 1
ATOM 4741 C CA . LEU A 1 568 ? -32.750 14.268 25.768 1.00 81.19 568 LEU A CA 1
ATOM 4742 C C . LEU A 1 568 ? -32.531 13.462 24.484 1.00 81.19 568 LEU A C 1
ATOM 4744 O O . LEU A 1 568 ? -31.435 13.489 23.931 1.00 81.19 568 LEU A O 1
ATOM 4748 N N . ILE A 1 569 ? -33.583 12.848 23.931 1.00 75.00 569 ILE A N 1
ATOM 4749 C CA . ILE A 1 569 ? -33.511 12.091 22.669 1.00 75.00 569 ILE A CA 1
ATOM 4750 C C . ILE A 1 569 ? -33.008 12.972 21.519 1.00 75.00 569 ILE A C 1
ATOM 4752 O O . ILE A 1 569 ? -32.185 12.533 20.713 1.00 75.00 569 ILE A O 1
ATOM 4756 N N . LYS A 1 570 ? -33.469 14.226 21.433 1.00 75.00 570 LYS A N 1
ATOM 4757 C CA . LYS A 1 570 ? -32.980 15.177 20.424 1.00 75.00 570 LYS A CA 1
ATOM 4758 C C . LYS A 1 570 ? -31.496 15.501 20.622 1.00 75.00 570 LYS A C 1
ATOM 4760 O O . LYS A 1 570 ? -30.764 15.507 19.638 1.00 75.00 570 LYS A O 1
ATOM 4765 N N . LYS A 1 571 ? -31.037 15.708 21.862 1.00 68.44 571 LYS A N 1
ATOM 4766 C CA . LYS A 1 571 ? -29.625 15.989 22.183 1.00 68.44 571 LYS A CA 1
ATOM 4767 C C . LYS A 1 571 ? -28.708 14.779 21.956 1.00 68.44 571 LYS A C 1
ATOM 4769 O O . LYS A 1 571 ? -27.591 14.958 21.475 1.00 68.44 571 LYS A O 1
ATOM 4774 N N . CYS A 1 572 ? -29.184 13.556 22.192 1.00 64.12 572 CYS A N 1
ATOM 4775 C CA . CYS A 1 572 ? -28.447 12.324 21.886 1.00 64.12 572 CYS A CA 1
ATOM 4776 C C . CYS A 1 572 ? -28.154 12.161 20.384 1.00 64.12 572 CYS A C 1
ATOM 4778 O O . CYS A 1 572 ? -27.199 11.488 20.016 1.00 64.12 572 CYS A O 1
ATOM 4780 N N . ARG A 1 573 ? -28.925 12.795 19.488 1.00 57.44 573 ARG A N 1
ATOM 4781 C CA . ARG A 1 573 ? -28.641 12.749 18.039 1.00 57.44 573 ARG A CA 1
ATOM 4782 C C . ARG A 1 573 ? -27.394 13.536 17.643 1.00 57.44 573 ARG A C 1
ATOM 4784 O O . ARG A 1 573 ? -26.832 13.274 16.586 1.00 57.44 573 ARG A O 1
ATOM 4791 N N . THR A 1 574 ? -26.988 14.504 18.459 1.00 58.06 574 THR A N 1
ATOM 4792 C CA . THR A 1 574 ? -25.897 15.438 18.149 1.00 58.06 574 THR A CA 1
ATOM 4793 C C . THR A 1 574 ? -24.729 15.350 19.129 1.00 58.06 574 THR A C 1
ATOM 4795 O O . THR A 1 574 ? -23.654 15.848 18.817 1.00 58.06 574 THR A O 1
ATOM 4798 N N . ASN A 1 575 ? -24.911 14.721 20.296 1.00 56.38 575 ASN A N 1
ATOM 4799 C CA . ASN A 1 575 ? -23.864 14.501 21.292 1.00 56.38 575 ASN A CA 1
ATOM 4800 C C . ASN A 1 575 ? -23.663 12.994 21.532 1.00 56.38 575 ASN A C 1
ATOM 4802 O O . ASN A 1 575 ? -24.499 12.324 22.142 1.00 56.38 575 ASN A O 1
ATOM 4806 N N . GLN A 1 576 ? -22.527 12.480 21.052 1.00 54.22 576 GLN A N 1
ATOM 4807 C CA . GLN A 1 576 ? -22.180 11.059 21.086 1.00 54.22 576 GLN A CA 1
ATOM 4808 C C . GLN A 1 576 ? -21.943 10.528 22.512 1.00 54.22 576 GLN A C 1
ATOM 4810 O O . GLN A 1 576 ? -22.294 9.381 22.784 1.00 54.22 576 GLN A O 1
ATOM 4815 N N . GLN A 1 577 ? -21.417 11.347 23.429 1.00 55.69 577 GLN A N 1
ATOM 4816 C CA . GLN A 1 577 ? -21.221 10.968 24.836 1.00 55.69 577 GLN A CA 1
ATOM 4817 C C . GLN A 1 577 ? -22.564 10.868 25.573 1.00 55.69 577 GLN A C 1
ATOM 4819 O O . GLN A 1 577 ? -22.786 9.926 26.328 1.00 55.69 577 GLN A O 1
ATOM 4824 N N . LEU A 1 578 ? -23.509 11.762 25.264 1.00 66.69 578 LEU A N 1
ATOM 4825 C CA . LEU A 1 578 ? -24.882 11.702 25.779 1.00 66.69 578 LEU A CA 1
ATOM 4826 C C . LEU A 1 578 ? -25.637 10.470 25.252 1.00 66.69 578 LEU A C 1
ATOM 4828 O O . LEU A 1 578 ? -26.338 9.799 26.004 1.00 66.69 578 LEU A O 1
ATOM 4832 N N . ALA A 1 579 ? -25.455 10.134 23.969 1.00 58.88 579 ALA A N 1
ATOM 4833 C CA . ALA A 1 579 ? -26.022 8.923 23.376 1.00 58.88 579 ALA A CA 1
ATOM 4834 C C . ALA A 1 579 ? -25.444 7.652 24.009 1.00 58.88 579 ALA A C 1
ATOM 4836 O O . ALA A 1 579 ? -26.182 6.719 24.315 1.00 58.88 579 ALA A O 1
ATOM 4837 N N . TYR A 1 580 ? -24.132 7.621 24.237 1.00 53.44 580 TYR A N 1
ATOM 4838 C CA . TYR A 1 580 ? -23.471 6.522 24.928 1.00 53.44 580 TYR A CA 1
ATOM 4839 C C . TYR A 1 580 ? -23.955 6.389 26.379 1.00 53.44 580 TYR A C 1
ATOM 4841 O O . TYR A 1 580 ? -24.316 5.289 26.791 1.00 53.44 580 TYR A O 1
ATOM 4849 N N . GLY A 1 581 ? -24.083 7.502 27.110 1.00 59.38 581 GLY A N 1
ATOM 4850 C CA . GLY A 1 581 ? -24.699 7.550 28.438 1.00 59.38 581 GLY A CA 1
ATOM 4851 C C . GLY A 1 581 ? -26.138 7.026 28.442 1.00 59.38 581 GLY A C 1
ATOM 4852 O O . GLY A 1 581 ? -26.497 6.252 29.321 1.00 59.38 581 GLY A O 1
ATOM 4853 N N . PHE A 1 582 ? -26.938 7.353 27.420 1.00 65.62 582 PHE A N 1
ATOM 4854 C CA . PHE A 1 582 ? -28.295 6.828 27.215 1.00 65.62 582 PHE A CA 1
ATOM 4855 C C . PHE A 1 582 ? -28.317 5.310 27.008 1.00 65.62 582 PHE A C 1
ATOM 4857 O O . PHE A 1 582 ? -29.127 4.613 27.623 1.00 65.62 582 PHE A O 1
ATOM 4864 N N . TYR A 1 583 ? -27.415 4.774 26.181 1.00 54.41 583 TYR A N 1
ATOM 4865 C CA . TYR A 1 583 ? -27.288 3.327 25.994 1.00 54.41 583 TYR A CA 1
ATOM 4866 C C . TYR A 1 583 ? -26.816 2.632 27.269 1.00 54.41 583 TYR A C 1
ATOM 4868 O O . TYR A 1 583 ? -27.381 1.606 27.628 1.00 54.41 583 TYR A O 1
ATOM 4876 N N . LEU A 1 584 ? -25.843 3.199 27.986 1.00 58.03 584 LEU A N 1
ATOM 4877 C CA . LEU A 1 584 ? -25.369 2.675 29.266 1.00 58.03 584 LEU A CA 1
ATOM 4878 C C . LEU A 1 584 ? -26.450 2.710 30.340 1.00 58.03 584 LEU A C 1
ATOM 4880 O O . LEU A 1 584 ? -26.606 1.726 31.050 1.00 58.03 584 LEU A O 1
ATOM 4884 N N . TRP A 1 585 ? -27.224 3.792 30.438 1.00 70.06 585 TRP A N 1
ATOM 4885 C CA . TRP A 1 585 ? -28.358 3.869 31.357 1.00 70.06 585 TRP A CA 1
ATOM 4886 C C . TRP A 1 585 ? -29.412 2.842 30.993 1.00 70.06 585 TRP A C 1
ATOM 4888 O O . TRP A 1 585 ? -29.903 2.153 31.871 1.00 70.06 585 TRP A O 1
ATOM 4898 N N . SER A 1 586 ? -29.703 2.665 29.705 1.00 53.94 586 SER A N 1
ATOM 4899 C CA . SER A 1 586 ? -30.641 1.637 29.251 1.00 53.94 586 SER A CA 1
ATOM 4900 C C . SER A 1 586 ? -30.131 0.241 29.601 1.00 53.94 586 SER A C 1
ATOM 4902 O O . SER A 1 586 ? -30.892 -0.559 30.125 1.00 53.94 586 SER A O 1
ATOM 4904 N N . ILE A 1 587 ? -28.840 -0.034 29.390 1.00 50.34 587 ILE A N 1
ATOM 4905 C CA . ILE A 1 587 ? -28.186 -1.289 29.779 1.00 50.34 587 ILE A CA 1
ATOM 4906 C C . ILE A 1 587 ? -28.232 -1.460 31.298 1.00 50.34 587 ILE A C 1
ATOM 4908 O O . ILE A 1 587 ? -28.585 -2.532 31.757 1.00 50.34 587 ILE A O 1
ATOM 4912 N N . GLN A 1 588 ? -27.940 -0.428 32.091 1.00 51.91 588 GLN A N 1
ATOM 4913 C CA . GLN A 1 588 ? -27.921 -0.491 33.551 1.00 51.91 588 GLN A CA 1
ATOM 4914 C C . GLN A 1 588 ? -29.325 -0.596 34.150 1.00 51.91 588 GLN A C 1
ATOM 4916 O O . GLN A 1 588 ? -29.517 -1.349 35.096 1.00 51.91 588 GLN A O 1
ATOM 4921 N N . TYR A 1 589 ? -30.308 0.116 33.605 1.00 51.91 589 TYR A N 1
ATOM 4922 C CA . TYR A 1 589 ? -31.726 -0.022 33.924 1.00 51.91 589 TYR A CA 1
ATOM 4923 C C . TYR A 1 589 ? -32.165 -1.455 33.631 1.00 51.91 589 TYR A C 1
ATOM 4925 O O . TYR A 1 589 ? -32.657 -2.145 34.516 1.00 51.91 589 TYR A O 1
ATOM 4933 N N . TYR A 1 590 ? -31.854 -1.957 32.438 1.00 44.06 590 TYR A N 1
ATOM 4934 C CA . TYR A 1 590 ? -32.129 -3.333 32.041 1.00 44.06 590 TYR A CA 1
ATOM 4935 C C . TYR A 1 590 ? -31.404 -4.358 32.936 1.00 44.06 590 TYR A C 1
ATOM 4937 O O . TYR A 1 590 ? -32.000 -5.347 33.344 1.00 44.06 590 TYR A O 1
ATOM 4945 N N . CYS A 1 591 ? -30.159 -4.090 33.342 1.00 41.59 591 CYS A N 1
ATOM 4946 C CA . CYS A 1 591 ? -29.386 -4.894 34.294 1.00 41.59 591 CYS A CA 1
ATOM 4947 C C . CYS A 1 591 ? -29.908 -4.808 35.734 1.00 41.59 591 CYS A C 1
ATOM 4949 O O . CYS A 1 591 ? -29.807 -5.786 36.461 1.00 41.59 591 CYS A O 1
ATOM 4951 N N . ARG A 1 592 ? -30.491 -3.685 36.164 1.00 41.41 592 ARG A N 1
ATOM 4952 C CA . ARG A 1 592 ? -31.127 -3.540 37.485 1.00 41.41 592 ARG A CA 1
ATOM 4953 C C . ARG A 1 592 ? -32.438 -4.313 37.571 1.00 41.41 592 ARG A C 1
ATOM 4955 O O . ARG A 1 592 ? -32.742 -4.854 38.623 1.00 41.41 592 ARG A O 1
ATOM 4962 N N . TYR A 1 593 ? -33.164 -4.439 36.462 1.00 40.94 593 TYR A N 1
ATOM 4963 C CA . TYR A 1 593 ? -34.281 -5.384 36.352 1.00 40.94 593 TYR A CA 1
ATOM 4964 C C . TYR A 1 593 ? -33.828 -6.855 36.376 1.00 40.94 593 TYR A C 1
ATOM 4966 O O . TYR A 1 593 ? -34.646 -7.737 36.626 1.00 40.94 593 TYR A O 1
ATOM 4974 N N . LEU A 1 594 ? -32.536 -7.125 36.146 1.00 35.88 594 LEU A N 1
ATOM 4975 C CA . LEU A 1 594 ? -31.943 -8.463 36.162 1.00 35.88 594 LEU A CA 1
ATOM 4976 C C . LEU A 1 594 ? -31.411 -8.893 37.545 1.00 35.88 594 LEU A C 1
ATOM 4978 O O . LEU A 1 594 ? -30.970 -10.038 37.660 1.00 35.88 594 LEU A O 1
ATOM 4982 N N . THR A 1 595 ? -31.476 -8.055 38.596 1.00 38.06 595 THR A N 1
ATOM 4983 C CA . THR A 1 595 ? -30.995 -8.429 39.942 1.00 38.06 595 THR A CA 1
ATOM 4984 C C . THR A 1 595 ? -32.016 -8.166 41.066 1.00 38.06 595 THR A C 1
ATOM 4986 O O . THR A 1 595 ? -32.586 -7.086 41.151 1.00 38.06 595 THR A O 1
ATOM 4989 N N . PRO A 1 596 ? -32.250 -9.113 41.987 1.00 35.56 596 PRO A N 1
ATOM 4990 C CA . PRO A 1 596 ? -33.486 -9.178 42.780 1.00 35.56 596 PRO A CA 1
ATOM 4991 C C . PRO A 1 596 ? -33.334 -9.231 44.331 1.00 35.56 596 PRO A C 1
ATOM 4993 O O . PRO A 1 596 ? -33.292 -10.296 44.902 1.00 35.56 596 PRO A O 1
ATOM 4996 N N . ASN A 1 597 ? -33.283 -8.108 45.048 1.00 37.34 597 ASN A N 1
ATOM 4997 C CA . ASN A 1 597 ? -33.815 -7.910 46.421 1.00 37.34 597 ASN A CA 1
ATOM 4998 C C . ASN A 1 597 ? -33.498 -6.469 46.823 1.00 37.34 597 ASN A C 1
ATOM 5000 O O . ASN A 1 597 ? -32.437 -6.184 47.373 1.00 37.34 597 ASN A O 1
ATOM 5004 N N . ILE A 1 598 ? -34.460 -5.579 46.611 1.00 36.91 598 ILE A N 1
ATOM 5005 C CA . ILE A 1 598 ? -34.693 -4.423 47.476 1.00 36.91 598 ILE A CA 1
ATOM 5006 C C . ILE A 1 598 ? -36.215 -4.355 47.649 1.00 36.91 598 ILE A C 1
ATOM 5008 O O . ILE A 1 598 ? -36.955 -4.508 46.677 1.00 36.91 598 ILE A O 1
ATOM 5012 N N . GLN A 1 599 ? -36.681 -4.225 48.894 1.00 34.78 599 GLN A N 1
ATOM 5013 C CA . GLN A 1 599 ? -38.103 -4.122 49.225 1.00 34.78 599 GLN A CA 1
ATOM 5014 C C . GLN A 1 599 ? -38.735 -2.843 48.659 1.00 34.78 599 GLN A C 1
ATOM 5016 O O . GLN A 1 599 ? -38.095 -1.805 48.523 1.00 34.78 599 GLN A O 1
ATOM 5021 N N . GLN A 1 600 ? -40.029 -2.951 48.372 1.00 35.81 600 GLN A N 1
ATOM 5022 C CA . GLN A 1 600 ? -40.862 -2.040 47.589 1.00 35.81 600 GLN A CA 1
ATOM 5023 C C . GLN A 1 600 ? -41.328 -0.751 48.297 1.00 35.81 600 GLN A C 1
ATOM 5025 O O . GLN A 1 600 ? -42.297 -0.155 47.846 1.00 35.81 600 GLN A O 1
ATOM 5030 N N . ASP A 1 601 ? -40.652 -0.277 49.347 1.00 35.53 601 ASP A N 1
ATOM 5031 C CA . ASP A 1 601 ? -41.146 0.861 50.148 1.00 35.53 601 ASP A CA 1
ATOM 5032 C C . ASP A 1 601 ? -40.140 2.002 50.353 1.00 35.53 601 ASP A C 1
ATOM 5034 O O . ASP A 1 601 ? -40.067 2.623 51.413 1.00 35.53 601 ASP A O 1
ATOM 5038 N N . GLN A 1 602 ? -39.402 2.367 49.304 1.00 32.22 602 GLN A N 1
ATOM 5039 C CA . GLN A 1 602 ? -38.846 3.718 49.230 1.00 32.22 602 GLN A CA 1
ATOM 5040 C C . GLN A 1 602 ? -39.242 4.375 47.914 1.00 32.22 602 GLN A C 1
ATOM 5042 O O . GLN A 1 602 ? -38.773 4.019 46.834 1.00 32.22 602 GLN A O 1
ATOM 5047 N N . ARG A 1 603 ? -40.151 5.352 48.029 1.00 29.70 603 ARG A N 1
ATOM 5048 C CA . ARG A 1 603 ? -40.332 6.391 47.015 1.00 29.70 603 ARG A CA 1
ATOM 5049 C C . ARG A 1 603 ? -38.962 6.977 46.683 1.00 29.70 603 ARG A C 1
ATOM 5051 O O . ARG A 1 603 ? -38.168 7.196 47.592 1.00 29.70 603 ARG A O 1
ATOM 5058 N N . PHE A 1 604 ? -38.757 7.238 45.395 1.00 31.34 604 PHE A N 1
ATOM 5059 C CA . PHE A 1 604 ? -37.663 8.034 44.845 1.00 31.34 604 PHE A CA 1
ATOM 5060 C C . PHE A 1 604 ? -37.225 9.157 45.802 1.00 31.34 604 PHE A C 1
ATOM 5062 O O . PHE A 1 604 ? -38.000 10.083 46.053 1.00 31.34 604 PHE A O 1
ATOM 5069 N N . VAL A 1 605 ? -35.995 9.048 46.313 1.00 30.27 605 VAL A N 1
ATOM 5070 C CA . VAL A 1 605 ? -35.182 10.149 46.848 1.00 30.27 605 VAL A CA 1
ATOM 5071 C C . VAL A 1 605 ? -33.843 10.102 46.138 1.00 30.27 605 VAL A C 1
ATOM 5073 O O . VAL A 1 605 ? -33.271 8.988 46.065 1.00 30.27 605 VAL A O 1
#

Organism: NCBI:txid392033

pLDDT: mean 77.38, std 15.61, range [29.7, 95.94]

Sequence (605 aa):
MIEYTIIRGICKILSKQQSENDITVGDFEQRLWLKLNDKTIYGKKLIRKIFENEKLFEHYFHDLLCSFLNENNIRLTSNFVFKIICTNPTRSNKTRFQSLLTNWEEIIQIFQIFELGTSLIHEDSLLKTCTRQFIRIDDQYHVNANNKNDLYTLILTKEGFAQLEPGNDERHLKNSLNDNRDLFIENSLMNLLKKLQKPKYVRNVESPKQLITKYDLIYHGIRALKNYVVDNLDKFSSHISLIRSITTIFDNQFAAKIIKQIYVNDDAANFDSCNSIHGFIERLTKIIETTEDHVKADKATIQRTILKLESELLKNWLIDHGNQYGDVLTVINHNDTDLWRYSAKIFLYINRRLDLMENIENYHGQISVENGKFKKLEKFFTKLSDQSSKIQLLLVNHLHTNLILPINENDFENILRKDYGFFERNMHEMNEHLENKRHHVRLIGLITWLKYYAQIYAFVLHNDSHEDVMSNIDRFLARDESVFGATFKLFILKQLVHMSKNVTLTDVRDLFIHRNVVWLRPLITRVEPMATNRDLVLPLPLFEGHNEYLIVNEILNNFGNIDEVRTLIKKCRTNQQLAYGFYLWSIQYYCRYLTPNIQQDQRFV

Secondary structure (DSSP, 8-state):
-HHHHHHHHHHHHHHHHHHTTSS-HHHHHHHHHHHHHHH-TTHHHHHHHHHH-HHHHHHHHHHHHHHHHHHTT--S-HHHHHHHHH--TTS-HHHHHHHHHHSHHHHHHHHHHHHHHHTTS-HHHHHHHHHHTEEE--TT----TTS--SS-EEEEETTEEEEE-TT--GGG-B----TTS-HHHHHHHHHHHHHHTSHHHHTT-S-HHHHHHHHHHHHHHHHT-SS---TTHHHHHHHHHHHHHHHHHB-HHHHHHHHHHHHHTTTTT---SHHHHHHHHHHHHHHHHHTGGGB-S-HHHHHHHHHHHHHHHHHHHHHHTTT-HHHHHHHHT-TT--GGGTTHHHHHHHHHHHTHHHHHHHTTT---STTSTTHHHHHHHHHS--TT-HHHHHHHHHHHHHHHTT--GGGHHHHHHHHHHHHHHHHHHHHHHHHHT--HHHHHHHHHHHHHHHHHHHHHHHTT---HHHHHHHHHHHT---HHHHHHHHHHHHHHHHHTSS--HHHHHHHHHTS--TTTHHHHH--S---------------S-HHHHHHHHHHHH-TT-HHHHHHHHHHHTT-HHHHHHHHHHHHHHHHHTTS----S-----

Foldseek 3Di:
DVQLVQLVVLLVVLVVCVVVVVDDLVRSLVSSVVSSQVRGPLHNVVVVVCQVDPVSLVVVVLVNLVVVCVVLVQPAHSVLLCCLQPVPPVDGSSRSVVCCRSVVVLSSLLSVLVSLLCVQPPSVVLSVQLNVQEDEDDPPDDPCQVDQALFFHWYQDPQGIWTDDGRDGPVPTDRDDPPPADVSSLRSLLRSLLVCQALVRLLPDQFLVVSLVSLVSSLVSVVPRDRHDHPCSLVSVLVSLVLVLLVQFFPGRVSSVVSNVCNVVVLSNDDPALVSLVVSLVVVVVVCVVPV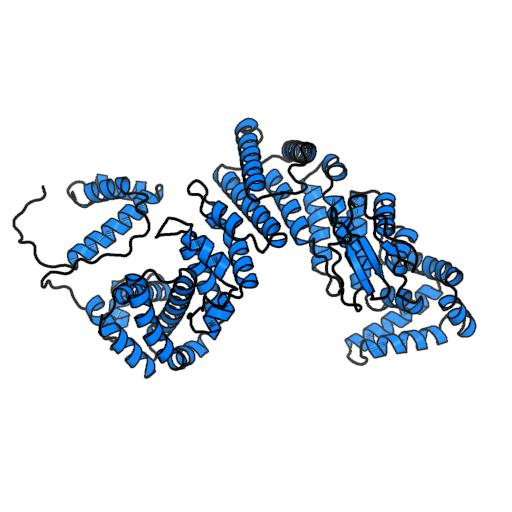VGTPDDPVSNLVSSLLSSLSVLQVVCVVVVLVLLRVLVVCQDPVDPSLVNNLSVLVSNCVQLVLLVCLVVVVLQDDCPVPSCVSVQVSVVPPPDPLRPSLVSNLVSSLCVNQVVDDLVCLLVCLVVCVVVLLVLQVVQQVCVVPVPTSSSNSSSSSSLLNNLLSLLSCVLVPDPDPSNVVVLVSLQVPPGLCSVVSVVSSLVSNVVVVPPADPLRSLVSCVPPPRNNCCVVNPDPDDDADDDDNPDPDDDPPQPVLLVLLLVQVVPVPDVVSVVVLVVVVVPDVSNVVSNVVNVVVVVVVSVGDDDDDPDDDD